Protein AF-A0A257AMX2-F1 (afdb_monomer_lite)

Radius of gyration: 30.63 Å; chains: 1; bounding box: 68×63×89 Å

Secondary structure (DSSP, 8-state):
-TTEEEEEEEEEE-TTPPPPS-TTS----EEEEEEEEEGGGTTS----SGGGPBPPPS-S-SS--GGGGTT-EEEEEEEEETTEEEEEEEEEEEEESSTT--EEEEEEETTS-EEEEEE--SSS-SSB---EEPPTT-TTSPPEE-PPPPPPSSSEEEE--S-----------------TTTT-GGGS-S-HHHHTTT---EEEEEESB---HHHHHHHHHHHHHHHT--HHHHHHHHT-SS-HHHHT-----TTTTS-----HHHHHHHHHHH---STTHHHHH-EEEEEE--PPPTT-B---SEEE------SSS-S----HHHHHHHHHHHS-TT-EEEETT-TTTHHHHHHHHTT-EEEE--S-HHHHHHHHHHS-PPPPPPP-

Sequence (388 aa):
MNGWALLNKIIWNKPNAMPSSVESRFTNVYEPVFLFVRKGSKYKYYFSVDELRLPVSSNFTINKRPEDILGLAVRNTLFKDKKGKREGCVKKVYRTKDGDGCVLALVRWEDGEESLAIVNDFFEKSKIEIDLVYPRGDCKEFPRPKLPSVVDFDDKKELRTSSASSFTSSPSCSYNYKGKYKTSPDNRGASPGARKSLFGEYLVLQRRYKILQPVIADYLRFWRRKSGITTKEIDKLLGYSATAGHWFRKDAGSWGRGGSIPLPDDWFRLKEILGFDDIYDRWVTECHLVLQTVKPHPKGKNPGDVWNIKTQHFPESHFATFPEKLVRRCILAGCPSGGVVLDPFAGSGTTGKVAQNLGREAILIELIPEYLRIIKKRCRVVKVKLKD

pLDDT: mean 79.92, std 19.14, range [26.59, 97.19]

Structure (mmCIF, N/CA/C/O backbone):
data_AF-A0A257AMX2-F1
#
_entry.id   AF-A0A257AMX2-F1
#
loop_
_atom_site.group_PDB
_atom_site.id
_atom_site.type_symbol
_atom_site.label_atom_id
_atom_site.label_alt_id
_atom_site.label_comp_id
_atom_site.label_asym_id
_atom_site.label_entity_id
_atom_site.label_seq_id
_atom_site.pdbx_PDB_ins_code
_atom_site.Cartn_x
_atom_site.Cartn_y
_atom_site.Cartn_z
_atom_site.occupancy
_atom_site.B_iso_or_equiv
_atom_site.auth_seq_id
_atom_site.auth_comp_id
_atom_site.auth_asym_id
_atom_site.auth_atom_id
_atom_site.pdbx_PDB_model_num
ATOM 1 N N . MET A 1 1 ? -5.785 -25.883 26.293 1.00 55.28 1 MET A N 1
ATOM 2 C CA . MET A 1 1 ? -6.800 -25.065 25.579 1.00 55.28 1 MET A CA 1
ATOM 3 C C . MET A 1 1 ? -7.272 -25.802 24.324 1.00 55.28 1 MET A C 1
ATOM 5 O O . MET A 1 1 ? -7.050 -25.350 23.204 1.00 55.28 1 MET A O 1
ATOM 9 N N . ASN A 1 2 ? -7.890 -26.972 24.491 1.00 69.25 2 ASN A N 1
ATOM 10 C CA . ASN A 1 2 ? -8.284 -27.798 23.350 1.00 69.25 2 ASN A CA 1
ATOM 11 C C . ASN A 1 2 ? -9.480 -27.141 22.642 1.00 69.25 2 ASN A C 1
ATOM 13 O O . ASN A 1 2 ? -10.512 -26.911 23.259 1.00 69.25 2 ASN A O 1
ATOM 17 N N . GLY A 1 3 ? -9.318 -26.783 21.363 1.00 90.00 3 GLY A N 1
ATOM 18 C CA . GLY A 1 3 ? -10.405 -26.283 20.506 1.00 90.00 3 GLY A CA 1
ATOM 19 C C . GLY A 1 3 ? -10.419 -24.781 20.188 1.00 90.00 3 GLY A C 1
ATOM 20 O O . GLY A 1 3 ? -11.161 -24.386 19.288 1.00 90.00 3 GLY A O 1
ATOM 21 N N . TRP A 1 4 ? -9.573 -23.957 20.816 1.00 93.19 4 TRP A N 1
ATOM 22 C CA . TRP A 1 4 ? -9.521 -22.500 20.594 1.00 93.19 4 TRP A CA 1
ATOM 23 C C . TRP A 1 4 ? -8.167 -22.043 20.034 1.00 93.19 4 TRP A C 1
ATOM 25 O O . TRP A 1 4 ? -7.131 -22.645 20.306 1.00 93.19 4 TRP A O 1
ATOM 35 N N . ALA A 1 5 ? -8.172 -20.973 19.241 1.00 92.88 5 ALA A N 1
ATOM 36 C CA . ALA A 1 5 ? -6.996 -20.291 18.716 1.00 92.88 5 ALA A CA 1
ATOM 37 C C . ALA A 1 5 ? -7.000 -18.831 19.187 1.00 92.88 5 ALA A C 1
ATOM 39 O O . ALA A 1 5 ? -7.995 -18.130 19.008 1.00 92.88 5 ALA A O 1
ATOM 40 N N . LEU A 1 6 ? -5.890 -18.378 19.776 1.00 93.19 6 LEU A N 1
ATOM 41 C CA . LEU A 1 6 ? -5.685 -16.973 20.132 1.00 93.19 6 LEU A CA 1
ATOM 42 C C . LEU A 1 6 ? -5.455 -16.158 18.853 1.00 93.19 6 LEU A C 1
ATOM 44 O O . LEU A 1 6 ? -4.538 -16.457 18.088 1.00 93.19 6 LEU A O 1
ATOM 48 N N . LEU A 1 7 ? -6.282 -15.140 18.628 1.00 90.38 7 LEU A N 1
ATOM 49 C CA . LEU A 1 7 ? -6.125 -14.185 17.532 1.00 90.38 7 LEU A CA 1
ATOM 50 C C . LEU A 1 7 ? -5.294 -12.980 17.944 1.00 90.38 7 LEU A C 1
ATOM 52 O O . LEU A 1 7 ? -4.414 -12.554 17.202 1.00 90.38 7 LEU A O 1
ATOM 56 N N . ASN A 1 8 ? -5.612 -12.400 19.102 1.00 91.56 8 ASN A N 1
ATOM 57 C CA . ASN A 1 8 ? -4.975 -11.177 19.557 1.00 91.56 8 ASN A CA 1
ATOM 58 C C . ASN A 1 8 ? -4.976 -11.085 21.087 1.00 91.56 8 ASN A C 1
ATOM 60 O O . ASN A 1 8 ? -5.931 -11.512 21.740 1.00 91.56 8 ASN A O 1
ATOM 64 N N . LYS A 1 9 ? -3.918 -10.493 21.645 1.00 95.12 9 LYS A N 1
ATOM 65 C CA . LYS A 1 9 ? -3.836 -10.083 23.050 1.00 95.12 9 LYS A CA 1
ATOM 66 C C . LYS A 1 9 ? -3.792 -8.565 23.078 1.00 95.12 9 LYS A C 1
ATOM 68 O O . LYS A 1 9 ? -2.822 -7.963 22.638 1.00 95.12 9 LYS A O 1
ATOM 73 N N . ILE A 1 10 ? -4.840 -7.966 23.611 1.00 94.69 10 ILE A N 1
ATOM 74 C CA . ILE A 1 10 ? -5.013 -6.521 23.671 1.00 94.69 10 ILE A CA 1
ATOM 75 C C . ILE A 1 10 ? -4.691 -6.038 25.077 1.00 94.69 10 ILE A C 1
ATOM 77 O O . ILE A 1 10 ? -5.056 -6.680 26.056 1.00 94.69 10 ILE A O 1
ATOM 81 N N . ILE A 1 11 ? -4.014 -4.902 25.179 1.00 96.12 11 ILE A N 1
ATOM 82 C CA . ILE A 1 11 ? -3.732 -4.229 26.442 1.00 96.12 11 ILE A CA 1
ATOM 83 C C . ILE A 1 11 ? -4.814 -3.184 26.676 1.00 96.12 11 ILE A C 1
ATOM 85 O O . ILE A 1 11 ? -4.823 -2.137 26.032 1.00 96.12 11 ILE A O 1
ATOM 89 N N . TRP A 1 12 ? -5.721 -3.436 27.612 1.00 94.75 12 TRP A N 1
ATOM 90 C CA . TRP A 1 12 ? -6.585 -2.390 28.137 1.00 94.75 12 TRP A CA 1
ATOM 91 C C . TRP A 1 12 ? -5.808 -1.592 29.183 1.00 94.75 12 TRP A C 1
ATOM 93 O O . TRP A 1 12 ? -5.696 -2.000 30.333 1.00 94.75 12 TRP A O 1
ATOM 103 N N . ASN A 1 13 ? -5.260 -0.451 28.772 1.00 94.12 13 ASN A N 1
ATOM 104 C CA . ASN A 1 13 ? -4.642 0.508 29.678 1.00 94.12 13 ASN A CA 1
ATOM 105 C C . ASN A 1 13 ? -5.731 1.343 30.365 1.00 94.12 13 ASN A C 1
ATOM 107 O O . ASN A 1 13 ? -6.612 1.881 29.685 1.00 94.12 13 ASN A O 1
ATOM 111 N N . LYS A 1 14 ? -5.642 1.471 31.691 1.00 91.62 14 LYS A N 1
ATOM 112 C CA . LYS A 1 14 ? -6.568 2.199 32.567 1.00 91.62 14 LYS A CA 1
ATOM 113 C C . LYS A 1 14 ? -5.898 3.510 33.008 1.00 91.62 14 LYS A C 1
ATOM 115 O O . LYS A 1 14 ? -5.185 3.510 34.008 1.00 91.62 14 LYS A O 1
ATOM 120 N N . PRO A 1 15 ? -6.109 4.649 32.313 1.00 87.25 15 PRO A N 1
ATOM 121 C CA . PRO A 1 15 ? -5.385 5.892 32.610 1.00 87.25 15 PRO A CA 1
ATOM 122 C C . PRO A 1 15 ? -5.688 6.474 33.998 1.00 87.25 15 PRO A C 1
ATOM 124 O O . PRO A 1 15 ? -4.948 7.311 34.490 1.00 87.25 15 PRO A O 1
ATOM 127 N N . ASN A 1 16 ? -6.797 6.051 34.604 1.00 87.75 16 ASN A N 1
ATOM 128 C CA . ASN A 1 16 ? -7.243 6.391 35.951 1.00 87.75 16 ASN A CA 1
ATOM 129 C C . ASN A 1 16 ? -7.242 5.150 36.865 1.00 87.75 16 ASN A C 1
ATOM 131 O O . ASN A 1 16 ? -8.154 4.975 37.672 1.00 87.75 16 ASN A O 1
ATOM 135 N N . ALA A 1 17 ? -6.281 4.239 36.682 1.00 84.06 17 ALA A N 1
ATOM 136 C CA . ALA A 1 17 ? -6.112 3.097 37.573 1.00 84.06 17 ALA A CA 1
ATOM 137 C C . ALA A 1 17 ? -5.899 3.573 39.016 1.00 84.06 17 ALA A C 1
ATOM 139 O O . ALA A 1 17 ? -5.110 4.485 39.261 1.00 84.06 17 ALA A O 1
ATOM 140 N N . MET A 1 18 ? -6.588 2.933 39.962 1.00 82.25 18 MET A N 1
ATOM 141 C CA . MET A 1 18 ? -6.368 3.196 41.380 1.00 82.25 18 MET A CA 1
ATOM 142 C C . MET A 1 18 ? -4.965 2.727 41.786 1.00 82.25 18 MET A C 1
ATOM 144 O O . MET A 1 18 ? -4.556 1.642 41.356 1.00 82.25 18 MET A O 1
ATOM 148 N N . PRO A 1 19 ? -4.238 3.504 42.609 1.00 80.19 19 PRO A N 1
ATOM 149 C CA . PRO A 1 19 ? -2.979 3.064 43.193 1.00 80.19 19 PRO A CA 1
ATOM 150 C C . PRO A 1 19 ? -3.154 1.745 43.951 1.00 80.19 19 PRO A C 1
ATOM 152 O O . PRO A 1 19 ? -4.157 1.525 44.629 1.00 80.19 19 PRO A O 1
ATOM 155 N N . SER A 1 20 ? -2.167 0.863 43.833 1.00 79.62 20 SER A N 1
ATOM 156 C CA . SER A 1 20 ? -2.071 -0.330 44.670 1.00 79.62 20 SER A CA 1
ATOM 157 C C . SER A 1 20 ? -1.654 0.075 46.084 1.00 79.62 20 SER A C 1
ATOM 159 O O . SER A 1 20 ? -0.710 0.842 46.236 1.00 79.62 20 SER A O 1
ATOM 161 N N . SER A 1 21 ? -2.302 -0.484 47.111 1.00 81.50 21 SER A N 1
ATOM 162 C CA . SER A 1 21 ? -1.868 -0.350 48.512 1.00 81.50 21 SER A CA 1
ATOM 163 C C . SER A 1 21 ? -0.588 -1.134 48.825 1.00 81.50 21 SER A C 1
ATOM 165 O O . SER A 1 21 ? -0.001 -0.969 49.887 1.00 81.50 21 SER A O 1
ATOM 167 N N . VAL A 1 22 ? -0.154 -2.009 47.913 1.00 85.44 22 VAL A N 1
ATOM 168 C CA . VAL A 1 22 ? 1.090 -2.773 48.050 1.00 85.44 22 VAL A CA 1
ATOM 169 C C . VAL A 1 22 ? 2.274 -1.920 47.604 1.00 85.44 22 VAL A C 1
ATOM 171 O O . VAL A 1 22 ? 2.378 -1.611 46.418 1.00 85.44 22 VAL A O 1
ATOM 174 N N . GLU A 1 23 ? 3.179 -1.617 48.533 1.00 83.50 23 GLU A N 1
ATOM 175 C 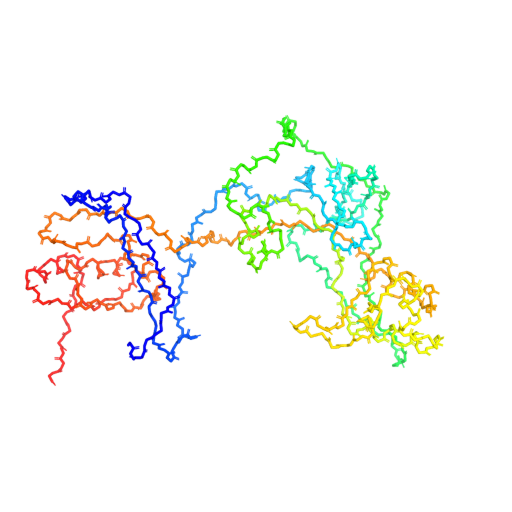CA . GLU A 1 23 ? 4.367 -0.779 48.303 1.00 83.50 23 GLU A CA 1
ATOM 176 C C . GLU A 1 23 ? 5.497 -1.504 47.550 1.00 83.50 23 GLU A C 1
ATOM 178 O O . GLU A 1 23 ? 6.275 -0.886 46.830 1.00 83.50 23 GLU A O 1
ATOM 183 N N . SER A 1 24 ? 5.578 -2.833 47.660 1.00 90.56 24 SER A N 1
ATOM 184 C CA . SER A 1 24 ? 6.691 -3.637 47.127 1.00 90.56 24 SER A CA 1
ATOM 185 C C . SER A 1 24 ? 6.611 -3.949 45.625 1.00 90.56 24 SER A C 1
ATOM 187 O O . SER A 1 24 ? 7.422 -4.720 45.108 1.00 90.56 24 SER A O 1
ATOM 189 N N . ARG A 1 25 ? 5.629 -3.398 44.898 1.00 86.62 25 ARG A N 1
ATOM 190 C CA . ARG A 1 25 ? 5.443 -3.655 43.460 1.00 86.62 25 ARG A CA 1
ATOM 191 C C . ARG A 1 25 ? 4.718 -2.520 42.745 1.00 86.62 25 ARG A C 1
ATOM 193 O O . ARG A 1 25 ? 3.963 -1.763 43.344 1.00 86.62 25 ARG A O 1
ATOM 200 N N . PHE A 1 26 ? 4.883 -2.458 41.424 1.00 86.31 26 PHE A N 1
ATOM 201 C CA . PHE A 1 26 ? 4.172 -1.486 40.595 1.00 86.31 26 PHE A CA 1
ATOM 202 C C . PHE A 1 26 ? 2.654 -1.700 40.616 1.00 86.31 26 PHE A C 1
ATOM 204 O O . PHE A 1 26 ? 2.156 -2.830 40.597 1.00 86.31 26 PHE A O 1
ATOM 211 N N . THR A 1 27 ? 1.917 -0.587 40.583 1.00 85.56 27 THR A N 1
ATOM 212 C CA . THR A 1 27 ? 0.459 -0.597 40.433 1.00 85.56 27 THR A CA 1
ATOM 213 C C . THR A 1 27 ? 0.075 -1.224 39.097 1.00 85.56 27 THR A C 1
ATOM 215 O O . THR A 1 27 ? 0.631 -0.887 38.050 1.00 85.56 27 THR A O 1
ATOM 218 N N . ASN A 1 28 ? -0.910 -2.123 39.116 1.00 84.56 28 ASN A N 1
ATOM 219 C CA . ASN A 1 28 ? -1.405 -2.731 37.892 1.00 84.56 28 ASN A CA 1
ATOM 220 C C . ASN A 1 28 ? -2.340 -1.770 37.132 1.00 84.56 28 ASN A C 1
ATOM 222 O O . ASN A 1 28 ? -3.541 -1.687 37.399 1.00 84.56 28 ASN A O 1
ATOM 226 N N . VAL A 1 29 ? -1.772 -1.058 36.158 1.00 89.25 29 VAL A N 1
ATOM 227 C CA . VAL A 1 29 ? -2.475 -0.053 35.348 1.00 89.25 29 VAL A CA 1
ATOM 228 C C . VAL A 1 29 ? -3.145 -0.617 34.091 1.00 89.25 29 VAL A C 1
ATOM 230 O O . VAL A 1 29 ? -3.764 0.141 33.348 1.00 89.25 29 VAL A O 1
ATOM 233 N N . TYR A 1 30 ? -3.071 -1.928 33.826 1.00 92.44 30 TYR A N 1
ATOM 234 C CA . TYR A 1 30 ? -3.671 -2.508 32.622 1.00 92.44 30 TYR A CA 1
ATOM 235 C C . TYR A 1 30 ? -4.237 -3.915 32.826 1.00 92.44 30 TYR A C 1
ATOM 237 O O . TYR A 1 30 ? -3.858 -4.641 33.734 1.00 92.44 30 TYR A O 1
ATOM 245 N N . GLU A 1 31 ? -5.136 -4.333 31.942 1.00 91.75 31 GLU A N 1
ATOM 246 C CA . GLU A 1 31 ? -5.644 -5.706 31.901 1.00 91.75 31 GLU A CA 1
ATOM 247 C C . GLU A 1 31 ? -5.553 -6.274 30.481 1.00 91.75 31 GLU A C 1
ATOM 249 O O . GLU A 1 31 ? -5.768 -5.545 29.508 1.00 91.75 31 GLU A O 1
ATOM 254 N N . PRO A 1 32 ? -5.198 -7.560 30.315 1.00 94.38 32 PRO A N 1
ATOM 255 C CA . PRO A 1 32 ? -5.202 -8.183 29.005 1.00 94.38 32 PRO A CA 1
ATOM 256 C C . PRO A 1 32 ? -6.629 -8.562 28.584 1.00 94.38 32 PRO A C 1
ATOM 258 O O . PRO A 1 32 ? -7.337 -9.261 29.303 1.00 94.38 32 PRO A O 1
ATOM 261 N N . VAL A 1 33 ? -7.019 -8.177 27.372 1.00 94.62 33 VAL A N 1
ATOM 262 C CA . VAL A 1 33 ? -8.220 -8.674 26.695 1.00 94.62 33 VAL A CA 1
ATOM 263 C C . VAL A 1 33 ? -7.779 -9.677 25.640 1.00 94.62 33 VAL A C 1
ATOM 265 O O . VAL A 1 33 ? -7.087 -9.331 24.680 1.00 94.62 33 VAL A O 1
ATOM 268 N N . PHE A 1 34 ? -8.156 -10.936 25.822 1.00 95.25 34 PHE A N 1
ATOM 269 C CA . PHE A 1 34 ? -7.798 -12.003 24.897 1.00 95.25 34 PHE A CA 1
ATOM 270 C C . PHE A 1 34 ? -8.931 -12.262 23.910 1.00 95.25 34 PHE A C 1
ATOM 272 O O . PHE A 1 34 ? -10.080 -12.447 24.304 1.00 95.25 34 PHE A O 1
ATOM 279 N N . LEU A 1 35 ? -8.596 -12.310 22.623 1.00 93.56 35 LEU A N 1
ATOM 280 C CA . LEU A 1 35 ? -9.538 -12.649 21.566 1.00 93.56 35 LEU A CA 1
ATOM 281 C C . LEU A 1 35 ? -9.246 -14.047 21.055 1.00 93.56 35 LEU A C 1
ATOM 283 O O . LEU A 1 35 ? -8.174 -14.301 20.505 1.00 93.56 35 LEU A O 1
ATOM 287 N N . PHE A 1 36 ? -10.222 -14.932 21.203 1.00 94.31 36 PHE A N 1
ATOM 288 C CA . PHE A 1 36 ? -10.140 -16.309 20.747 1.00 94.31 36 PHE A CA 1
ATOM 289 C C . PHE A 1 36 ? -11.183 -16.592 19.670 1.00 94.31 36 PHE A C 1
ATOM 291 O O . PHE A 1 36 ? -12.261 -16.005 19.656 1.00 94.31 36 PHE A O 1
ATOM 298 N N . VAL A 1 37 ? -10.871 -17.547 18.800 1.00 94.38 37 VAL A N 1
ATOM 299 C CA . VAL A 1 37 ? -11.831 -18.174 17.882 1.00 94.38 37 VAL A CA 1
ATOM 300 C C . VAL A 1 37 ? -11.713 -19.682 17.962 1.00 94.38 37 VAL A C 1
ATOM 302 O O . VAL A 1 37 ? -10.680 -20.213 18.372 1.00 94.38 37 VAL A O 1
ATOM 305 N N . ARG A 1 38 ? -12.754 -20.402 17.541 1.00 93.75 38 ARG A N 1
ATOM 306 C CA . ARG A 1 38 ? -12.670 -21.857 17.411 1.00 93.75 38 ARG A CA 1
ATOM 307 C C . ARG A 1 38 ? -11.550 -22.204 16.428 1.00 93.75 38 ARG A C 1
ATOM 309 O O . ARG A 1 38 ? -11.478 -21.634 15.342 1.00 93.75 38 ARG A O 1
ATOM 316 N N . LYS A 1 39 ? -10.688 -23.159 16.784 1.00 91.56 39 LYS A N 1
ATOM 317 C CA . LYS A 1 39 ? -9.498 -23.529 15.995 1.00 91.56 39 LYS A CA 1
ATOM 318 C C . LYS A 1 39 ? -9.846 -23.887 14.542 1.00 91.56 39 LYS A C 1
ATOM 320 O O . LYS A 1 39 ? -9.147 -23.452 13.635 1.00 91.56 39 LYS A O 1
ATOM 325 N N . GLY A 1 40 ? -10.956 -24.600 14.323 1.00 91.62 40 GLY A N 1
ATOM 326 C CA . GLY A 1 40 ? -11.461 -24.942 12.982 1.00 91.62 40 GLY A CA 1
ATOM 327 C C . GLY A 1 40 ? -11.976 -23.748 12.164 1.00 91.62 40 GLY A C 1
ATOM 328 O O . GLY A 1 40 ? -12.047 -23.824 10.945 1.00 91.62 40 GLY A O 1
ATOM 329 N N . SER A 1 41 ? -12.275 -22.624 12.816 1.00 90.06 41 SER A N 1
ATOM 330 C CA . SER A 1 41 ? -12.770 -21.386 12.200 1.00 90.06 41 SER A CA 1
ATOM 331 C C . SER A 1 41 ? -11.704 -20.287 12.158 1.00 90.06 41 SER A C 1
ATOM 333 O O . SER A 1 41 ? -12.023 -19.142 11.850 1.00 90.06 41 SER A O 1
ATOM 335 N N . LYS A 1 42 ? -10.428 -20.606 12.437 1.00 86.38 42 LYS A N 1
ATOM 336 C CA . LYS A 1 42 ? -9.325 -19.628 12.511 1.00 86.38 42 LYS A CA 1
ATOM 337 C C . LYS A 1 42 ? -9.189 -18.755 11.258 1.00 86.38 42 LYS A C 1
ATOM 339 O O . LYS A 1 42 ? -8.711 -17.636 11.367 1.00 86.38 42 LYS A O 1
ATOM 344 N N . TYR A 1 43 ? -9.610 -19.243 10.093 1.00 87.00 43 TYR A N 1
ATOM 345 C CA . TYR A 1 43 ? -9.562 -18.503 8.825 1.00 87.00 43 TYR A CA 1
ATOM 346 C C . TYR A 1 43 ? -10.943 -18.046 8.327 1.00 87.00 43 TYR A C 1
ATOM 348 O O . TYR A 1 43 ? -11.039 -17.431 7.270 1.00 87.00 43 TYR A O 1
ATOM 356 N N . LYS A 1 44 ? -12.016 -18.343 9.072 1.00 90.81 44 LYS A N 1
ATOM 357 C CA . LYS A 1 44 ? -13.404 -18.029 8.712 1.00 90.81 44 LYS A CA 1
ATOM 358 C C . LYS A 1 44 ? -14.175 -17.594 9.958 1.00 90.81 44 LYS A C 1
ATOM 360 O O . LYS A 1 44 ? -14.918 -18.375 10.550 1.00 90.81 44 LYS A O 1
ATOM 365 N N . TYR A 1 45 ? -13.961 -16.346 10.360 1.00 90.75 45 TYR A N 1
ATOM 366 C CA . TYR A 1 45 ? -14.624 -15.703 11.493 1.00 90.75 45 TYR A CA 1
ATOM 367 C C . TYR A 1 45 ? -15.020 -14.270 11.124 1.00 90.75 45 TYR A C 1
ATOM 369 O O . TYR A 1 45 ? -14.412 -13.657 10.247 1.00 90.75 45 TYR A O 1
ATOM 377 N N . TYR A 1 46 ? -16.042 -13.737 11.792 1.00 91.44 46 TYR A N 1
ATOM 378 C CA . TYR A 1 46 ? -16.399 -12.328 11.667 1.00 91.44 46 TYR A CA 1
ATOM 379 C C . TYR A 1 46 ? -15.476 -11.479 12.545 1.00 91.44 46 TYR A C 1
ATOM 381 O O . TYR 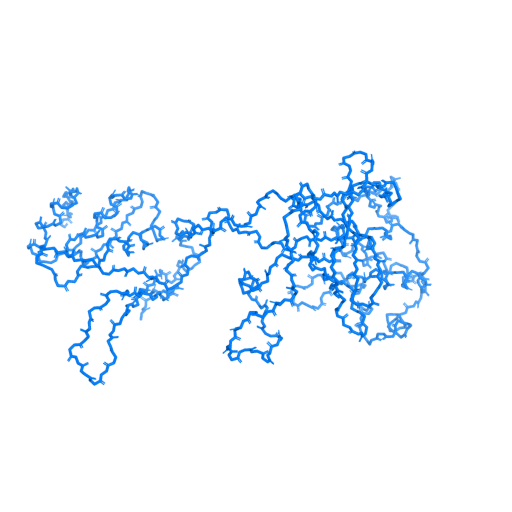A 1 46 ? -15.296 -11.780 13.726 1.00 91.44 46 TYR A O 1
ATOM 389 N N . PHE A 1 47 ? -14.903 -10.416 11.978 1.00 91.88 47 PHE A N 1
ATOM 390 C CA . PHE A 1 47 ? -14.180 -9.406 12.745 1.00 91.88 47 PHE A CA 1
ATOM 391 C C . PHE A 1 47 ? -14.157 -8.059 12.020 1.00 91.88 47 PHE A C 1
ATOM 393 O O . PHE A 1 47 ? -13.648 -7.973 10.902 1.00 91.88 47 PHE A O 1
ATOM 400 N N . SER A 1 48 ? -14.662 -6.998 12.653 1.00 90.31 48 SER A N 1
ATOM 401 C CA . SER A 1 48 ? -14.721 -5.657 12.061 1.00 90.31 48 SER A CA 1
ATOM 402 C C . SER A 1 48 ? -13.783 -4.671 12.757 1.00 90.31 48 SER A C 1
ATOM 404 O O . SER A 1 48 ? -14.049 -4.164 13.844 1.00 90.31 48 SER A O 1
ATOM 406 N N . VAL A 1 49 ? -12.669 -4.348 12.095 1.00 87.19 49 VAL A N 1
ATOM 407 C CA . VAL A 1 49 ? -11.784 -3.243 12.515 1.00 87.19 49 VAL A CA 1
ATOM 408 C C . VAL A 1 49 ? -12.361 -1.890 12.103 1.00 87.19 49 VAL A C 1
ATOM 410 O O . VAL A 1 49 ? -12.087 -0.878 12.744 1.00 87.19 49 VAL A O 1
ATOM 413 N N . ASP A 1 50 ? -13.148 -1.868 11.031 1.00 84.75 50 ASP A N 1
ATOM 414 C CA . ASP A 1 50 ? -13.620 -0.646 10.387 1.00 84.75 50 ASP A CA 1
ATOM 415 C C . ASP A 1 50 ? -14.547 0.183 11.276 1.00 84.75 50 ASP A C 1
ATOM 417 O O . ASP A 1 50 ? -14.431 1.405 11.275 1.00 84.75 50 ASP A O 1
ATOM 421 N N . GLU A 1 51 ? -15.376 -0.474 12.088 1.00 84.81 51 GLU A N 1
ATOM 422 C CA . GLU A 1 51 ? -16.253 0.156 13.092 1.00 84.81 51 GLU A CA 1
ATOM 423 C C . GLU A 1 51 ? -15.478 0.837 14.235 1.00 84.81 51 GLU A C 1
ATOM 425 O O . GLU A 1 51 ? -16.039 1.592 15.029 1.00 84.81 51 GLU A O 1
ATOM 430 N N . LEU A 1 52 ? -14.182 0.538 14.360 1.00 89.25 52 LEU A N 1
ATOM 431 C CA . LEU A 1 52 ? -13.337 0.984 15.465 1.00 89.25 52 LEU A CA 1
ATOM 432 C C . LEU A 1 52 ? -12.234 1.948 15.041 1.00 89.25 52 LEU A C 1
ATOM 434 O O . LEU A 1 52 ? -11.430 2.353 15.884 1.00 89.25 52 LEU A O 1
ATOM 438 N N . ARG A 1 53 ? -12.139 2.277 13.752 1.00 83.88 53 ARG A N 1
ATOM 439 C CA . ARG A 1 53 ? -11.067 3.128 13.239 1.00 83.88 53 ARG A CA 1
ATOM 440 C C . ARG A 1 53 ? -11.108 4.515 13.872 1.00 83.88 53 ARG A C 1
ATOM 442 O O . ARG A 1 53 ? -12.164 5.086 14.116 1.00 83.88 53 ARG A O 1
ATOM 449 N N . LEU A 1 54 ? -9.920 5.046 14.145 1.00 74.88 54 LEU A N 1
ATOM 450 C CA . LEU A 1 54 ? -9.755 6.398 14.664 1.00 74.88 54 LEU A CA 1
ATOM 451 C C . LEU A 1 54 ? -9.753 7.388 13.497 1.00 74.88 54 LEU A C 1
ATOM 453 O O . LEU A 1 54 ? -9.058 7.127 12.508 1.00 74.88 54 LEU A O 1
ATOM 457 N N . PRO A 1 55 ? -10.455 8.526 13.605 1.00 66.69 55 PRO A N 1
ATOM 458 C CA . PRO A 1 55 ? -10.368 9.571 12.596 1.00 66.69 55 PRO A CA 1
ATOM 459 C C . PRO A 1 55 ? -8.911 10.027 12.448 1.00 66.69 55 PRO A C 1
ATOM 461 O O . PRO A 1 55 ? -8.150 10.073 13.418 1.00 66.69 55 PRO A O 1
ATOM 464 N N . VAL A 1 56 ? -8.503 10.317 11.215 1.00 60.78 56 VAL A N 1
ATOM 465 C CA . VAL A 1 56 ? -7.178 10.875 10.926 1.00 60.78 56 VAL A CA 1
ATOM 466 C C . VAL A 1 56 ? -7.307 12.393 10.993 1.00 60.78 56 VAL A C 1
ATOM 468 O O . VAL A 1 56 ? -8.222 12.946 10.389 1.00 60.78 56 VAL A O 1
ATOM 471 N N . SER A 1 57 ? -6.421 13.064 11.734 1.00 49.91 57 SER A N 1
ATOM 472 C CA . SER A 1 57 ? -6.358 14.528 11.754 1.00 49.91 57 SER A CA 1
ATOM 473 C C . SER A 1 57 ? -6.116 15.049 10.334 1.00 49.91 57 SER A C 1
ATOM 475 O O . SER A 1 57 ? -5.189 14.611 9.649 1.00 49.91 57 SER A O 1
ATOM 477 N N . SER A 1 58 ? -6.988 15.948 9.899 1.00 47.88 58 SER A N 1
ATOM 478 C CA . SER A 1 58 ? -7.219 16.416 8.532 1.00 47.88 58 SER A CA 1
ATOM 479 C C . SER A 1 58 ? -6.119 17.323 7.963 1.00 47.88 58 SER A C 1
ATOM 481 O O . SER A 1 58 ? -6.403 18.445 7.565 1.00 47.88 58 SER A O 1
ATOM 483 N N . ASN A 1 59 ? -4.880 16.835 7.875 1.00 47.31 59 ASN A N 1
ATOM 484 C CA . ASN A 1 59 ? -3.826 17.484 7.075 1.00 47.31 59 ASN A CA 1
ATOM 485 C C . ASN A 1 59 ? -3.510 16.723 5.777 1.00 47.31 59 ASN A C 1
ATOM 487 O O . ASN A 1 59 ? -2.643 17.133 5.014 1.00 47.31 59 ASN A O 1
ATOM 491 N N . PHE A 1 60 ? -4.203 15.613 5.511 1.00 49.78 60 PHE A N 1
ATOM 492 C CA . PHE A 1 60 ? -4.150 14.953 4.211 1.00 49.78 60 PHE A CA 1
ATOM 493 C C . PHE A 1 60 ? -5.224 15.562 3.318 1.00 49.78 60 PHE A C 1
ATOM 495 O O . PHE A 1 60 ? -6.394 15.187 3.401 1.00 49.78 60 PHE A O 1
ATOM 502 N N . THR A 1 61 ? -4.834 16.518 2.481 1.00 50.44 61 THR A N 1
ATOM 503 C CA . THR A 1 61 ? -5.718 17.053 1.448 1.00 50.44 61 THR A CA 1
ATOM 504 C C . THR A 1 61 ? -6.023 15.925 0.467 1.00 50.44 61 THR A C 1
ATOM 506 O O . THR A 1 61 ? -5.137 15.457 -0.247 1.00 50.44 61 THR A O 1
ATOM 509 N N . ILE A 1 62 ? -7.272 15.450 0.458 1.00 52.94 62 ILE A N 1
ATOM 510 C CA . ILE A 1 62 ? -7.730 14.407 -0.475 1.00 52.94 62 ILE A CA 1
ATOM 511 C C . ILE A 1 62 ? -7.569 14.897 -1.920 1.00 52.94 62 ILE A C 1
ATOM 513 O O . ILE A 1 62 ? -7.241 14.098 -2.792 1.00 52.94 62 ILE A O 1
ATOM 517 N N . ASN A 1 63 ? -7.699 16.212 -2.140 1.00 63.81 63 ASN A N 1
ATOM 518 C CA . ASN A 1 63 ? -7.568 16.848 -3.442 1.00 63.81 63 ASN A CA 1
ATOM 519 C C . ASN A 1 63 ? -6.316 17.726 -3.518 1.00 63.81 63 ASN A C 1
ATOM 521 O O . ASN A 1 63 ? -6.367 18.911 -3.198 1.00 63.81 63 ASN A O 1
ATOM 525 N N . LYS A 1 64 ? -5.191 17.138 -3.929 1.00 71.06 64 LYS A N 1
ATOM 526 C CA . LYS A 1 64 ? -3.966 17.892 -4.213 1.00 71.06 64 LYS A CA 1
ATOM 527 C C . LYS A 1 64 ? -4.064 18.577 -5.564 1.00 71.06 64 LYS A C 1
ATOM 529 O O . LYS A 1 64 ? -4.408 17.943 -6.561 1.00 71.06 64 LYS A O 1
ATOM 534 N N . ARG A 1 65 ? -3.710 19.855 -5.598 1.00 82.56 65 ARG A N 1
ATOM 535 C CA . ARG A 1 65 ? -3.444 20.572 -6.841 1.00 82.56 65 ARG A CA 1
ATOM 536 C C . ARG A 1 65 ? -2.007 20.291 -7.288 1.00 82.56 65 ARG A C 1
ATOM 538 O O . ARG A 1 65 ? -1.160 19.987 -6.444 1.00 82.56 65 ARG A O 1
ATOM 545 N N . PRO A 1 66 ? -1.701 20.403 -8.589 1.00 86.06 66 PRO A N 1
ATOM 546 C CA . PRO A 1 66 ? -0.343 20.224 -9.094 1.00 86.06 66 PRO A CA 1
ATOM 547 C C . PRO A 1 66 ? 0.707 21.046 -8.339 1.00 86.06 66 PRO A C 1
ATOM 549 O O . PRO A 1 66 ? 1.757 20.517 -7.997 1.00 86.06 66 PRO A O 1
ATOM 552 N N . GLU A 1 67 ? 0.423 22.309 -8.025 1.00 85.25 67 GLU A N 1
ATOM 553 C CA . GLU A 1 67 ? 1.337 23.214 -7.320 1.00 85.25 67 GLU A CA 1
ATOM 554 C C . GLU A 1 67 ? 1.653 22.789 -5.873 1.00 85.25 67 GLU A C 1
ATOM 556 O O . GLU A 1 67 ? 2.686 23.183 -5.335 1.00 85.25 67 GLU A O 1
ATOM 561 N N . ASP A 1 68 ? 0.837 21.925 -5.257 1.00 82.38 68 ASP A N 1
ATOM 562 C CA . ASP A 1 68 ? 1.044 21.464 -3.877 1.00 82.38 68 ASP A CA 1
ATOM 563 C C . ASP A 1 68 ? 2.233 20.484 -3.747 1.00 82.38 68 ASP A C 1
ATOM 565 O O . ASP A 1 68 ? 2.575 20.070 -2.638 1.00 82.38 68 ASP A O 1
ATOM 569 N N . ILE A 1 69 ? 2.858 20.073 -4.861 1.00 84.62 69 ILE A N 1
ATOM 570 C CA . ILE A 1 69 ? 4.066 19.229 -4.846 1.00 84.62 69 ILE A CA 1
ATOM 571 C C . ILE A 1 69 ? 5.371 20.036 -4.830 1.00 84.62 69 ILE A C 1
ATOM 573 O O . ILE A 1 69 ? 6.445 19.436 -4.747 1.00 84.62 69 ILE A O 1
ATOM 577 N N . LEU A 1 70 ? 5.305 21.369 -4.928 1.00 85.00 70 LEU A N 1
ATOM 578 C CA . LEU A 1 70 ? 6.483 22.234 -4.838 1.00 85.00 70 LEU A CA 1
ATOM 579 C C . LEU A 1 70 ? 7.238 21.973 -3.526 1.00 85.00 70 LEU A C 1
ATOM 581 O O . LEU A 1 70 ? 6.649 21.923 -2.450 1.00 85.00 70 LEU A O 1
ATOM 585 N N . GLY A 1 71 ? 8.554 21.781 -3.622 1.00 80.44 71 GLY A N 1
ATOM 586 C CA . GLY A 1 71 ? 9.421 21.481 -2.483 1.00 80.44 71 GLY A CA 1
ATOM 587 C C . GLY A 1 71 ? 9.384 20.031 -1.988 1.00 80.44 71 GLY A C 1
ATOM 588 O O . GLY A 1 71 ? 10.211 19.675 -1.150 1.00 80.44 71 GLY A O 1
ATOM 589 N N . LEU A 1 72 ? 8.497 19.167 -2.502 1.00 83.19 72 LEU A N 1
ATOM 590 C CA . LEU A 1 72 ? 8.496 17.757 -2.105 1.00 83.19 72 LEU A CA 1
ATOM 591 C C . LEU A 1 72 ? 9.793 17.065 -2.526 1.00 83.19 72 LEU A C 1
ATOM 593 O O . LEU A 1 72 ? 10.312 17.283 -3.625 1.00 83.19 72 LEU A O 1
ATOM 597 N N . ALA A 1 73 ? 10.278 16.178 -1.657 1.00 84.31 73 ALA A N 1
ATOM 598 C CA . ALA A 1 73 ? 11.411 15.319 -1.960 1.00 84.31 73 ALA A CA 1
ATOM 599 C C . ALA A 1 73 ? 11.063 14.362 -3.110 1.00 84.31 73 ALA A C 1
ATOM 601 O O . ALA A 1 73 ? 9.968 13.796 -3.164 1.00 84.31 73 ALA A O 1
ATOM 602 N N . VAL A 1 74 ? 12.019 14.148 -4.005 1.00 87.75 74 VAL A N 1
ATOM 603 C CA . VAL A 1 74 ? 11.941 13.229 -5.135 1.00 87.75 74 VAL A CA 1
ATOM 604 C C . VAL A 1 74 ? 12.997 12.155 -4.945 1.00 87.75 74 VAL A C 1
ATOM 606 O O . VAL A 1 74 ? 14.167 12.449 -4.719 1.00 87.75 74 VAL A O 1
ATOM 609 N N . ARG A 1 75 ? 12.588 10.893 -5.054 1.00 88.06 75 ARG A N 1
ATOM 610 C CA . ARG A 1 75 ? 13.484 9.741 -4.979 1.00 88.06 75 ARG A CA 1
ATOM 611 C C . ARG A 1 75 ? 13.490 8.990 -6.291 1.00 88.06 75 ARG A C 1
ATOM 613 O O . ARG A 1 75 ? 12.466 8.471 -6.738 1.00 88.06 75 ARG A O 1
ATOM 620 N N . ASN A 1 76 ? 14.670 8.843 -6.863 1.00 84.88 76 ASN A N 1
ATOM 621 C CA . ASN A 1 76 ? 14.887 7.936 -7.962 1.00 84.88 76 ASN A CA 1
ATOM 622 C C . ASN A 1 76 ? 15.388 6.591 -7.423 1.00 84.88 76 ASN A C 1
ATOM 624 O O . ASN A 1 76 ? 16.558 6.406 -7.098 1.00 84.88 76 ASN A O 1
ATOM 628 N N . THR A 1 77 ? 14.462 5.641 -7.316 1.00 73.44 77 THR A N 1
ATOM 629 C CA . THR A 1 77 ? 14.770 4.249 -6.961 1.00 73.44 77 THR A CA 1
ATOM 630 C C . THR A 1 77 ? 14.838 3.325 -8.173 1.00 73.44 77 THR A C 1
ATOM 632 O O . THR A 1 77 ? 15.105 2.136 -8.006 1.00 73.44 77 THR A O 1
ATOM 635 N N . LEU A 1 78 ? 14.515 3.836 -9.365 1.00 74.06 78 LEU A N 1
ATOM 636 C CA . LEU A 1 78 ? 14.481 3.045 -10.590 1.00 74.06 78 LEU A CA 1
ATOM 637 C C . LEU A 1 78 ? 15.891 2.880 -11.159 1.00 74.06 78 LEU A C 1
ATOM 639 O O . LEU A 1 78 ? 16.253 1.783 -11.566 1.00 74.06 78 LEU A O 1
ATOM 643 N N . PHE A 1 79 ? 16.697 3.935 -11.113 1.00 68.94 79 PHE A N 1
ATOM 644 C CA . PHE A 1 79 ? 18.077 3.919 -11.571 1.00 68.94 79 PHE A CA 1
ATOM 645 C C . PHE A 1 79 ? 18.978 3.579 -10.379 1.00 68.94 79 PHE A C 1
ATOM 647 O O . PHE A 1 79 ? 19.091 4.349 -9.426 1.00 68.94 79 PHE A O 1
ATOM 654 N N . LYS A 1 80 ? 19.564 2.379 -10.388 1.00 57.09 80 LYS A N 1
ATOM 655 C CA . LYS A 1 80 ? 20.623 2.000 -9.446 1.00 57.09 80 LYS A CA 1
ATOM 656 C C . LYS A 1 80 ? 21.951 2.277 -10.128 1.00 57.09 80 LYS A C 1
ATOM 658 O O . LYS A 1 80 ? 22.490 1.387 -10.780 1.00 57.09 80 LYS A O 1
ATOM 663 N N . ASP A 1 81 ? 22.465 3.491 -10.001 1.00 51.94 81 ASP A N 1
ATOM 664 C CA . ASP A 1 81 ? 23.849 3.708 -10.402 1.00 51.94 81 ASP A CA 1
ATOM 665 C C . ASP A 1 81 ? 24.787 2.997 -9.407 1.00 51.94 81 ASP A C 1
ATOM 667 O O . ASP A 1 81 ? 24.401 2.709 -8.265 1.00 51.94 81 ASP A O 1
ATOM 671 N N . LYS A 1 82 ? 26.040 2.743 -9.801 1.00 46.34 82 LYS A N 1
ATOM 672 C CA . LYS A 1 82 ? 27.088 2.195 -8.915 1.00 46.34 82 LYS A CA 1
ATOM 673 C C . LYS A 1 82 ? 27.294 3.045 -7.641 1.00 46.34 82 LYS A C 1
ATOM 675 O O . LYS A 1 82 ? 27.914 2.565 -6.696 1.00 46.34 82 LYS A O 1
ATOM 680 N N . LYS A 1 83 ? 26.747 4.272 -7.596 1.00 44.72 83 LYS A N 1
ATOM 681 C CA . LYS A 1 83 ? 26.792 5.241 -6.484 1.00 44.72 83 LYS A CA 1
ATOM 682 C C . LYS A 1 83 ? 25.543 5.301 -5.579 1.00 44.72 83 LYS A C 1
ATOM 684 O O . LYS A 1 83 ? 25.580 6.009 -4.579 1.00 44.72 83 LYS A O 1
ATOM 689 N N . GLY A 1 84 ? 24.468 4.551 -5.848 1.00 55.94 84 GLY A N 1
ATOM 690 C CA . GLY A 1 84 ? 23.290 4.487 -4.963 1.00 55.94 84 GLY A CA 1
ATOM 691 C C . GLY A 1 84 ? 22.047 5.246 -5.452 1.00 55.94 84 GLY A C 1
ATOM 692 O O . GLY A 1 84 ? 21.910 5.549 -6.633 1.00 55.94 84 GLY A O 1
ATOM 693 N N . LYS A 1 85 ? 21.080 5.457 -4.543 1.00 65.50 85 LYS A N 1
ATOM 694 C CA . LYS A 1 85 ? 19.787 6.118 -4.819 1.00 65.50 85 LYS A CA 1
ATOM 695 C C . LYS A 1 85 ? 20.019 7.608 -5.089 1.00 65.50 85 LYS A C 1
ATOM 697 O O . LYS A 1 85 ? 20.698 8.243 -4.292 1.00 65.50 85 LYS A O 1
ATOM 702 N N . ARG A 1 86 ? 19.414 8.161 -6.145 1.00 83.38 86 ARG A N 1
ATOM 703 C CA . ARG A 1 86 ? 19.471 9.604 -6.439 1.00 83.38 86 ARG A CA 1
ATOM 704 C C . ARG A 1 86 ? 18.277 10.314 -5.798 1.00 83.38 86 ARG A C 1
ATOM 706 O O . ARG A 1 86 ? 17.133 9.892 -5.997 1.00 83.38 86 ARG A O 1
ATOM 713 N N . GLU A 1 87 ? 18.535 11.363 -5.027 1.00 88.12 87 GLU A N 1
ATOM 714 C CA . GLU A 1 87 ? 17.511 12.171 -4.356 1.00 88.12 87 GLU A CA 1
ATOM 715 C C . GLU A 1 87 ? 17.553 13.628 -4.851 1.00 88.12 87 GLU A C 1
ATOM 717 O O . GLU A 1 87 ? 18.540 14.090 -5.427 1.00 88.12 87 GLU A O 1
ATOM 722 N N . GLY A 1 88 ? 16.428 14.325 -4.719 1.00 89.00 88 GLY A N 1
ATOM 723 C CA . GLY A 1 88 ? 16.248 15.701 -5.172 1.00 89.00 88 GLY A CA 1
ATOM 724 C C . GLY A 1 88 ? 14.957 16.304 -4.630 1.00 89.00 88 GLY A C 1
ATOM 725 O O . GLY A 1 88 ? 14.287 15.707 -3.785 1.00 89.00 88 GLY A O 1
ATOM 726 N N . CYS A 1 89 ? 14.569 17.473 -5.127 1.00 89.38 89 CYS A N 1
ATOM 727 C CA . CYS A 1 89 ? 13.311 18.121 -4.760 1.00 89.38 89 CYS A CA 1
ATOM 728 C C . CYS A 1 89 ? 12.635 18.801 -5.955 1.00 89.38 89 CYS A C 1
ATOM 730 O O . CYS A 1 89 ? 13.279 19.167 -6.943 1.00 89.38 89 CYS A O 1
ATOM 732 N N . VAL A 1 90 ? 11.312 18.966 -5.878 1.00 89.75 90 VAL A N 1
ATOM 733 C CA . VAL A 1 90 ? 10.561 19.688 -6.912 1.00 89.75 90 VAL A CA 1
ATOM 734 C C . VAL A 1 90 ? 10.806 21.185 -6.783 1.00 89.75 90 VAL A C 1
ATOM 736 O O . VAL A 1 90 ? 10.446 21.801 -5.781 1.00 89.75 90 VAL A O 1
ATOM 739 N N . LYS A 1 91 ? 11.366 21.781 -7.834 1.00 92.44 91 LYS A N 1
ATOM 740 C CA . LYS A 1 91 ? 11.670 23.211 -7.914 1.00 92.44 91 LYS A CA 1
ATOM 741 C C . LYS A 1 91 ? 10.543 24.009 -8.565 1.00 92.44 91 LYS A C 1
ATOM 743 O O . LYS A 1 91 ? 10.246 25.114 -8.122 1.00 92.44 91 LYS A O 1
ATOM 748 N N . LYS A 1 92 ? 9.941 23.471 -9.630 1.00 92.81 92 LYS A N 1
ATOM 749 C CA . LYS A 1 92 ? 8.847 24.109 -10.382 1.00 92.81 92 LYS A CA 1
ATOM 750 C C . LYS A 1 92 ? 7.841 23.074 -10.864 1.00 92.81 92 LYS A C 1
ATOM 752 O O . LYS A 1 92 ? 8.210 21.923 -11.090 1.00 92.81 92 LYS A O 1
ATOM 757 N N . VAL A 1 93 ? 6.599 23.504 -11.062 1.00 93.50 93 VAL A N 1
ATOM 758 C CA . VAL A 1 93 ? 5.514 22.679 -11.604 1.00 93.50 93 VAL A CA 1
ATOM 759 C C . VAL A 1 93 ? 4.927 23.379 -12.822 1.00 93.50 93 VAL A C 1
ATOM 761 O O . VAL A 1 93 ? 4.804 24.602 -12.839 1.00 93.50 93 VAL A O 1
ATOM 764 N N . TYR A 1 94 ? 4.568 22.610 -13.841 1.00 93.44 94 TYR A N 1
ATOM 765 C CA . TYR A 1 94 ? 3.995 23.107 -15.084 1.00 93.44 94 TYR A CA 1
ATOM 766 C C . TYR A 1 94 ? 2.778 22.285 -15.494 1.00 93.44 94 TYR A C 1
ATOM 768 O O . TYR A 1 94 ? 2.610 21.145 -15.057 1.00 93.44 94 TYR A O 1
ATOM 776 N N . ARG A 1 95 ? 1.969 22.855 -16.386 1.00 91.56 95 ARG A N 1
ATOM 777 C CA . ARG A 1 95 ? 0.952 22.138 -17.157 1.00 91.56 95 ARG A CA 1
ATOM 778 C C . ARG A 1 95 ? 1.193 22.353 -18.652 1.00 91.56 95 ARG A C 1
ATOM 780 O O . ARG A 1 95 ? 1.465 23.488 -19.050 1.00 91.56 95 ARG A O 1
ATOM 787 N N . THR A 1 96 ? 1.133 21.290 -19.452 1.00 89.38 96 THR A N 1
ATOM 788 C CA . THR A 1 96 ? 1.227 21.386 -20.922 1.00 89.38 96 THR A CA 1
ATOM 789 C C . THR A 1 96 ? -0.057 21.967 -21.513 1.00 89.38 96 THR A C 1
ATOM 791 O O . THR A 1 96 ? -1.104 21.932 -20.860 1.00 89.38 96 THR A O 1
ATOM 794 N N . LYS A 1 97 ? 0.016 22.545 -22.717 1.00 81.94 97 LYS A N 1
ATOM 795 C CA . LYS A 1 97 ? -1.163 23.119 -23.396 1.00 81.94 97 LYS A CA 1
ATOM 796 C C . LYS A 1 97 ? -1.962 22.106 -24.228 1.00 81.94 97 LYS A C 1
ATOM 798 O O . LYS A 1 97 ? -3.064 22.430 -24.664 1.00 81.94 97 LYS A O 1
ATOM 803 N N . ASP A 1 98 ? -1.447 20.893 -24.404 1.00 69.19 98 ASP A N 1
ATOM 804 C CA . ASP A 1 98 ? -2.105 19.830 -25.168 1.00 69.19 98 ASP A CA 1
ATOM 805 C C . ASP A 1 98 ? -3.311 19.237 -24.417 1.00 69.19 98 ASP A C 1
ATOM 807 O O . ASP A 1 98 ? -3.156 18.759 -23.290 1.00 69.19 98 ASP A O 1
ATOM 811 N N . GLY A 1 99 ? -4.490 19.180 -25.051 1.00 66.50 99 GLY A N 1
ATOM 812 C CA . GLY A 1 99 ? -5.676 18.473 -24.533 1.00 66.50 99 GLY A CA 1
ATOM 813 C C . GLY A 1 99 ? -6.013 18.795 -23.066 1.00 66.50 99 GLY A C 1
ATOM 814 O O . GLY A 1 99 ? -6.137 19.960 -22.698 1.00 66.50 99 GLY A O 1
ATOM 815 N N . ASP A 1 100 ? -6.132 17.760 -22.222 1.00 61.81 100 ASP A N 1
ATOM 816 C CA . ASP A 1 100 ? -6.413 17.876 -20.774 1.00 61.81 100 ASP A CA 1
ATOM 817 C C . ASP A 1 100 ? -5.229 18.428 -19.936 1.00 61.81 100 ASP A C 1
ATOM 819 O O . ASP A 1 100 ? -5.372 18.682 -18.737 1.00 61.81 100 ASP A O 1
ATOM 823 N N . GLY A 1 101 ? -4.059 18.647 -20.551 1.00 77.88 101 GLY A N 1
ATOM 824 C CA . GLY A 1 101 ? -2.870 19.256 -19.950 1.00 77.88 101 GLY A CA 1
ATOM 825 C C . GLY A 1 101 ? -2.133 18.360 -18.946 1.00 77.88 101 GLY A C 1
ATOM 826 O O . GLY A 1 101 ? -2.485 18.281 -17.766 1.00 77.88 101 GLY A O 1
ATOM 827 N N . CYS A 1 102 ? -1.022 17.751 -19.373 1.00 88.06 102 CYS A N 1
ATOM 828 C CA . CYS A 1 102 ? -0.159 16.938 -18.511 1.00 88.06 102 CYS A CA 1
ATOM 829 C C . CYS A 1 102 ? 0.562 17.797 -17.463 1.00 88.06 102 CYS A C 1
ATOM 831 O O . CYS A 1 102 ? 1.042 18.891 -17.762 1.00 88.06 102 CYS A O 1
ATOM 833 N N . VAL A 1 103 ? 0.698 17.283 -16.238 1.00 91.88 103 VAL A N 1
ATOM 834 C CA . VAL A 1 103 ? 1.482 17.938 -15.181 1.00 91.88 103 VAL A CA 1
ATOM 835 C C . VAL A 1 103 ? 2.951 17.547 -15.310 1.00 91.88 103 VAL A C 1
ATOM 837 O O . VAL A 1 103 ? 3.279 16.362 -15.379 1.00 91.88 103 VAL A O 1
ATOM 840 N N . LEU A 1 104 ? 3.840 18.538 -15.287 1.00 93.94 104 LEU A N 1
ATOM 841 C CA . LEU A 1 104 ? 5.290 18.346 -15.299 1.00 93.94 104 LEU A CA 1
ATOM 842 C C . LEU A 1 104 ? 5.916 18.940 -14.034 1.00 93.94 104 LEU A C 1
ATOM 844 O O . LEU A 1 104 ? 5.461 19.966 -13.533 1.00 93.94 104 LEU A O 1
ATOM 848 N N . ALA A 1 105 ? 6.995 18.338 -13.548 1.00 94.75 105 ALA A N 1
ATOM 849 C CA . ALA A 1 105 ? 7.789 18.842 -12.434 1.00 94.75 105 ALA A CA 1
ATOM 850 C C . ALA A 1 105 ? 9.256 18.971 -12.841 1.00 94.75 105 ALA A C 1
ATOM 852 O O . ALA A 1 105 ? 9.867 18.004 -13.298 1.00 94.75 105 ALA A O 1
ATOM 853 N N . LEU A 1 106 ? 9.826 20.161 -12.653 1.00 95.88 106 LEU A N 1
ATOM 854 C CA . LEU A 1 106 ? 11.268 20.367 -12.736 1.00 95.88 106 LEU A CA 1
ATOM 855 C C . LEU A 1 106 ? 11.877 19.946 -11.404 1.00 95.88 106 LEU A C 1
ATOM 857 O O . LEU A 1 106 ? 11.633 20.578 -10.372 1.00 95.88 106 LEU A O 1
ATOM 861 N N . VAL A 1 107 ? 12.650 18.870 -11.437 1.00 94.56 107 VAL A N 1
ATOM 862 C CA . VAL A 1 107 ? 13.348 18.319 -10.278 1.00 94.56 107 VAL A CA 1
ATOM 863 C C . VAL A 1 107 ? 14.769 18.847 -10.278 1.00 94.56 107 VAL A C 1
ATOM 865 O O . VAL A 1 107 ? 15.455 18.734 -11.290 1.00 94.56 107 VAL A O 1
ATOM 868 N N . ARG A 1 108 ? 15.204 19.397 -9.144 1.00 94.19 108 ARG A N 1
ATOM 869 C CA . ARG A 1 108 ? 16.612 19.681 -8.873 1.00 94.19 108 ARG A CA 1
ATOM 870 C C . ARG A 1 108 ? 17.177 18.541 -8.039 1.00 94.19 108 ARG A C 1
ATOM 872 O O . ARG A 1 108 ? 16.663 18.262 -6.955 1.00 94.19 108 ARG A O 1
ATOM 879 N N . TRP A 1 109 ? 18.203 17.887 -8.553 1.00 90.81 109 TRP A N 1
ATOM 880 C CA . TRP A 1 109 ? 18.870 16.770 -7.898 1.00 90.81 109 TRP A CA 1
ATOM 881 C C . TRP A 1 109 ? 19.984 17.261 -6.972 1.00 90.81 109 TRP A C 1
ATOM 883 O O . TRP A 1 109 ? 20.467 18.387 -7.101 1.00 90.81 109 TRP A O 1
ATOM 893 N N . GLU A 1 110 ? 20.384 16.426 -6.013 1.00 88.06 110 GLU A N 1
ATOM 894 C CA . GLU A 1 110 ? 21.459 16.752 -5.061 1.00 88.06 110 GLU A CA 1
ATOM 895 C C . GLU A 1 110 ? 22.829 16.946 -5.727 1.00 88.06 110 GLU A C 1
ATOM 897 O O . GLU A 1 110 ? 23.665 17.682 -5.210 1.00 88.06 110 GLU A O 1
ATOM 902 N N . ASP A 1 111 ? 23.042 16.332 -6.892 1.00 85.69 111 ASP A N 1
ATOM 903 C CA . ASP A 1 111 ? 24.229 16.536 -7.732 1.00 85.69 111 ASP A CA 1
ATOM 904 C C . ASP A 1 111 ? 24.218 17.873 -8.500 1.00 85.69 111 ASP A C 1
ATOM 906 O O . ASP A 1 111 ? 25.184 18.198 -9.186 1.00 85.69 111 ASP A O 1
ATOM 910 N N . GLY A 1 112 ? 23.155 18.671 -8.355 1.00 86.25 112 GLY A N 1
ATOM 911 C CA . GLY A 1 112 ? 23.009 19.990 -8.964 1.00 86.25 112 GLY A CA 1
ATOM 912 C C . GLY A 1 112 ? 22.357 19.985 -10.346 1.00 86.25 112 GLY A C 1
ATOM 913 O O . GLY A 1 112 ? 21.990 21.059 -10.827 1.00 86.25 112 GLY A O 1
ATOM 914 N N . GLU A 1 113 ? 22.153 18.822 -10.971 1.00 91.06 113 GLU A N 1
ATOM 915 C CA . GLU A 1 113 ? 21.457 18.753 -12.255 1.00 91.06 113 GLU A CA 1
ATOM 916 C C . GLU A 1 113 ? 19.953 19.017 -12.100 1.00 91.06 113 GLU A C 1
ATOM 918 O O . GLU A 1 113 ? 19.344 18.802 -11.045 1.00 91.06 113 GLU A O 1
ATOM 923 N N . GLU A 1 114 ? 19.321 19.441 -13.194 1.00 93.88 114 GLU A N 1
ATOM 924 C CA . GLU A 1 114 ? 17.875 19.624 -13.263 1.00 93.88 114 GLU A CA 1
ATOM 925 C C . GLU A 1 114 ? 17.282 18.763 -14.379 1.00 93.88 114 GLU A C 1
ATOM 927 O O . GLU A 1 114 ? 17.817 18.695 -15.482 1.00 93.88 114 GLU A O 1
ATOM 932 N N . SER A 1 115 ? 16.156 18.104 -14.100 1.00 93.00 115 SER A N 1
ATOM 933 C CA . SER A 1 115 ? 15.433 17.314 -15.100 1.00 93.00 115 SER A CA 1
ATOM 934 C C . SER A 1 115 ? 13.934 17.547 -15.004 1.00 93.00 115 SER A C 1
ATOM 936 O O . SER A 1 115 ? 13.378 17.584 -13.902 1.00 93.00 115 SER A O 1
ATOM 938 N N . LEU A 1 116 ? 13.271 17.641 -16.151 1.00 94.12 116 LEU A N 1
ATOM 939 C CA . LEU A 1 116 ? 11.820 17.753 -16.234 1.00 94.12 116 LEU A CA 1
ATOM 940 C C . LEU A 1 116 ? 11.198 16.352 -16.295 1.00 94.12 116 LEU A C 1
ATOM 942 O O . LEU A 1 116 ? 11.631 15.511 -17.078 1.00 94.12 116 LEU A O 1
ATOM 946 N N . ALA A 1 117 ? 10.192 16.092 -15.464 1.00 92.88 117 ALA A N 1
ATOM 947 C CA . ALA A 1 117 ? 9.526 14.796 -15.401 1.00 92.88 117 ALA A CA 1
ATOM 948 C C . ALA A 1 117 ? 8.005 14.949 -15.429 1.00 92.88 117 ALA A C 1
ATOM 950 O O . ALA A 1 117 ? 7.452 15.861 -14.815 1.00 92.88 117 ALA A O 1
ATOM 951 N N . ILE A 1 118 ? 7.326 14.019 -16.101 1.00 93.69 118 ILE A N 1
ATOM 952 C CA . ILE A 1 118 ? 5.866 13.893 -16.038 1.00 93.69 118 ILE A CA 1
ATOM 953 C C . ILE A 1 118 ? 5.477 13.514 -14.610 1.00 93.69 118 ILE A C 1
ATOM 955 O O . ILE A 1 118 ? 6.132 12.675 -13.993 1.00 93.69 118 ILE A O 1
ATOM 959 N N . VAL A 1 119 ? 4.408 14.098 -14.083 1.00 91.69 119 VAL A N 1
ATOM 960 C CA . VAL A 1 119 ? 3.838 13.745 -12.780 1.00 91.69 119 VAL A CA 1
ATOM 961 C C . VAL A 1 119 ? 2.561 12.952 -13.017 1.00 91.69 119 VAL A C 1
ATOM 963 O O . VAL A 1 119 ? 1.723 13.347 -13.824 1.00 91.69 119 VAL A O 1
ATOM 966 N N . ASN A 1 120 ? 2.424 11.812 -12.340 1.00 88.25 120 ASN A N 1
ATOM 967 C CA . ASN A 1 120 ? 1.195 11.032 -12.397 1.00 88.25 120 ASN A CA 1
ATOM 968 C C . ASN A 1 120 ? 0.028 11.832 -11.824 1.00 88.25 120 ASN A C 1
ATOM 970 O O . ASN A 1 120 ? 0.199 12.538 -10.827 1.00 88.25 120 ASN A O 1
ATOM 974 N N . ASP A 1 121 ? -1.163 11.629 -12.378 1.00 76.00 121 ASP A N 1
ATOM 975 C CA . ASP A 1 121 ? -2.374 12.134 -11.752 1.00 76.00 121 ASP A CA 1
ATOM 976 C C . ASP A 1 121 ? -2.505 11.527 -10.338 1.00 76.00 121 ASP A C 1
ATOM 978 O O . ASP A 1 121 ? -2.352 10.317 -10.121 1.00 76.00 121 ASP A O 1
ATOM 982 N N . PHE A 1 122 ? -2.716 12.386 -9.341 1.00 77.00 122 PHE A N 1
ATOM 983 C CA . PHE A 1 122 ? -2.790 12.009 -7.928 1.00 77.00 122 PHE A CA 1
ATOM 984 C C . PHE A 1 122 ? -3.986 11.082 -7.615 1.00 77.00 122 PHE A C 1
ATOM 986 O O . PHE A 1 122 ? -4.002 10.384 -6.586 1.00 77.00 122 PHE A O 1
ATOM 993 N N . PHE A 1 123 ? -4.986 11.063 -8.497 1.00 68.75 123 PHE A N 1
ATOM 994 C CA . PHE A 1 123 ? -6.223 10.301 -8.368 1.00 68.75 123 PHE A CA 1
ATOM 995 C C . PHE A 1 123 ? -6.216 8.999 -9.168 1.00 68.75 123 PHE A C 1
ATOM 997 O O . PHE A 1 123 ? -6.931 8.065 -8.797 1.00 68.75 123 PHE A O 1
ATOM 1004 N N . GLU A 1 124 ? -5.375 8.892 -10.193 1.00 71.12 124 GLU A N 1
ATOM 1005 C CA . GLU A 1 124 ? -5.304 7.707 -11.042 1.00 71.12 124 GLU A CA 1
ATOM 1006 C C . GLU A 1 124 ? -4.416 6.589 -10.472 1.00 71.12 124 GLU A C 1
ATOM 1008 O O . GLU A 1 124 ? -3.724 6.717 -9.454 1.00 71.12 124 GLU A O 1
ATOM 1013 N N . LYS A 1 125 ? -4.451 5.430 -11.143 1.00 74.12 125 LYS A N 1
ATOM 1014 C CA . LYS A 1 125 ? -3.519 4.329 -10.879 1.00 74.12 125 LYS A CA 1
ATOM 1015 C C . LYS A 1 125 ? -2.084 4.827 -11.072 1.00 74.12 125 LYS A C 1
ATOM 1017 O O . LYS A 1 125 ? -1.798 5.626 -11.952 1.00 74.12 125 LYS A O 1
ATOM 1022 N N . SER A 1 126 ? -1.148 4.277 -10.298 1.00 79.94 126 SER A N 1
ATOM 1023 C CA . SER A 1 126 ? 0.270 4.657 -10.383 1.00 79.94 126 SER A CA 1
ATOM 1024 C C . SER A 1 126 ? 0.946 4.271 -11.699 1.00 79.94 126 SER A C 1
ATOM 1026 O O . SER A 1 126 ? 2.106 4.596 -11.877 1.00 79.94 126 SER A O 1
ATOM 1028 N N . LYS A 1 127 ? 0.295 3.475 -12.553 1.00 87.62 127 LYS A N 1
ATOM 1029 C CA . LYS A 1 127 ? 0.790 3.052 -13.864 1.00 87.62 127 LYS A CA 1
ATOM 1030 C C . LYS A 1 127 ? -0.384 2.947 -14.821 1.00 87.62 127 LYS A C 1
ATOM 1032 O O . LYS A 1 127 ? -1.416 2.382 -14.450 1.00 87.62 127 LYS A O 1
ATOM 1037 N N . ILE A 1 128 ? -0.181 3.419 -16.043 1.00 88.69 128 ILE A N 1
ATOM 1038 C CA . ILE A 1 128 ? -1.173 3.373 -17.116 1.00 88.69 128 ILE A CA 1
ATOM 1039 C C . ILE A 1 128 ? -1.195 1.957 -17.702 1.00 88.69 128 ILE A C 1
ATOM 1041 O O . ILE A 1 128 ? -0.148 1.384 -18.020 1.00 88.69 128 ILE A O 1
ATOM 1045 N N . GLU A 1 129 ? -2.385 1.372 -17.802 1.00 91.50 129 GLU A N 1
ATOM 1046 C CA . GLU A 1 129 ? -2.599 0.112 -18.517 1.00 91.50 129 GLU A CA 1
ATOM 1047 C C . GLU A 1 129 ? -2.750 0.417 -20.006 1.00 91.50 129 GLU A C 1
ATOM 1049 O O . GLU A 1 129 ? -3.413 1.383 -20.371 1.00 91.50 129 GLU A O 1
ATOM 1054 N N . ILE A 1 130 ? -2.089 -0.373 -20.849 1.00 92.31 130 ILE A N 1
ATOM 1055 C CA . ILE A 1 130 ? -2.079 -0.162 -22.295 1.00 92.31 130 ILE A CA 1
ATOM 1056 C C . ILE A 1 130 ? -2.532 -1.424 -23.022 1.00 92.31 130 ILE A C 1
ATOM 1058 O O . ILE A 1 130 ? -2.273 -2.541 -22.563 1.00 92.31 130 ILE A O 1
ATOM 1062 N N . ASP A 1 131 ? -3.159 -1.231 -24.177 1.00 91.62 131 ASP A N 1
ATOM 1063 C CA . ASP A 1 131 ? -3.555 -2.324 -25.055 1.00 91.62 131 ASP A CA 1
ATOM 1064 C C . ASP A 1 131 ? -2.405 -2.733 -25.978 1.00 91.62 131 ASP A C 1
ATOM 1066 O O . ASP A 1 131 ? -1.595 -1.908 -26.410 1.00 91.62 131 ASP A O 1
ATOM 1070 N N . LEU A 1 132 ? -2.359 -4.023 -26.303 1.00 90.75 132 LEU A N 1
ATOM 1071 C CA . LEU A 1 132 ? -1.429 -4.604 -27.265 1.00 90.75 132 LEU A CA 1
ATOM 1072 C C . LEU A 1 132 ? -2.188 -4.995 -28.532 1.00 90.75 132 LEU A C 1
ATOM 1074 O O . LEU A 1 132 ? -3.157 -5.750 -28.465 1.00 90.75 132 LEU A O 1
ATOM 1078 N N . VAL A 1 133 ? -1.737 -4.502 -29.685 1.00 89.31 133 VAL A N 1
ATOM 1079 C CA . VAL A 1 133 ? -2.385 -4.741 -30.980 1.00 89.31 133 VAL A CA 1
ATOM 1080 C C . VAL A 1 133 ? -1.458 -5.547 -31.877 1.00 89.31 133 VAL A C 1
ATOM 1082 O O . VAL A 1 133 ? -0.316 -5.153 -32.113 1.00 89.31 133 VAL A O 1
ATOM 1085 N N . TYR A 1 134 ? -1.954 -6.665 -32.402 1.00 83.62 134 TYR A N 1
ATOM 1086 C CA . TYR A 1 134 ? -1.255 -7.404 -33.447 1.00 83.62 134 TYR A CA 1
ATOM 1087 C C . TYR A 1 134 ? -1.571 -6.792 -34.817 1.00 83.62 134 TYR A C 1
ATOM 1089 O O . TYR A 1 134 ? -2.748 -6.561 -35.117 1.00 83.62 134 TYR A O 1
ATOM 1097 N N . PRO A 1 135 ? -0.560 -6.537 -35.661 1.00 74.88 135 PRO A N 1
ATOM 1098 C CA . PRO A 1 135 ? -0.807 -6.226 -37.061 1.00 74.88 135 PRO A CA 1
ATOM 1099 C C . PRO A 1 135 ? -1.546 -7.404 -37.717 1.00 74.88 135 PRO A C 1
ATOM 1101 O O . PRO A 1 135 ? -1.248 -8.572 -37.461 1.00 74.88 135 PRO A O 1
ATOM 1104 N N . ARG A 1 136 ? -2.595 -7.108 -38.496 1.00 64.06 136 ARG A N 1
ATOM 1105 C CA . ARG A 1 136 ? -3.471 -8.136 -39.082 1.00 64.06 136 ARG A CA 1
ATOM 1106 C C . ARG A 1 136 ? -2.675 -9.017 -40.053 1.00 64.06 136 ARG A C 1
ATOM 1108 O O . ARG A 1 136 ? -2.269 -8.531 -41.100 1.00 64.06 136 ARG A O 1
ATOM 1115 N N . GLY A 1 137 ? -2.559 -10.311 -39.746 1.00 56.97 137 GLY A N 1
ATOM 1116 C CA . GLY A 1 137 ? -2.300 -11.354 -40.746 1.00 56.97 137 GLY A CA 1
ATOM 1117 C C . GLY A 1 137 ? -0.966 -12.100 -40.677 1.00 56.97 137 GLY A C 1
ATOM 1118 O O . GLY A 1 137 ? -0.839 -13.081 -41.400 1.00 56.97 137 GLY A O 1
ATOM 1119 N N . ASP A 1 138 ? -0.015 -11.730 -39.811 1.00 51.75 138 ASP A N 1
ATOM 1120 C CA . ASP A 1 138 ? 1.239 -12.490 -39.681 1.00 51.75 138 ASP A CA 1
ATOM 1121 C C . ASP A 1 138 ? 1.610 -12.746 -38.210 1.00 51.75 138 ASP A C 1
ATOM 1123 O O . ASP A 1 138 ? 1.932 -11.838 -37.445 1.00 51.75 138 ASP A O 1
ATOM 1127 N N . CYS A 1 139 ? 1.569 -14.014 -37.790 1.00 52.28 139 CYS A N 1
ATOM 1128 C CA . CYS A 1 139 ? 1.906 -14.446 -36.426 1.00 52.28 139 CYS A CA 1
ATOM 1129 C C . CYS A 1 139 ? 3.413 -14.358 -36.108 1.00 52.28 139 CYS A C 1
ATOM 1131 O O . CYS A 1 139 ? 3.840 -14.796 -35.039 1.00 52.28 139 CYS A O 1
ATOM 1133 N N . LYS A 1 140 ? 4.226 -13.836 -37.035 1.00 58.97 140 LYS A N 1
ATOM 1134 C CA . LYS A 1 140 ? 5.674 -13.643 -36.878 1.00 58.97 140 LYS A CA 1
ATOM 1135 C C . LYS A 1 140 ? 6.055 -12.282 -36.288 1.00 58.97 140 LYS A C 1
ATOM 1137 O O . LYS A 1 140 ? 7.208 -12.116 -35.892 1.00 58.97 140 LYS A O 1
ATOM 1142 N N . GLU A 1 141 ? 5.122 -11.334 -36.205 1.00 78.62 141 GLU A N 1
ATOM 1143 C CA . GLU A 1 141 ? 5.383 -9.995 -35.671 1.00 78.62 141 GLU A CA 1
ATOM 1144 C C . GLU A 1 141 ? 5.005 -9.854 -34.187 1.00 78.62 141 GLU A C 1
ATOM 1146 O O . GLU A 1 141 ? 4.052 -10.456 -33.689 1.00 78.62 141 GLU A O 1
ATOM 1151 N N . PHE A 1 142 ? 5.769 -9.031 -33.463 1.00 88.81 142 PHE A N 1
ATOM 1152 C CA . PHE A 1 142 ? 5.498 -8.702 -32.064 1.00 88.81 142 PHE A CA 1
ATOM 1153 C C . PHE A 1 142 ? 4.326 -7.711 -31.941 1.00 88.81 142 PHE A C 1
ATOM 1155 O O . PHE A 1 142 ? 4.199 -6.810 -32.773 1.00 88.81 142 PHE A O 1
ATOM 1162 N N . PRO A 1 143 ? 3.478 -7.825 -30.900 1.00 91.19 143 PRO A N 1
ATOM 1163 C CA . PRO A 1 143 ? 2.368 -6.899 -30.713 1.00 91.19 143 PRO A CA 1
ATOM 1164 C C . PRO A 1 143 ? 2.863 -5.480 -30.420 1.00 91.19 143 PRO A C 1
ATOM 1166 O O . PRO A 1 143 ? 3.814 -5.282 -29.670 1.00 91.19 143 PRO A O 1
ATOM 1169 N N . ARG A 1 144 ? 2.175 -4.471 -30.951 1.00 91.38 144 ARG A N 1
ATOM 1170 C CA . ARG A 1 144 ? 2.533 -3.066 -30.735 1.00 91.38 144 ARG A CA 1
ATOM 1171 C C . ARG A 1 144 ? 1.743 -2.474 -29.564 1.00 91.38 144 ARG A C 1
ATOM 1173 O O . ARG A 1 144 ? 0.526 -2.674 -29.502 1.00 91.38 144 ARG A O 1
ATOM 1180 N N . PRO A 1 145 ? 2.395 -1.742 -28.645 1.00 93.44 145 PRO A N 1
ATOM 1181 C CA . PRO A 1 145 ? 1.709 -1.058 -27.559 1.00 93.44 145 PRO A CA 1
ATOM 1182 C C . PRO A 1 145 ? 0.948 0.165 -28.083 1.00 93.44 145 PRO A C 1
ATOM 1184 O O . PRO A 1 145 ? 1.524 1.033 -28.738 1.00 93.44 145 PRO A O 1
ATOM 1187 N N . LYS A 1 146 ? -0.344 0.273 -27.766 1.00 93.75 146 LYS A N 1
ATOM 1188 C CA . LYS A 1 146 ? -1.150 1.460 -28.077 1.00 93.75 146 LYS A CA 1
ATOM 1189 C C . LYS A 1 146 ? -0.880 2.549 -27.035 1.00 93.75 146 LYS A C 1
ATOM 1191 O O . LYS A 1 146 ? -1.597 2.672 -26.044 1.00 93.75 146 LYS A O 1
ATOM 1196 N N . LEU A 1 147 ? 0.205 3.292 -27.236 1.00 91.88 147 LEU A N 1
ATOM 1197 C CA . LEU A 1 147 ? 0.654 4.338 -26.317 1.00 91.88 147 LEU A CA 1
ATOM 1198 C C . LEU A 1 147 ? -0.080 5.671 -26.551 1.00 91.88 147 LEU A C 1
ATOM 1200 O O . LEU A 1 147 ? -0.439 5.971 -27.692 1.00 91.88 147 LEU A O 1
ATOM 1204 N N . PRO A 1 148 ? -0.251 6.502 -25.505 1.00 89.12 148 PRO A N 1
ATOM 1205 C CA . PRO A 1 148 ? -0.680 7.890 -25.656 1.00 89.12 148 PRO A CA 1
ATOM 1206 C C . PRO A 1 148 ? 0.265 8.708 -26.549 1.00 89.12 148 PRO A C 1
ATOM 1208 O O . PRO A 1 148 ? 1.418 8.319 -26.797 1.00 89.12 148 PRO A O 1
ATOM 1211 N N . SER A 1 149 ? -0.209 9.879 -26.985 1.00 88.19 149 SER A N 1
ATOM 1212 C CA . SER A 1 149 ? 0.619 10.866 -27.679 1.00 88.19 149 SER A CA 1
ATOM 1213 C C . SER A 1 149 ? 1.873 11.208 -26.868 1.00 88.19 149 SER A C 1
ATOM 1215 O O . SER A 1 149 ? 1.904 11.114 -25.635 1.00 88.19 149 SER A O 1
ATOM 1217 N N . VAL A 1 150 ? 2.945 11.545 -27.584 1.00 88.81 150 VAL A N 1
ATOM 1218 C CA . VAL A 1 150 ? 4.168 12.050 -26.958 1.00 88.81 150 VAL A CA 1
ATOM 1219 C C . VAL A 1 150 ? 3.827 13.381 -26.297 1.00 88.81 150 VAL A C 1
ATOM 1221 O O . VAL A 1 150 ? 3.131 14.201 -26.886 1.00 88.81 150 VAL A O 1
ATOM 1224 N N . VAL A 1 151 ? 4.272 13.553 -25.056 1.00 87.00 151 VAL A N 1
ATOM 1225 C CA . VAL A 1 151 ? 4.063 14.796 -24.313 1.00 87.00 151 VAL A CA 1
ATOM 1226 C C . VAL A 1 151 ? 5.077 15.815 -24.811 1.00 87.00 151 VAL A C 1
ATOM 1228 O O . VAL A 1 151 ? 6.272 15.517 -24.796 1.00 87.00 151 VAL A O 1
ATOM 1231 N N . ASP A 1 152 ? 4.615 16.996 -25.216 1.00 86.31 152 ASP A N 1
ATOM 1232 C CA . ASP A 1 152 ? 5.503 18.111 -25.518 1.00 86.31 152 ASP A CA 1
ATOM 1233 C C . ASP A 1 152 ? 5.993 18.748 -24.208 1.00 86.31 152 ASP A C 1
ATOM 1235 O O . ASP A 1 152 ? 5.219 19.220 -23.370 1.00 86.31 152 ASP A O 1
ATOM 1239 N N . PHE A 1 153 ? 7.307 18.708 -23.995 1.00 87.31 153 PHE A N 1
ATOM 1240 C CA . PHE A 1 153 ? 7.934 19.296 -22.818 1.00 87.31 153 PHE A CA 1
ATOM 1241 C C . PHE A 1 153 ? 8.216 20.787 -23.000 1.00 87.31 153 PHE A C 1
ATOM 1243 O O . PHE A 1 153 ? 8.480 21.457 -22.000 1.00 87.31 153 PHE A O 1
ATOM 1250 N N . ASP A 1 154 ? 8.168 21.323 -24.218 1.00 86.75 154 ASP A N 1
ATOM 1251 C CA . ASP A 1 154 ? 8.478 22.714 -24.530 1.00 86.75 154 ASP A CA 1
ATOM 1252 C C . ASP A 1 154 ? 7.255 23.615 -24.374 1.00 86.75 154 ASP A C 1
ATOM 1254 O O . ASP A 1 154 ? 7.362 24.647 -23.695 1.00 86.75 154 ASP A O 1
ATOM 1258 N N . ASP A 1 155 ? 6.082 23.188 -24.855 1.00 87.31 155 ASP A N 1
ATOM 1259 C CA . ASP A 1 155 ? 4.832 23.946 -24.729 1.00 87.31 155 ASP A CA 1
ATOM 1260 C C . ASP A 1 155 ? 4.145 23.784 -23.357 1.00 87.31 155 ASP A C 1
ATOM 1262 O O . ASP A 1 155 ? 3.126 23.110 -23.165 1.00 87.31 155 ASP A O 1
ATOM 1266 N N . LYS A 1 156 ? 4.733 24.442 -22.354 1.00 89.75 156 LYS A N 1
ATOM 1267 C CA . LYS A 1 156 ? 4.329 24.357 -20.945 1.00 89.75 156 LYS A CA 1
ATOM 1268 C C . LYS A 1 156 ? 4.066 25.725 -20.315 1.00 89.75 156 LYS A C 1
ATOM 1270 O O . LYS A 1 156 ? 4.758 26.706 -20.581 1.00 89.75 156 LYS A O 1
ATOM 1275 N N . LYS A 1 157 ? 3.101 25.782 -19.394 1.00 91.38 157 LYS A N 1
ATOM 1276 C CA . LYS A 1 157 ? 2.800 26.952 -18.553 1.00 91.38 157 LYS A CA 1
ATOM 1277 C C . LYS A 1 157 ? 3.165 26.662 -17.099 1.00 91.38 157 LYS A C 1
ATOM 1279 O O . LYS A 1 157 ? 2.689 25.682 -16.530 1.00 91.38 157 LYS A O 1
ATOM 1284 N N . GLU A 1 158 ? 4.006 27.506 -16.498 1.00 91.75 158 GLU A N 1
ATOM 1285 C CA . GLU A 1 158 ? 4.388 27.384 -15.082 1.00 91.75 158 GLU A CA 1
ATOM 1286 C C . GLU A 1 158 ? 3.169 27.623 -14.181 1.00 91.75 158 GLU A C 1
ATOM 1288 O O . GLU A 1 158 ? 2.437 28.602 -14.350 1.00 91.75 158 GLU A O 1
ATOM 1293 N N . LEU A 1 159 ? 2.956 26.722 -13.225 1.00 88.44 159 LEU A N 1
ATOM 1294 C CA . LEU A 1 159 ? 1.929 26.834 -12.197 1.00 88.44 159 LEU A CA 1
ATOM 1295 C C . LEU A 1 159 ? 2.553 27.444 -10.941 1.00 88.44 159 LEU A C 1
ATOM 1297 O O . LEU A 1 159 ? 3.608 27.008 -10.482 1.00 88.44 159 LEU A O 1
ATOM 1301 N N . ARG A 1 160 ? 1.895 28.462 -10.382 1.00 81.12 160 ARG A N 1
ATOM 1302 C CA . ARG A 1 160 ? 2.338 29.160 -9.171 1.00 81.12 160 ARG A CA 1
ATOM 1303 C C . ARG A 1 160 ? 1.293 29.016 -8.080 1.00 81.12 160 ARG A C 1
ATOM 1305 O O . ARG A 1 160 ? 0.098 29.103 -8.352 1.00 81.12 160 ARG A O 1
ATOM 1312 N N . THR A 1 161 ? 1.741 28.863 -6.843 1.00 67.75 161 THR A N 1
ATOM 1313 C CA . THR A 1 161 ? 0.854 28.883 -5.681 1.00 67.75 161 THR A CA 1
ATOM 1314 C C . THR A 1 161 ? 0.324 30.302 -5.471 1.00 67.75 161 THR A C 1
ATOM 1316 O O . THR A 1 161 ? 1.099 31.252 -5.394 1.00 67.75 161 THR A O 1
ATOM 1319 N N . SER A 1 162 ? -0.995 30.461 -5.352 1.00 52.06 162 SER A N 1
ATOM 1320 C CA . SER A 1 162 ? -1.680 31.749 -5.152 1.00 52.06 162 SER A CA 1
ATOM 1321 C C . SER A 1 162 ? -1.562 32.329 -3.734 1.00 52.06 162 SER A C 1
ATOM 1323 O O . SER A 1 162 ? -2.197 33.330 -3.420 1.00 52.06 162 SER A O 1
ATOM 1325 N N . SER A 1 163 ? -0.722 31.757 -2.874 1.00 43.28 163 SER A N 1
ATOM 1326 C CA . SER A 1 163 ? -0.484 32.267 -1.528 1.00 43.28 163 SER A CA 1
ATOM 1327 C C . SER A 1 163 ? 1.000 32.218 -1.194 1.00 43.28 163 SER A C 1
ATOM 1329 O O . SER A 1 163 ? 1.555 31.163 -0.884 1.00 43.28 163 SER A O 1
ATOM 1331 N N . ALA A 1 164 ? 1.621 33.396 -1.194 1.00 38.97 164 ALA A N 1
ATOM 1332 C CA . ALA A 1 164 ? 2.767 33.684 -0.349 1.00 38.97 164 ALA A CA 1
ATOM 1333 C C . ALA A 1 164 ? 2.322 33.587 1.123 1.00 38.97 164 ALA A C 1
ATOM 1335 O O . ALA A 1 164 ? 2.084 34.586 1.788 1.00 38.97 164 ALA A O 1
ATOM 1336 N N . SER A 1 165 ? 2.153 32.368 1.628 1.00 33.53 165 SER A N 1
ATOM 1337 C CA . SER A 1 165 ? 2.271 32.100 3.054 1.00 33.53 165 SER A CA 1
ATOM 1338 C C . SER A 1 165 ? 3.624 31.445 3.234 1.00 33.53 165 SER A C 1
ATOM 1340 O O . SER A 1 165 ? 3.837 30.308 2.814 1.00 33.53 165 SER A O 1
ATOM 1342 N N . SER A 1 166 ? 4.541 32.217 3.791 1.00 35.00 166 SER A N 1
ATOM 1343 C CA . SER A 1 166 ? 5.885 31.866 4.212 1.00 35.00 166 SER A CA 1
ATOM 1344 C C . SER A 1 166 ? 5.942 30.468 4.843 1.00 35.00 166 SER A C 1
ATOM 1346 O O . SER A 1 166 ? 5.795 30.311 6.048 1.00 35.00 166 SER A O 1
ATOM 1348 N N . PHE A 1 167 ? 6.196 29.440 4.038 1.00 31.56 167 PHE A N 1
ATOM 1349 C CA . PHE A 1 167 ? 6.801 28.203 4.513 1.00 31.56 167 PHE A CA 1
ATOM 1350 C C . PHE A 1 167 ? 8.289 28.292 4.201 1.00 31.56 167 PHE A C 1
ATOM 1352 O O . PHE A 1 167 ? 8.831 27.589 3.354 1.00 31.56 167 PHE A O 1
ATOM 1359 N N . THR A 1 168 ? 8.981 29.163 4.933 1.00 28.69 168 THR A N 1
ATOM 1360 C CA . THR A 1 168 ? 10.380 28.906 5.269 1.00 28.69 168 THR A CA 1
ATOM 1361 C C . THR A 1 168 ? 10.399 27.730 6.241 1.00 28.69 168 THR A C 1
ATOM 1363 O O . THR A 1 168 ? 10.641 27.886 7.435 1.00 28.69 168 THR A O 1
ATOM 1366 N N . SER A 1 169 ? 10.098 26.529 5.753 1.00 31.19 169 SER A N 1
ATOM 1367 C CA . SER A 1 169 ? 10.610 25.328 6.390 1.00 31.19 169 SER A CA 1
ATOM 1368 C C . SER A 1 169 ? 12.044 25.184 5.909 1.00 31.19 169 SER A C 1
ATOM 1370 O O . SER A 1 169 ? 12.319 24.542 4.896 1.00 31.19 169 SER A O 1
ATOM 1372 N N . SER A 1 170 ? 12.964 25.819 6.633 1.00 27.19 170 SER A N 1
ATOM 1373 C CA . SER A 1 170 ? 14.346 25.354 6.679 1.00 27.19 170 SER A CA 1
ATOM 1374 C C . SER A 1 170 ? 14.324 23.826 6.843 1.00 27.19 170 SER A C 1
ATOM 1376 O O . SER A 1 170 ? 13.497 23.323 7.612 1.00 27.19 170 SER A O 1
ATOM 1378 N N . PRO A 1 171 ? 15.181 23.060 6.152 1.00 32.78 171 PRO A N 1
ATOM 1379 C CA . PRO A 1 171 ? 15.221 21.614 6.290 1.00 32.78 171 PRO A CA 1
ATOM 1380 C C . PRO A 1 171 ? 15.858 21.246 7.636 1.00 32.78 171 PRO A C 1
ATOM 1382 O O . PRO A 1 171 ? 16.981 20.766 7.706 1.00 32.78 171 PRO A O 1
ATOM 1385 N N . SER A 1 172 ? 15.141 21.449 8.739 1.00 28.45 172 SER A N 1
ATOM 1386 C CA . SER A 1 172 ? 15.418 20.786 10.009 1.00 28.45 172 SER A CA 1
ATOM 1387 C C . SER A 1 172 ? 14.514 19.561 10.119 1.00 28.45 172 SER A C 1
ATOM 1389 O O . SER A 1 172 ? 13.627 19.453 10.961 1.00 28.45 172 SER A O 1
ATOM 1391 N N . CYS A 1 173 ? 14.762 18.574 9.255 1.00 30.88 173 CYS A N 1
ATOM 1392 C CA . CYS A 1 173 ? 14.313 17.212 9.522 1.00 30.88 173 CYS A CA 1
ATOM 1393 C C . CYS A 1 173 ? 15.133 16.639 10.689 1.00 30.88 173 CYS A C 1
ATOM 1395 O O . CYS A 1 173 ? 16.048 15.843 10.499 1.00 30.88 173 CYS A O 1
ATOM 1397 N N . SER A 1 174 ? 14.801 17.028 11.919 1.00 26.59 174 SER A N 1
ATOM 1398 C CA . SER A 1 174 ? 15.239 16.326 13.125 1.00 26.59 174 SER A CA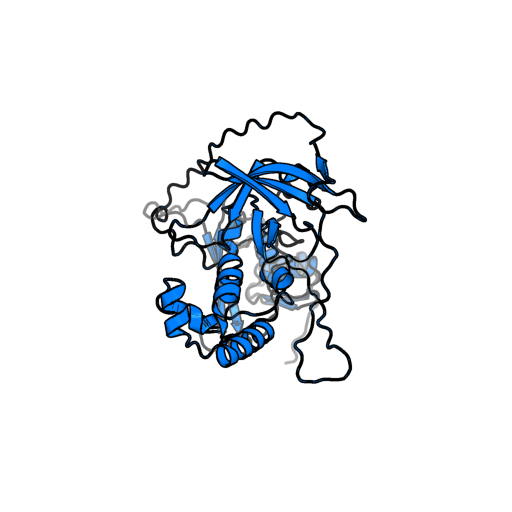 1
ATOM 1399 C C . SER A 1 174 ? 14.020 15.821 13.896 1.00 26.59 174 SER A C 1
ATOM 1401 O O . SER A 1 174 ? 13.645 16.303 14.961 1.00 26.59 174 SER A O 1
ATOM 1403 N N . TYR A 1 175 ? 13.402 14.757 13.375 1.00 32.66 175 TYR A N 1
ATOM 1404 C CA . TYR A 1 175 ? 12.597 13.885 14.226 1.00 32.66 175 TYR A CA 1
ATOM 1405 C C . TYR A 1 175 ? 13.528 13.258 15.268 1.00 32.66 175 TYR A C 1
ATOM 1407 O O . TYR A 1 175 ? 14.285 12.328 14.983 1.00 32.66 175 TYR A O 1
ATOM 1415 N N . ASN A 1 176 ? 13.498 13.796 16.485 1.00 32.00 176 ASN A N 1
ATOM 1416 C CA . ASN A 1 176 ? 14.364 13.386 17.584 1.00 32.00 176 ASN A CA 1
ATOM 1417 C C . ASN A 1 176 ? 13.846 12.080 18.224 1.00 32.00 176 ASN A C 1
ATOM 1419 O O . ASN A 1 176 ? 13.429 12.034 19.378 1.00 32.00 176 ASN A O 1
ATOM 1423 N N . TYR A 1 177 ? 13.838 10.991 17.450 1.00 41.34 177 TYR A N 1
ATOM 1424 C CA . TYR A 1 177 ? 13.529 9.647 17.935 1.00 41.34 177 TYR A CA 1
ATOM 1425 C C . TYR A 1 177 ? 14.814 8.969 18.439 1.00 41.34 177 TYR A C 1
ATOM 1427 O O . TYR A 1 177 ? 15.605 8.430 17.662 1.00 41.34 177 TYR A O 1
ATOM 1435 N N . LYS A 1 178 ? 15.026 8.983 19.761 1.00 39.03 178 LYS A N 1
ATOM 1436 C CA . LYS A 1 178 ? 16.157 8.331 20.456 1.00 39.03 178 LYS A CA 1
ATOM 1437 C C . LYS A 1 178 ? 15.882 6.848 20.762 1.00 39.03 178 LYS A C 1
ATOM 1439 O O . LYS A 1 178 ? 16.101 6.379 21.872 1.00 39.03 178 LYS A O 1
ATOM 1444 N N . GLY A 1 179 ? 15.347 6.103 19.795 1.00 42.66 179 GLY A N 1
ATOM 1445 C CA . GLY A 1 179 ? 15.100 4.665 19.939 1.00 42.66 179 GLY A CA 1
ATOM 1446 C C . GLY A 1 179 ? 16.260 3.808 19.424 1.00 42.66 179 GLY A C 1
ATOM 1447 O O . GLY A 1 179 ? 16.925 4.165 18.452 1.00 42.66 179 GLY A O 1
ATOM 1448 N N . LYS A 1 180 ? 16.434 2.627 20.030 1.00 33.91 180 LYS A N 1
ATOM 1449 C CA . LYS A 1 180 ? 17.488 1.612 19.794 1.00 33.91 180 LYS A CA 1
ATOM 1450 C C . LYS A 1 180 ? 17.738 1.202 18.328 1.00 33.91 180 LYS A C 1
ATOM 1452 O O . LYS A 1 180 ? 18.749 0.584 18.030 1.00 33.91 180 LYS A O 1
ATOM 1457 N N . TYR A 1 181 ? 16.857 1.545 17.392 1.00 36.03 181 TYR A N 1
ATOM 1458 C CA . TYR A 1 181 ? 16.914 1.067 16.006 1.00 36.03 181 TYR A CA 1
ATOM 1459 C C . TYR A 1 181 ? 17.687 1.977 15.033 1.00 36.03 181 TYR A C 1
ATOM 1461 O O . TYR A 1 181 ? 17.686 1.703 13.836 1.00 36.03 181 TYR A O 1
ATOM 1469 N N . LYS A 1 182 ? 18.308 3.074 15.495 1.00 46.19 182 LYS A N 1
ATOM 1470 C CA . LYS A 1 182 ? 18.935 4.106 14.637 1.00 46.19 182 LYS A CA 1
ATOM 1471 C C . LYS A 1 182 ? 19.971 3.551 13.640 1.00 46.19 182 LYS A C 1
ATOM 1473 O O . LYS A 1 182 ? 20.135 4.138 12.579 1.00 46.19 182 LYS A O 1
ATOM 1478 N N . THR A 1 183 ? 20.592 2.414 13.948 1.00 33.75 183 THR A N 1
ATOM 1479 C CA . THR A 1 183 ? 21.772 1.864 13.262 1.00 33.75 183 THR A CA 1
ATOM 1480 C C . THR A 1 183 ? 21.511 0.656 12.353 1.00 33.75 183 THR A C 1
ATOM 1482 O O . THR A 1 183 ? 22.463 0.054 11.869 1.00 33.75 183 THR A O 1
ATOM 1485 N N . SER A 1 184 ? 20.256 0.297 12.054 1.00 33.19 184 SER A N 1
ATOM 1486 C CA . SER A 1 184 ? 19.964 -0.784 11.089 1.00 33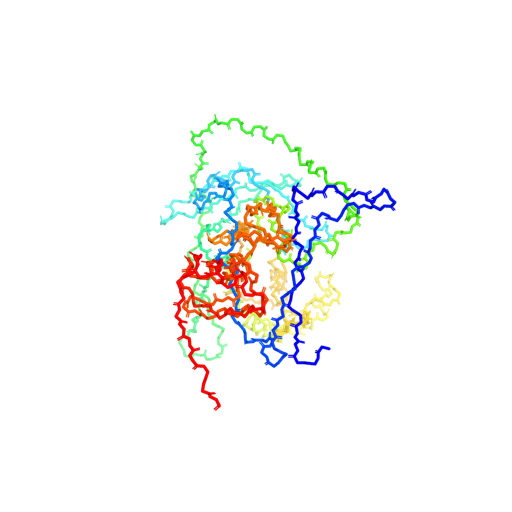.19 184 SER A CA 1
ATOM 1487 C C . SER A 1 184 ? 18.903 -0.364 10.062 1.00 33.19 184 SER A C 1
ATOM 1489 O O . SER A 1 184 ? 17.705 -0.553 10.299 1.00 33.19 184 SER A O 1
ATOM 1491 N N . PRO A 1 185 ? 19.309 0.222 8.918 1.00 38.16 185 PRO A N 1
ATOM 1492 C CA . PRO A 1 185 ? 18.404 0.585 7.824 1.00 38.16 185 PRO A CA 1
ATOM 1493 C C . PRO A 1 185 ? 17.731 -0.634 7.173 1.00 38.16 185 PRO A C 1
ATOM 1495 O O . PRO A 1 185 ? 16.590 -0.534 6.720 1.00 38.16 185 PRO A O 1
ATOM 1498 N N . ASP A 1 186 ? 18.389 -1.796 7.191 1.00 39.59 186 ASP A N 1
ATOM 1499 C CA . ASP A 1 186 ? 18.022 -2.935 6.337 1.00 39.59 186 ASP A CA 1
ATOM 1500 C C . ASP A 1 186 ? 16.825 -3.765 6.819 1.00 39.59 186 ASP A C 1
ATOM 1502 O O . ASP A 1 186 ? 16.274 -4.547 6.053 1.00 39.59 186 ASP A O 1
ATOM 1506 N N . ASN A 1 187 ? 16.333 -3.544 8.043 1.00 33.72 187 ASN A N 1
ATOM 1507 C CA . ASN A 1 187 ? 15.137 -4.230 8.559 1.00 33.72 187 ASN A CA 1
ATOM 1508 C C . ASN A 1 187 ? 13.964 -3.297 8.902 1.00 33.72 187 ASN A C 1
ATOM 1510 O O . ASN A 1 187 ? 12.961 -3.717 9.480 1.00 33.72 187 ASN A O 1
ATOM 1514 N N . ARG A 1 188 ? 14.020 -2.028 8.485 1.00 37.00 188 ARG A N 1
ATOM 1515 C CA . ARG A 1 188 ? 12.976 -1.019 8.756 1.00 37.00 188 ARG A CA 1
ATOM 1516 C C . ARG A 1 188 ? 11.936 -0.877 7.633 1.00 37.00 188 ARG A C 1
ATOM 1518 O O . ARG A 1 188 ? 11.466 0.222 7.354 1.00 37.00 188 ARG A O 1
ATOM 1525 N N . GLY A 1 189 ? 11.554 -1.980 6.981 1.00 37.47 189 GLY A N 1
ATOM 1526 C CA . GLY A 1 189 ? 10.721 -1.914 5.767 1.00 37.47 189 GLY A CA 1
ATOM 1527 C C . GLY A 1 189 ? 9.730 -3.050 5.508 1.00 37.47 189 GLY A C 1
ATOM 1528 O O . GLY A 1 189 ? 8.934 -2.929 4.569 1.00 37.47 189 GLY A O 1
ATOM 1529 N N . ALA A 1 190 ? 9.716 -4.119 6.310 1.00 34.69 190 ALA A N 1
ATOM 1530 C CA . ALA A 1 190 ? 8.905 -5.299 5.992 1.00 34.69 190 ALA A CA 1
ATOM 1531 C C . ALA A 1 190 ? 7.389 -5.051 6.121 1.00 34.69 190 ALA A C 1
ATOM 1533 O O . ALA A 1 190 ? 6.606 -5.577 5.336 1.00 34.69 190 ALA A O 1
ATOM 1534 N N . SER A 1 191 ? 6.961 -4.196 7.057 1.00 42.03 191 SER A N 1
ATOM 1535 C CA . SER A 1 191 ? 5.544 -3.858 7.223 1.00 42.03 191 SER A CA 1
ATOM 1536 C C . SER A 1 191 ? 5.192 -2.581 6.455 1.00 42.03 191 SER A C 1
ATOM 1538 O O . SER A 1 191 ? 5.742 -1.516 6.765 1.00 42.03 191 SER A O 1
ATOM 1540 N N . PRO A 1 192 ? 4.215 -2.623 5.524 1.00 41.31 192 PRO A N 1
ATOM 1541 C CA . PRO A 1 192 ? 3.649 -1.428 4.907 1.00 41.31 192 PRO A CA 1
ATOM 1542 C C . PRO A 1 192 ? 3.207 -0.399 5.945 1.00 41.31 192 PRO A C 1
ATOM 1544 O O . PRO A 1 192 ? 3.247 0.780 5.638 1.00 41.31 192 PRO A O 1
ATOM 1547 N N . GLY A 1 193 ? 2.822 -0.854 7.153 1.00 38.53 193 GLY A N 1
ATOM 1548 C CA . GLY A 1 193 ? 2.412 -0.094 8.340 1.00 38.53 193 GLY A CA 1
ATOM 1549 C C . GLY A 1 193 ? 3.484 0.824 8.934 1.00 38.53 193 GLY A C 1
ATOM 1550 O O . GLY A 1 193 ? 3.181 1.962 9.275 1.00 38.53 193 GLY A O 1
ATOM 1551 N N . ALA A 1 194 ? 4.731 0.357 9.013 1.00 38.75 194 ALA A N 1
ATOM 1552 C CA . ALA A 1 194 ? 5.847 1.129 9.570 1.00 38.75 194 ALA A CA 1
ATOM 1553 C C . ALA A 1 194 ? 6.324 2.230 8.607 1.00 38.75 194 ALA A C 1
ATOM 1555 O O . ALA A 1 194 ? 6.726 3.307 9.039 1.00 38.75 194 ALA A O 1
ATOM 1556 N N . ARG A 1 195 ? 6.179 2.006 7.292 1.00 42.62 195 ARG A N 1
ATOM 1557 C CA . ARG A 1 195 ? 6.331 3.066 6.282 1.00 42.62 195 ARG A CA 1
ATOM 1558 C C . ARG A 1 195 ? 5.260 4.165 6.428 1.00 42.62 195 ARG A C 1
ATOM 1560 O O . ARG A 1 195 ? 5.546 5.305 6.089 1.00 42.62 195 ARG A O 1
ATOM 1567 N N . LYS A 1 196 ? 4.070 3.849 6.976 1.00 41.84 196 LYS A N 1
ATOM 1568 C CA . LYS A 1 196 ? 2.913 4.771 7.115 1.00 41.84 196 LYS A CA 1
ATOM 1569 C C 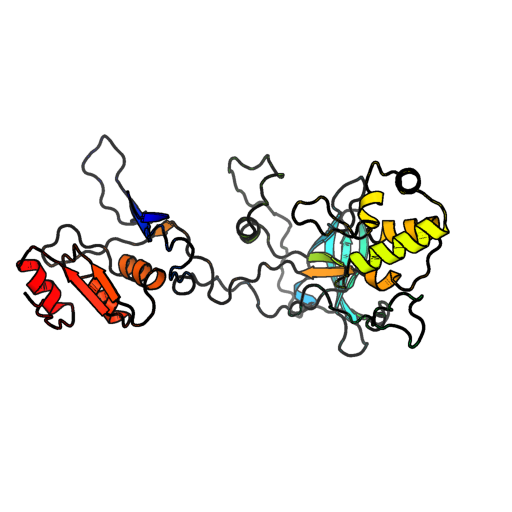. LYS A 1 196 ? 3.066 5.860 8.170 1.00 41.84 196 LYS A C 1
ATOM 1571 O O . LYS A 1 196 ? 2.235 6.757 8.193 1.00 41.84 196 LYS A O 1
ATOM 1576 N N . SER A 1 197 ? 4.026 5.757 9.087 1.00 38.59 197 SER A N 1
ATOM 1577 C CA . SER A 1 197 ? 4.099 6.659 10.247 1.00 38.59 197 SER A CA 1
ATOM 1578 C C . SER A 1 197 ? 5.340 7.546 10.290 1.00 38.59 197 SER A C 1
ATOM 1580 O O . SER A 1 197 ? 5.436 8.364 11.195 1.00 38.59 197 SER A O 1
ATOM 1582 N N . LEU A 1 198 ? 6.300 7.360 9.378 1.00 38.84 198 LEU A N 1
ATOM 1583 C CA . LEU A 1 198 ? 7.635 7.969 9.485 1.00 38.84 198 LEU A CA 1
ATOM 1584 C C . LEU A 1 198 ? 8.009 8.913 8.341 1.00 38.84 198 LEU A C 1
ATOM 1586 O O . LEU A 1 198 ? 8.927 9.707 8.511 1.00 38.84 198 LEU A O 1
ATOM 1590 N N . PHE A 1 199 ? 7.341 8.839 7.192 1.00 45.78 199 PHE A N 1
ATOM 1591 C CA . PHE A 1 199 ? 7.737 9.604 6.014 1.00 45.78 199 PHE A CA 1
ATOM 1592 C C . PHE A 1 199 ? 6.585 10.514 5.602 1.00 45.78 199 PHE A C 1
ATOM 1594 O O . PHE A 1 199 ? 5.473 10.033 5.385 1.00 45.78 199 PHE A O 1
ATOM 1601 N N . GLY A 1 200 ? 6.859 11.820 5.537 1.00 56.72 200 GLY A N 1
ATOM 1602 C CA . GLY A 1 200 ? 5.986 12.789 4.877 1.00 56.72 200 GLY A CA 1
ATOM 1603 C C . GLY A 1 200 ? 5.770 12.432 3.405 1.00 56.72 200 GLY A C 1
ATOM 1604 O O . GLY A 1 200 ? 6.234 11.401 2.923 1.00 56.72 200 GLY A O 1
ATOM 1605 N N . GLU A 1 201 ? 5.041 13.265 2.680 1.00 74.31 201 GLU A N 1
ATOM 1606 C CA . GLU A 1 201 ? 4.775 13.026 1.263 1.00 74.31 201 GLU A CA 1
ATOM 1607 C C . GLU A 1 201 ? 6.059 13.209 0.440 1.00 74.31 201 GLU A C 1
ATOM 1609 O O . GLU A 1 201 ? 6.811 14.159 0.642 1.00 74.31 201 GLU A O 1
ATOM 1614 N N . TYR A 1 202 ? 6.334 12.279 -0.474 1.00 81.44 202 TYR A N 1
ATOM 1615 C CA . TYR A 1 202 ? 7.468 12.357 -1.398 1.00 81.44 202 TYR A CA 1
ATOM 1616 C C . TYR A 1 202 ? 7.090 11.730 -2.738 1.00 81.44 202 TYR A C 1
ATOM 1618 O O . TYR A 1 202 ? 6.172 10.912 -2.828 1.00 81.44 202 TYR A O 1
ATOM 1626 N N . LEU A 1 203 ? 7.799 12.108 -3.792 1.00 86.81 203 LEU A N 1
ATOM 1627 C CA . LEU A 1 203 ? 7.629 11.573 -5.137 1.00 86.81 203 LEU A CA 1
ATOM 1628 C C . LEU A 1 203 ? 8.653 10.467 -5.386 1.00 86.81 203 LEU A C 1
ATOM 1630 O O . LEU A 1 203 ? 9.799 10.551 -4.945 1.00 86.81 203 LEU A O 1
ATOM 1634 N N . VAL A 1 204 ? 8.249 9.421 -6.103 1.00 88.94 204 VAL A N 1
ATOM 1635 C CA . VAL A 1 204 ? 9.157 8.363 -6.565 1.00 88.94 204 VAL A CA 1
ATOM 1636 C C . VAL A 1 204 ? 9.082 8.251 -8.073 1.00 88.94 204 VAL A C 1
ATOM 1638 O O . VAL A 1 204 ? 7.988 8.201 -8.632 1.00 88.94 204 VAL A O 1
ATOM 1641 N N . LEU A 1 205 ? 10.242 8.156 -8.718 1.00 90.31 205 LEU A N 1
ATOM 1642 C CA . LEU A 1 205 ? 10.325 7.877 -10.145 1.00 90.31 205 LEU A CA 1
ATOM 1643 C C . LEU A 1 205 ? 9.951 6.415 -10.426 1.00 90.31 205 LEU A C 1
ATOM 1645 O O . LEU A 1 205 ? 10.558 5.487 -9.883 1.00 90.31 205 LEU A O 1
ATOM 1649 N N . GLN A 1 206 ? 8.945 6.207 -11.273 1.00 90.62 206 GLN A N 1
ATOM 1650 C CA . GLN A 1 206 ? 8.477 4.886 -11.695 1.00 90.62 206 GLN A CA 1
ATOM 1651 C C . GLN A 1 206 ? 8.278 4.841 -13.210 1.00 90.62 206 GLN A C 1
ATOM 1653 O O . GLN A 1 206 ? 8.093 5.875 -13.843 1.00 90.62 206 GLN A O 1
ATOM 1658 N N . ARG A 1 207 ? 8.274 3.634 -13.791 1.00 92.38 207 ARG A N 1
ATOM 1659 C CA . ARG A 1 207 ? 7.851 3.447 -15.187 1.00 92.38 207 ARG A CA 1
ATOM 1660 C C . ARG A 1 207 ? 6.384 3.833 -15.340 1.00 92.38 207 ARG A C 1
ATOM 1662 O O . ARG A 1 207 ? 5.562 3.350 -14.559 1.00 92.38 207 ARG A O 1
ATOM 1669 N N . ARG A 1 208 ? 6.092 4.634 -16.363 1.00 92.69 208 ARG A N 1
ATOM 1670 C CA . ARG A 1 208 ? 4.776 5.227 -16.634 1.00 92.69 208 ARG A CA 1
ATOM 1671 C C . ARG A 1 208 ? 3.713 4.178 -16.950 1.00 92.69 208 ARG A C 1
ATOM 1673 O O . ARG A 1 208 ? 2.562 4.302 -16.533 1.00 92.69 208 ARG A O 1
ATOM 1680 N N . TYR A 1 209 ? 4.111 3.121 -17.651 1.00 93.94 209 TYR A N 1
ATOM 1681 C CA . TYR A 1 209 ? 3.209 2.077 -18.120 1.00 93.94 209 TYR A CA 1
ATOM 1682 C C . TYR A 1 209 ? 3.339 0.787 -17.310 1.00 93.94 209 TYR A C 1
ATOM 1684 O O . TYR A 1 209 ? 4.403 0.425 -16.790 1.00 93.94 209 TYR A O 1
ATOM 1692 N N . LYS A 1 210 ? 2.240 0.038 -17.230 1.00 92.75 210 LYS A N 1
ATOM 1693 C CA . LYS A 1 210 ? 2.261 -1.354 -16.785 1.00 92.75 210 LYS A CA 1
ATOM 1694 C C . LYS A 1 210 ? 2.808 -2.211 -17.927 1.00 92.75 210 LYS A C 1
ATOM 1696 O O . LYS A 1 210 ? 2.221 -2.267 -19.002 1.00 92.75 210 LYS A O 1
ATOM 1701 N N . ILE A 1 211 ? 3.935 -2.872 -17.684 1.00 91.44 211 ILE A N 1
ATOM 1702 C CA . ILE A 1 211 ? 4.632 -3.674 -18.694 1.00 91.44 211 ILE A CA 1
ATOM 1703 C C . ILE A 1 211 ? 4.398 -5.156 -18.427 1.00 91.44 211 ILE A C 1
ATOM 1705 O O . ILE A 1 211 ? 4.557 -5.628 -17.296 1.00 91.44 211 ILE A O 1
ATOM 1709 N N . LEU A 1 212 ? 4.067 -5.896 -19.482 1.00 90.69 212 LEU A N 1
ATOM 1710 C CA . LEU A 1 212 ? 3.967 -7.350 -19.444 1.00 90.69 212 LEU A CA 1
ATOM 1711 C C . LEU A 1 212 ? 5.355 -7.957 -19.660 1.00 90.69 212 LEU A C 1
ATOM 1713 O O . LEU A 1 212 ? 5.824 -8.095 -20.787 1.00 90.69 212 LEU A O 1
ATOM 1717 N N . GLN A 1 213 ? 6.013 -8.330 -18.562 1.00 92.00 213 GLN A N 1
ATOM 1718 C CA . GLN A 1 213 ? 7.374 -8.875 -18.581 1.00 92.00 213 GLN A CA 1
ATOM 1719 C C . GLN A 1 213 ? 7.567 -10.052 -19.566 1.00 92.00 213 GLN A C 1
ATOM 1721 O O . GLN A 1 213 ? 8.570 -10.031 -20.280 1.00 92.00 213 GLN A O 1
ATOM 1726 N N . PRO A 1 214 ? 6.629 -11.015 -19.707 1.00 91.31 214 PRO A N 1
ATOM 1727 C CA . PRO A 1 214 ? 6.779 -12.108 -20.670 1.00 91.31 214 PRO A CA 1
ATOM 1728 C C . PRO A 1 214 ? 6.916 -11.658 -22.131 1.00 91.31 214 PRO A C 1
ATOM 1730 O O . PRO A 1 214 ? 7.667 -12.283 -22.878 1.00 91.31 214 PRO A O 1
ATOM 1733 N N . VAL A 1 215 ? 6.235 -10.573 -22.523 1.00 91.94 215 VAL A N 1
ATOM 1734 C CA . VAL A 1 215 ? 6.297 -10.011 -23.886 1.00 91.94 215 VAL A CA 1
ATOM 1735 C C . VAL A 1 215 ? 7.696 -9.465 -24.158 1.00 91.94 215 VAL A C 1
ATOM 1737 O O . VAL A 1 215 ? 8.315 -9.798 -25.166 1.00 91.94 215 VAL A O 1
ATOM 1740 N N . ILE A 1 216 ? 8.235 -8.703 -23.204 1.00 94.75 216 ILE A N 1
ATOM 1741 C CA . ILE A 1 216 ? 9.597 -8.168 -23.281 1.00 94.75 216 ILE A CA 1
ATOM 1742 C C . ILE A 1 216 ? 10.636 -9.297 -23.303 1.00 94.75 216 ILE A C 1
ATOM 1744 O O . ILE A 1 216 ? 11.570 -9.265 -24.100 1.00 94.75 216 ILE A O 1
ATOM 1748 N N . ALA A 1 217 ? 10.458 -10.338 -22.488 1.00 94.31 217 ALA A N 1
ATOM 1749 C CA . ALA A 1 217 ? 11.363 -11.486 -22.468 1.00 94.31 217 ALA A CA 1
ATOM 1750 C C . ALA A 1 217 ? 11.360 -12.278 -23.789 1.00 94.31 217 ALA A C 1
ATOM 1752 O O . ALA A 1 217 ? 12.394 -12.820 -24.188 1.00 94.31 217 ALA A O 1
ATOM 1753 N N . ASP A 1 218 ? 10.219 -12.385 -24.475 1.00 93.56 218 ASP A N 1
ATOM 1754 C CA . ASP A 1 218 ? 10.142 -12.994 -25.811 1.00 93.56 218 ASP A CA 1
ATOM 1755 C C . ASP A 1 218 ? 10.842 -12.160 -26.871 1.00 93.56 218 ASP A C 1
ATOM 1757 O O . ASP A 1 218 ? 11.646 -12.700 -27.636 1.00 93.56 218 ASP A O 1
ATOM 1761 N N . TYR A 1 219 ? 10.593 -10.855 -26.854 1.00 94.94 219 TYR A N 1
ATOM 1762 C CA . TYR A 1 219 ? 11.227 -9.903 -27.751 1.00 94.94 219 TYR A CA 1
ATOM 1763 C C . TYR A 1 219 ? 12.753 -9.922 -27.618 1.00 94.94 219 TYR A C 1
ATOM 1765 O O . TYR A 1 219 ? 13.468 -10.177 -28.588 1.00 94.94 219 TYR A O 1
ATOM 1773 N N . LEU A 1 220 ? 13.265 -9.792 -26.392 1.00 95.94 220 LEU A N 1
ATOM 1774 C CA . LEU A 1 220 ? 14.702 -9.832 -26.133 1.00 95.94 220 LEU A CA 1
ATOM 1775 C C . LEU A 1 220 ? 15.315 -11.189 -26.510 1.00 95.94 220 LEU A C 1
ATOM 1777 O O . LEU A 1 220 ? 16.410 -11.240 -27.066 1.00 95.94 220 LEU A O 1
ATOM 1781 N N . ARG A 1 221 ? 14.625 -12.314 -26.266 1.00 95.00 221 ARG A N 1
ATOM 1782 C CA . ARG A 1 221 ? 15.122 -13.643 -26.676 1.00 95.00 221 ARG A CA 1
ATOM 1783 C C . ARG A 1 221 ? 15.166 -13.838 -28.180 1.00 95.00 221 ARG A C 1
ATOM 1785 O O . ARG A 1 221 ? 15.999 -14.617 -28.642 1.00 95.00 221 ARG A O 1
ATOM 1792 N N . PHE A 1 222 ? 14.244 -13.246 -28.929 1.00 94.75 222 PHE A N 1
ATOM 1793 C CA . PHE A 1 222 ? 14.278 -13.292 -30.386 1.00 94.75 222 PHE A CA 1
ATOM 1794 C C . PHE A 1 222 ? 15.528 -12.583 -30.907 1.00 94.75 222 PHE A C 1
ATOM 1796 O O . PHE A 1 222 ? 16.343 -13.213 -31.578 1.00 94.75 222 PHE A O 1
ATOM 1803 N N . TRP A 1 223 ? 15.743 -11.337 -30.488 1.00 95.62 223 TRP A N 1
ATOM 1804 C CA . TRP A 1 223 ? 16.888 -10.544 -30.930 1.00 95.62 223 TRP A CA 1
ATOM 1805 C C . TRP A 1 223 ? 18.227 -11.092 -30.439 1.00 95.62 223 TRP A C 1
ATOM 1807 O O . TRP A 1 223 ? 19.167 -11.177 -31.218 1.00 95.62 223 TRP A O 1
ATOM 1817 N N . ARG A 1 224 ? 18.292 -11.610 -29.208 1.00 96.19 224 ARG A N 1
ATOM 1818 C CA . ARG A 1 224 ? 19.474 -12.328 -28.707 1.00 96.19 224 ARG A CA 1
ATOM 1819 C C . ARG A 1 224 ? 19.821 -13.564 -29.535 1.00 96.19 224 ARG A C 1
ATOM 1821 O O . ARG A 1 224 ? 20.988 -13.827 -29.793 1.00 96.19 224 ARG A O 1
ATOM 1828 N N . ARG A 1 225 ? 18.823 -14.358 -29.941 1.00 94.75 225 ARG A N 1
ATOM 1829 C CA . ARG A 1 225 ? 19.068 -15.519 -30.815 1.00 94.75 225 ARG A CA 1
ATOM 1830 C C . ARG A 1 225 ? 19.541 -15.084 -32.198 1.00 94.75 225 ARG A C 1
ATOM 1832 O O . ARG A 1 225 ? 20.424 -15.728 -32.745 1.00 94.75 225 ARG A O 1
ATOM 1839 N N . LYS A 1 226 ? 18.980 -13.995 -32.725 1.00 94.25 226 LYS A N 1
ATOM 1840 C CA . LYS A 1 226 ? 19.363 -13.422 -34.019 1.00 94.25 226 LYS A CA 1
ATOM 1841 C C . LYS A 1 226 ? 20.790 -12.862 -34.011 1.00 94.25 226 LYS A C 1
ATOM 1843 O O . LYS A 1 226 ? 21.491 -13.034 -34.997 1.00 94.25 226 LYS A O 1
ATOM 1848 N N . SER A 1 227 ? 21.223 -12.242 -32.913 1.00 93.88 227 SER A N 1
ATOM 1849 C CA . SER A 1 227 ? 22.587 -11.717 -32.768 1.00 93.88 227 SER A CA 1
ATOM 1850 C C . SER A 1 227 ? 23.628 -12.786 -32.422 1.00 93.88 227 SER A C 1
ATOM 1852 O O . SER A 1 227 ? 24.821 -12.525 -32.517 1.00 93.88 227 SER A O 1
ATOM 1854 N N . GLY A 1 228 ? 23.199 -13.979 -31.997 1.00 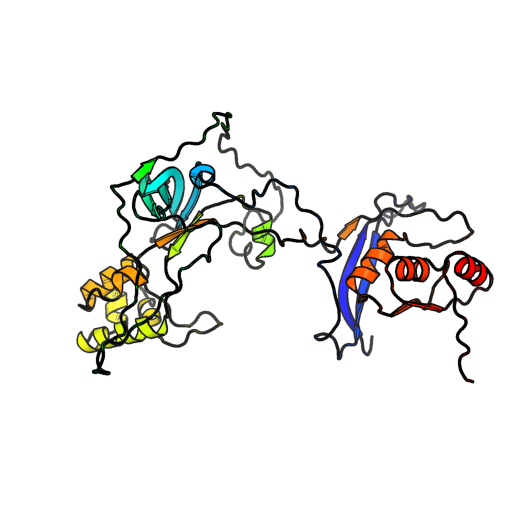94.69 228 GLY A N 1
ATOM 1855 C CA . GLY A 1 228 ? 24.099 -15.062 -31.590 1.00 94.69 228 GLY A CA 1
ATOM 1856 C C . GLY A 1 228 ? 24.802 -14.838 -30.245 1.00 94.69 228 GLY A C 1
ATOM 1857 O O . GLY A 1 228 ? 25.641 -15.648 -29.866 1.00 94.69 228 GLY A O 1
ATOM 1858 N N . ILE A 1 229 ? 24.452 -13.781 -29.503 1.00 94.62 229 ILE A N 1
ATOM 1859 C CA . ILE A 1 229 ? 25.130 -13.394 -28.259 1.00 94.62 229 ILE A CA 1
ATOM 1860 C C . ILE A 1 229 ? 24.539 -14.146 -27.057 1.00 94.62 229 ILE A C 1
ATOM 1862 O O . ILE A 1 229 ? 23.325 -14.254 -26.870 1.00 94.62 229 ILE A O 1
ATOM 1866 N N . THR A 1 230 ? 25.390 -14.652 -26.176 1.00 94.81 230 THR A N 1
ATOM 1867 C CA . THR A 1 230 ? 24.995 -15.302 -24.923 1.00 94.81 230 THR A CA 1
ATOM 1868 C C . THR A 1 230 ? 24.706 -14.286 -23.814 1.00 94.81 230 THR A C 1
ATOM 1870 O O . THR A 1 230 ? 25.207 -13.166 -23.797 1.00 94.81 230 THR A O 1
ATOM 1873 N N . THR A 1 231 ? 23.936 -14.675 -22.793 1.00 93.19 231 THR A N 1
ATOM 1874 C CA . THR A 1 231 ? 23.701 -13.790 -21.632 1.00 93.19 231 THR A CA 1
ATOM 1875 C C . THR A 1 231 ? 24.976 -13.461 -20.866 1.00 93.19 231 THR A C 1
ATOM 1877 O O . THR A 1 231 ? 25.059 -12.384 -20.293 1.00 93.19 231 THR A O 1
ATOM 1880 N N . LYS A 1 232 ? 25.965 -14.366 -20.871 1.00 93.62 232 LYS A N 1
ATOM 1881 C CA . LYS A 1 232 ? 27.264 -14.140 -20.223 1.00 93.62 232 LYS A CA 1
ATOM 1882 C C . LYS A 1 232 ? 28.063 -13.048 -20.935 1.00 93.62 232 LYS A C 1
ATOM 1884 O O . LYS A 1 232 ? 28.706 -12.240 -20.276 1.00 93.62 232 LYS A O 1
ATOM 1889 N N . GLU A 1 233 ? 28.005 -13.006 -22.263 1.00 94.25 233 GLU A N 1
ATOM 1890 C CA . GLU A 1 233 ? 28.632 -11.938 -23.049 1.00 94.25 233 GLU A CA 1
ATOM 1891 C C . GLU A 1 233 ? 27.932 -10.600 -22.826 1.00 94.25 233 GLU A C 1
ATOM 1893 O O . GLU A 1 233 ? 28.610 -9.596 -22.643 1.00 94.25 233 GLU A O 1
ATOM 1898 N N . ILE A 1 234 ? 26.597 -10.587 -22.738 1.00 94.62 234 ILE A N 1
ATOM 1899 C CA . ILE A 1 234 ? 25.837 -9.377 -22.383 1.00 94.62 234 ILE A CA 1
ATOM 1900 C C . ILE A 1 234 ? 26.236 -8.870 -20.993 1.00 94.62 234 ILE A C 1
ATOM 1902 O O . ILE A 1 234 ? 26.516 -7.685 -20.839 1.00 94.62 234 ILE A O 1
ATOM 1906 N N . ASP A 1 235 ? 26.298 -9.750 -19.987 1.00 93.25 235 ASP A N 1
ATOM 1907 C CA . ASP A 1 235 ? 26.766 -9.384 -18.645 1.00 93.25 235 ASP A CA 1
ATOM 1908 C C . ASP A 1 235 ? 28.182 -8.777 -18.708 1.00 93.25 235 ASP A C 1
ATOM 1910 O O . ASP A 1 235 ? 28.414 -7.709 -18.143 1.00 93.25 235 ASP A O 1
ATOM 1914 N N . LYS A 1 236 ? 29.103 -9.375 -19.479 1.00 93.81 236 LYS A N 1
ATOM 1915 C CA . LYS A 1 236 ? 30.463 -8.845 -19.683 1.00 93.81 236 LYS A CA 1
ATOM 1916 C C . LYS A 1 236 ? 30.466 -7.459 -20.343 1.00 93.81 236 LYS A C 1
ATOM 1918 O O . LYS A 1 236 ? 31.185 -6.583 -19.873 1.00 93.81 236 LYS A O 1
ATOM 1923 N N . LEU A 1 237 ? 29.673 -7.257 -21.397 1.00 93.00 237 LEU A N 1
ATOM 1924 C CA . LEU A 1 237 ? 29.576 -5.986 -22.130 1.00 93.00 237 LEU A CA 1
ATOM 1925 C C . LEU A 1 237 ? 28.977 -4.863 -21.272 1.00 93.00 237 LEU A C 1
ATOM 1927 O O . LEU A 1 237 ? 29.414 -3.721 -21.359 1.00 93.00 237 LEU A O 1
ATOM 1931 N N . LEU A 1 238 ? 28.011 -5.190 -20.412 1.00 89.31 238 LEU A N 1
ATOM 1932 C CA . LEU A 1 238 ? 27.356 -4.227 -19.522 1.00 89.31 238 LEU A CA 1
ATOM 1933 C C . LEU A 1 238 ? 28.078 -4.044 -18.176 1.00 89.31 238 LEU A C 1
ATOM 1935 O O . LEU A 1 238 ? 27.707 -3.174 -17.387 1.00 89.31 238 LEU A O 1
ATOM 1939 N N . GLY A 1 239 ? 29.105 -4.850 -17.893 1.00 89.06 239 GLY A N 1
ATOM 1940 C CA . GLY A 1 239 ? 29.828 -4.829 -16.621 1.00 89.06 239 GLY A CA 1
ATOM 1941 C C . GLY A 1 239 ? 29.026 -5.392 -15.441 1.00 89.06 239 GLY A C 1
ATOM 1942 O O . GLY A 1 239 ? 29.219 -4.953 -14.304 1.00 89.06 239 GLY A O 1
ATOM 1943 N N . TYR A 1 240 ? 28.125 -6.341 -15.702 1.00 86.62 240 TYR A N 1
ATOM 1944 C CA . TYR A 1 240 ? 27.357 -7.089 -14.706 1.00 86.62 240 TYR A CA 1
ATOM 1945 C C . TYR A 1 240 ? 27.947 -8.483 -14.453 1.00 86.62 240 TYR A C 1
ATOM 1947 O O . TYR A 1 240 ? 28.697 -9.021 -15.261 1.00 86.62 240 TYR A O 1
ATOM 1955 N N . SER A 1 241 ? 27.608 -9.079 -13.305 1.00 81.19 241 SER A N 1
ATOM 1956 C CA . SER A 1 241 ? 28.065 -10.426 -12.932 1.00 81.19 241 SER A CA 1
ATOM 1957 C C . SER A 1 241 ? 27.058 -11.531 -13.268 1.00 81.19 241 SER A C 1
ATOM 1959 O O . SER A 1 241 ? 27.467 -12.622 -13.658 1.00 81.19 241 SER A O 1
ATOM 1961 N N . ALA A 1 242 ? 25.756 -11.278 -13.094 1.00 82.75 242 ALA A N 1
ATOM 1962 C CA . ALA A 1 242 ? 24.693 -12.259 -13.342 1.00 82.75 242 ALA A CA 1
ATOM 1963 C C . ALA A 1 242 ? 23.302 -11.604 -13.498 1.00 82.75 242 ALA A C 1
ATOM 1965 O O . ALA A 1 242 ? 22.298 -12.145 -13.029 1.00 82.75 242 ALA A O 1
ATOM 1966 N N . THR A 1 243 ? 23.222 -10.416 -14.103 1.00 83.50 243 THR A N 1
ATOM 1967 C CA . THR A 1 243 ? 21.968 -9.644 -14.190 1.00 83.50 243 THR A CA 1
ATOM 1968 C C . THR A 1 243 ? 21.207 -9.971 -15.469 1.00 83.50 243 THR A C 1
ATOM 1970 O O . THR A 1 243 ? 19.993 -10.191 -15.427 1.00 83.50 243 THR A O 1
ATOM 1973 N N . ALA A 1 244 ? 21.916 -10.051 -16.598 1.00 87.69 244 ALA A N 1
ATOM 1974 C CA . ALA A 1 244 ? 21.326 -10.125 -17.927 1.00 87.69 244 ALA A CA 1
ATOM 1975 C C . ALA A 1 244 ? 20.389 -11.322 -18.071 1.00 87.69 244 ALA A C 1
ATOM 1977 O O . ALA A 1 244 ? 19.307 -11.206 -18.642 1.00 87.69 244 ALA A O 1
ATOM 1978 N N . GLY A 1 245 ? 20.752 -12.463 -17.478 1.00 88.62 245 GLY A N 1
ATOM 1979 C CA . GLY A 1 245 ? 19.939 -13.678 -17.494 1.00 88.62 245 GLY A CA 1
ATOM 1980 C C . GLY A 1 245 ? 18.496 -13.487 -17.005 1.00 88.62 245 GLY A C 1
ATOM 1981 O O . GLY A 1 245 ? 17.603 -14.174 -17.501 1.00 88.62 245 GLY A O 1
ATOM 1982 N N . HIS A 1 246 ? 18.238 -12.546 -16.091 1.00 89.69 246 HIS A N 1
ATOM 1983 C CA . HIS A 1 246 ? 16.891 -12.273 -15.581 1.00 89.69 246 HIS A CA 1
ATOM 1984 C C . HIS A 1 246 ? 15.978 -11.594 -16.610 1.00 89.69 246 HIS A C 1
ATOM 1986 O O . HIS A 1 246 ? 14.766 -11.794 -16.567 1.00 89.69 246 HIS A O 1
ATOM 1992 N N . TRP A 1 247 ? 16.522 -10.848 -17.571 1.00 92.62 247 TRP A N 1
ATOM 1993 C CA . TRP A 1 247 ? 15.720 -10.152 -18.584 1.00 92.62 247 TRP A CA 1
ATOM 1994 C C . TRP A 1 247 ? 15.127 -11.089 -19.644 1.00 92.62 247 TRP A C 1
ATOM 1996 O O . TRP A 1 247 ? 14.123 -10.767 -20.270 1.00 92.62 247 TRP A O 1
ATOM 2006 N N . PHE A 1 248 ? 15.711 -12.278 -19.813 1.00 92.75 248 PHE A N 1
ATOM 2007 C CA . PHE A 1 248 ? 15.294 -13.274 -20.812 1.00 92.75 248 PHE A CA 1
ATOM 2008 C C . PHE A 1 248 ? 14.406 -14.388 -20.233 1.00 92.75 248 PHE A C 1
ATOM 2010 O O . PHE A 1 248 ? 14.027 -15.319 -20.949 1.00 92.75 248 PHE A O 1
ATOM 2017 N N . ARG A 1 249 ? 14.103 -14.328 -18.932 1.00 89.25 249 ARG A N 1
ATOM 2018 C CA . ARG A 1 249 ? 13.279 -15.306 -18.211 1.00 89.25 249 ARG A CA 1
ATOM 2019 C C . ARG A 1 249 ? 11.797 -14.956 -18.289 1.00 89.25 249 ARG A C 1
ATOM 2021 O O . ARG A 1 249 ? 11.445 -13.790 -18.376 1.00 89.25 249 ARG A O 1
ATOM 2028 N N . LYS A 1 250 ? 10.935 -15.973 -18.251 1.00 85.06 250 LYS A N 1
ATOM 2029 C CA . LYS A 1 250 ? 9.464 -15.851 -18.358 1.00 85.06 250 LYS A CA 1
ATOM 2030 C C . LYS A 1 250 ? 8.736 -16.158 -17.052 1.00 85.06 250 LYS A C 1
ATOM 2032 O O . LYS A 1 250 ? 7.565 -15.830 -16.896 1.00 85.06 250 LYS A O 1
ATOM 2037 N N . ASP A 1 251 ? 9.413 -16.839 -16.141 1.00 76.44 251 ASP A N 1
ATOM 2038 C CA . ASP A 1 251 ? 8.899 -17.229 -14.845 1.00 76.44 251 ASP A CA 1
ATOM 2039 C C . ASP A 1 251 ? 8.880 -16.005 -13.928 1.00 76.44 251 ASP A C 1
ATOM 2041 O O . ASP A 1 251 ? 9.891 -15.605 -13.362 1.00 76.44 251 ASP A O 1
ATOM 2045 N N . ALA A 1 252 ? 7.724 -15.365 -13.774 1.00 60.03 252 ALA A N 1
ATOM 2046 C CA . ALA A 1 252 ? 7.532 -14.362 -12.733 1.00 60.03 252 ALA A CA 1
ATOM 2047 C C . ALA A 1 252 ? 7.377 -15.079 -11.376 1.00 60.03 252 ALA A C 1
ATOM 2049 O O . ALA A 1 252 ? 6.273 -15.387 -10.938 1.00 60.03 252 ALA A O 1
ATOM 2050 N N . GLY A 1 253 ? 8.490 -15.428 -10.728 1.00 52.34 253 GLY A N 1
ATOM 2051 C CA . GLY A 1 253 ? 8.471 -16.147 -9.452 1.00 52.34 253 GLY A CA 1
ATOM 2052 C C . GLY A 1 253 ? 8.197 -15.245 -8.241 1.00 52.34 253 GLY A C 1
ATOM 2053 O O . GLY A 1 253 ? 8.948 -14.301 -7.991 1.00 52.34 253 GLY A O 1
ATOM 2054 N N . SER A 1 254 ? 7.204 -15.606 -7.417 1.00 48.09 254 SER A N 1
ATOM 2055 C CA . SER A 1 254 ? 6.832 -14.937 -6.149 1.00 48.09 254 SER A CA 1
ATOM 2056 C C . SER A 1 254 ? 7.937 -14.898 -5.076 1.00 48.09 254 SER A C 1
ATOM 2058 O O . SER A 1 254 ? 7.798 -14.194 -4.081 1.00 48.09 254 SER A O 1
ATOM 2060 N N . TRP A 1 255 ? 9.039 -15.629 -5.277 1.00 45.91 255 TRP A N 1
ATOM 2061 C CA . TRP A 1 255 ? 10.160 -15.773 -4.335 1.00 45.91 255 TRP A CA 1
ATOM 2062 C C . TRP A 1 255 ? 11.456 -15.066 -4.780 1.00 45.91 255 TRP A C 1
ATOM 2064 O O . TRP A 1 255 ? 12.531 -15.354 -4.261 1.00 45.91 255 TRP A O 1
ATOM 2074 N N . GLY A 1 256 ? 11.387 -14.144 -5.750 1.00 48.34 256 GLY A N 1
ATOM 2075 C CA . GLY A 1 256 ? 12.514 -13.257 -6.083 1.00 48.34 256 GLY A CA 1
ATOM 2076 C C . GLY A 1 256 ? 13.592 -13.838 -7.010 1.00 48.34 256 GLY A C 1
ATOM 2077 O O . GLY A 1 256 ? 14.663 -13.253 -7.125 1.00 48.34 256 GLY A O 1
ATOM 2078 N N . ARG A 1 257 ? 13.327 -14.958 -7.700 1.00 58.38 257 ARG A N 1
ATOM 2079 C CA . ARG A 1 257 ? 14.222 -15.547 -8.728 1.00 58.38 257 ARG A CA 1
ATOM 2080 C C . ARG A 1 257 ? 13.677 -15.459 -10.160 1.00 58.38 257 ARG A C 1
ATOM 2082 O O . ARG A 1 257 ? 14.188 -16.138 -11.049 1.00 58.38 257 ARG A O 1
ATOM 2089 N N . GLY A 1 258 ? 12.639 -14.649 -10.361 1.00 70.69 258 GLY A N 1
ATOM 2090 C CA . GLY A 1 258 ? 11.915 -14.565 -11.622 1.00 70.69 258 GLY A CA 1
ATOM 2091 C C . GLY A 1 258 ? 12.507 -13.621 -12.669 1.00 70.69 258 GLY A C 1
ATOM 2092 O O . GLY A 1 258 ? 13.547 -12.990 -12.455 1.00 70.69 258 GLY A O 1
ATOM 2093 N N . GLY A 1 259 ? 11.811 -13.534 -13.803 1.00 82.50 259 GLY A N 1
ATOM 2094 C CA . GLY A 1 259 ? 12.099 -12.599 -14.885 1.00 82.50 259 GLY A CA 1
ATOM 2095 C C . GLY A 1 259 ? 11.922 -11.133 -14.479 1.00 82.50 259 GLY A C 1
ATOM 2096 O O . GLY A 1 259 ? 11.026 -10.787 -13.705 1.00 82.50 259 GLY A O 1
ATOM 2097 N N . SER A 1 260 ? 12.783 -10.260 -14.998 1.00 88.38 260 SER A N 1
ATOM 2098 C CA . SER A 1 260 ? 12.763 -8.816 -14.741 1.00 88.38 260 SER A CA 1
ATOM 2099 C C . SER A 1 260 ? 12.721 -8.014 -16.045 1.00 88.38 260 SER A C 1
ATOM 2101 O O . SER A 1 260 ? 12.866 -8.566 -17.134 1.00 88.38 260 SER A O 1
ATOM 2103 N N . ILE A 1 261 ? 12.468 -6.707 -15.935 1.00 91.19 261 ILE A N 1
ATOM 2104 C CA . ILE A 1 261 ? 12.467 -5.770 -17.067 1.00 91.19 261 ILE A CA 1
ATOM 2105 C C . ILE A 1 261 ? 13.738 -4.911 -16.963 1.00 91.19 261 ILE A C 1
ATOM 2107 O O . ILE A 1 261 ? 13.936 -4.321 -15.888 1.00 91.19 261 ILE A O 1
ATOM 2111 N N . PRO A 1 262 ? 14.562 -4.809 -18.027 1.00 91.75 262 PRO A N 1
ATOM 2112 C CA . PRO A 1 262 ? 15.760 -3.962 -18.047 1.00 91.75 262 PRO A CA 1
ATOM 2113 C C . PRO A 1 262 ? 15.452 -2.524 -17.646 1.00 91.75 262 PRO A C 1
ATOM 2115 O O . PRO A 1 262 ? 14.396 -2.003 -18.015 1.00 91.75 262 PRO A O 1
ATOM 2118 N N . LEU A 1 263 ? 16.339 -1.884 -16.878 1.00 89.50 263 LEU A N 1
ATOM 2119 C CA . LEU A 1 263 ? 16.225 -0.451 -16.583 1.00 89.50 263 LEU A CA 1
ATOM 2120 C C . LEU A 1 263 ? 16.250 0.370 -17.883 1.00 89.50 263 LEU A C 1
ATOM 2122 O O . LEU A 1 263 ? 16.726 -0.147 -18.888 1.00 89.50 263 LEU A O 1
ATOM 2126 N N . PRO A 1 264 ? 15.748 1.619 -17.893 1.00 90.75 264 PRO A N 1
ATOM 2127 C CA . PRO A 1 264 ? 15.762 2.437 -19.105 1.00 90.75 264 PRO A CA 1
ATOM 2128 C C . PRO A 1 264 ? 17.144 2.533 -19.773 1.00 90.75 264 PRO A C 1
ATOM 2130 O O . PRO A 1 264 ? 17.251 2.289 -20.968 1.00 90.75 264 PRO A O 1
ATOM 2133 N N . ASP A 1 265 ? 18.208 2.761 -19.000 1.00 89.38 265 ASP A N 1
ATOM 2134 C CA . ASP A 1 265 ? 19.571 2.822 -19.551 1.00 89.38 265 ASP A CA 1
ATOM 2135 C C . ASP A 1 265 ? 20.046 1.457 -20.069 1.00 89.38 265 ASP A C 1
ATOM 2137 O O . ASP A 1 265 ? 20.630 1.357 -21.147 1.00 89.38 265 ASP A O 1
ATOM 2141 N N . ASP A 1 266 ? 19.751 0.381 -19.331 1.00 91.75 266 ASP A N 1
ATOM 2142 C CA . ASP A 1 266 ? 20.078 -0.985 -19.754 1.00 91.75 266 ASP A CA 1
ATOM 2143 C C . ASP A 1 266 ? 19.329 -1.377 -21.028 1.00 91.75 266 ASP A C 1
ATOM 2145 O O . ASP A 1 266 ? 19.863 -2.117 -21.847 1.00 91.75 266 ASP A O 1
ATOM 2149 N N . TRP A 1 267 ? 18.099 -0.891 -21.212 1.00 95.44 267 TRP A N 1
ATOM 2150 C CA . TRP A 1 267 ? 17.298 -1.137 -22.407 1.00 95.44 267 TRP A CA 1
ATOM 2151 C C . TRP A 1 267 ? 17.992 -0.594 -23.656 1.00 95.44 267 TRP A C 1
ATOM 2153 O O . TRP A 1 267 ? 18.154 -1.334 -24.624 1.00 95.44 267 TRP A O 1
ATOM 2163 N N . PHE A 1 268 ? 18.466 0.653 -23.619 1.00 95.56 268 PHE A N 1
ATOM 2164 C CA . PHE A 1 268 ? 19.171 1.248 -24.755 1.00 95.56 268 PHE A CA 1
ATOM 2165 C C . PHE A 1 268 ? 20.546 0.615 -24.987 1.00 95.56 268 PHE A C 1
ATOM 2167 O O . PHE A 1 268 ? 20.896 0.328 -26.127 1.00 95.56 268 PHE A O 1
ATOM 2174 N N . ARG A 1 269 ? 21.283 0.259 -23.928 1.00 94.94 269 ARG A N 1
ATOM 2175 C CA . ARG A 1 269 ? 22.536 -0.501 -24.092 1.00 94.94 269 ARG A CA 1
ATOM 2176 C C . ARG A 1 269 ? 22.297 -1.889 -24.689 1.00 94.94 269 ARG A C 1
ATOM 2178 O O . ARG A 1 269 ? 23.048 -2.344 -25.544 1.00 94.94 269 ARG A O 1
ATOM 2185 N N . LEU A 1 270 ? 21.235 -2.582 -24.273 1.00 95.44 270 LEU A N 1
ATOM 2186 C CA . LEU A 1 270 ? 20.834 -3.848 -24.891 1.00 95.44 270 LEU A CA 1
ATOM 2187 C C . LEU A 1 270 ? 20.442 -3.658 -26.354 1.00 95.44 270 LEU A C 1
ATOM 2189 O O . LEU A 1 270 ? 20.729 -4.540 -27.157 1.00 95.44 270 LEU A O 1
ATOM 2193 N N . LYS A 1 271 ? 19.799 -2.539 -26.695 1.00 96.75 271 LYS A N 1
ATOM 2194 C CA . LYS A 1 271 ? 19.438 -2.200 -28.071 1.00 96.75 271 LYS A CA 1
ATOM 2195 C C . LYS A 1 271 ? 20.673 -2.058 -28.950 1.00 96.75 271 LYS A C 1
ATOM 2197 O O . LYS A 1 271 ? 20.703 -2.646 -30.024 1.00 96.75 271 LYS A O 1
ATOM 2202 N N . GLU A 1 272 ? 21.705 -1.375 -28.466 1.00 96.38 272 GLU A N 1
ATOM 2203 C CA . GLU A 1 272 ? 23.000 -1.271 -29.149 1.00 96.38 272 GLU A CA 1
ATOM 2204 C C . GLU A 1 272 ? 23.666 -2.645 -29.333 1.00 96.38 272 GLU A C 1
ATOM 2206 O O . GLU A 1 272 ? 24.154 -2.956 -30.415 1.00 96.38 272 GLU A O 1
ATOM 2211 N N . ILE A 1 273 ? 23.638 -3.500 -28.303 1.00 96.25 273 ILE A N 1
ATOM 2212 C CA . ILE A 1 273 ? 24.265 -4.835 -28.340 1.00 96.25 273 ILE A CA 1
ATOM 2213 C C . ILE A 1 273 ? 23.507 -5.809 -29.258 1.00 96.25 273 ILE A C 1
ATOM 2215 O O . ILE A 1 273 ? 24.116 -6.628 -29.944 1.00 96.25 273 ILE A O 1
ATOM 2219 N N . LEU A 1 274 ? 22.174 -5.789 -29.220 1.00 96.25 274 LEU A N 1
ATOM 2220 C CA . LEU A 1 274 ? 21.317 -6.781 -29.878 1.00 96.25 274 LEU A CA 1
ATOM 2221 C C . LEU A 1 274 ? 20.745 -6.312 -31.223 1.00 96.25 274 LEU A C 1
ATOM 2223 O O . LEU A 1 274 ? 20.249 -7.146 -31.981 1.00 96.25 274 LEU A O 1
ATOM 2227 N N . GLY A 1 275 ? 20.789 -5.009 -31.509 1.00 95.44 275 GLY A N 1
ATOM 2228 C CA . GLY A 1 275 ? 20.324 -4.412 -32.761 1.00 95.44 275 GLY A CA 1
ATOM 2229 C C . GLY A 1 275 ? 18.810 -4.483 -32.970 1.00 95.44 275 GLY A C 1
ATOM 2230 O O . GLY A 1 275 ? 18.368 -4.681 -34.100 1.00 95.44 275 GLY A O 1
ATOM 2231 N N . PHE A 1 276 ? 18.016 -4.396 -31.898 1.00 95.31 276 PHE A N 1
ATOM 2232 C CA . PHE A 1 276 ? 16.556 -4.472 -31.988 1.00 95.31 276 PHE A CA 1
ATOM 2233 C C . PHE A 1 276 ? 15.893 -3.119 -32.302 1.00 95.31 276 PHE A C 1
ATOM 2235 O O . PHE A 1 276 ? 16.496 -2.063 -32.121 1.00 95.31 276 PHE A O 1
ATOM 2242 N N . ASP A 1 277 ? 14.661 -3.157 -32.816 1.00 94.19 277 ASP A N 1
ATOM 2243 C CA . ASP A 1 277 ? 13.890 -1.972 -33.229 1.00 94.19 277 ASP A CA 1
ATOM 2244 C C . ASP A 1 277 ? 13.386 -1.105 -32.047 1.00 94.19 277 ASP A C 1
ATOM 2246 O O . ASP A 1 277 ? 13.795 -1.261 -30.901 1.00 94.19 277 ASP A O 1
ATOM 2250 N N . ASP A 1 278 ? 12.573 -0.081 -32.304 1.00 94.94 278 ASP A N 1
ATOM 2251 C CA . ASP A 1 278 ? 12.078 0.879 -31.303 1.00 94.94 278 ASP A CA 1
ATOM 2252 C C . ASP A 1 278 ? 10.647 0.610 -30.815 1.00 94.94 278 ASP A C 1
ATOM 2254 O O . ASP A 1 278 ? 10.122 1.379 -30.004 1.00 94.94 278 ASP A O 1
ATOM 2258 N N . ILE A 1 279 ? 10.033 -0.508 -31.230 1.00 93.44 279 ILE A N 1
ATOM 2259 C CA . ILE A 1 279 ? 8.613 -0.819 -30.983 1.00 93.44 279 ILE A CA 1
ATOM 2260 C C . ILE A 1 279 ? 8.245 -0.715 -29.492 1.00 93.44 279 ILE A C 1
ATOM 2262 O O . ILE A 1 279 ? 7.128 -0.315 -29.149 1.00 93.44 279 ILE A O 1
ATOM 2266 N N . TYR A 1 280 ? 9.173 -1.062 -28.596 1.00 96.31 280 TYR A N 1
ATOM 2267 C CA . TYR A 1 280 ? 8.949 -1.069 -27.149 1.00 96.31 280 TYR A CA 1
ATOM 2268 C C . TYR A 1 280 ? 9.711 0.006 -26.369 1.00 96.31 280 TYR A C 1
ATOM 2270 O O . TYR A 1 280 ? 9.539 0.068 -25.149 1.00 96.31 280 TYR A O 1
ATOM 2278 N N . ASP A 1 281 ? 10.482 0.878 -27.026 1.00 96.31 281 ASP A N 1
ATOM 2279 C CA . ASP A 1 281 ? 11.333 1.870 -26.353 1.00 96.31 281 ASP A CA 1
ATOM 2280 C C . ASP A 1 281 ? 10.514 2.732 -25.394 1.00 96.31 281 ASP A C 1
ATOM 2282 O O . ASP A 1 281 ? 10.741 2.717 -24.182 1.00 96.31 281 ASP A O 1
ATOM 2286 N N . ARG A 1 282 ? 9.480 3.411 -25.901 1.00 95.50 282 ARG A N 1
ATOM 2287 C CA . ARG A 1 282 ? 8.604 4.256 -25.076 1.00 95.50 282 ARG A CA 1
ATOM 2288 C C . ARG A 1 282 ? 7.890 3.467 -23.974 1.00 95.50 282 ARG A C 1
ATOM 2290 O O . ARG A 1 282 ? 7.768 3.951 -22.852 1.00 95.50 282 ARG A O 1
ATOM 2297 N N . TRP A 1 283 ? 7.442 2.243 -24.262 1.00 95.44 283 TRP A N 1
ATOM 2298 C CA . TRP A 1 283 ? 6.711 1.427 -23.287 1.00 95.44 283 TRP A CA 1
ATOM 2299 C C . TRP A 1 283 ? 7.591 1.010 -22.101 1.00 95.44 283 TRP A C 1
ATOM 2301 O O . TRP A 1 283 ? 7.125 0.998 -20.959 1.00 95.44 283 TRP A O 1
ATOM 2311 N N . VAL A 1 284 ? 8.863 0.691 -22.362 1.00 94.50 284 VAL A N 1
ATOM 2312 C CA . VAL A 1 284 ? 9.818 0.212 -21.353 1.00 94.50 284 VAL A CA 1
ATOM 2313 C C . VAL A 1 284 ? 10.496 1.352 -20.594 1.00 94.50 284 VAL A C 1
ATOM 2315 O O . VAL A 1 284 ? 10.789 1.191 -19.400 1.00 94.50 284 VAL A O 1
ATOM 2318 N N . THR A 1 285 ? 10.747 2.481 -21.260 1.00 94.12 285 THR A N 1
ATOM 2319 C CA . THR A 1 285 ? 11.669 3.511 -20.759 1.00 94.12 285 THR A CA 1
ATOM 2320 C C . THR A 1 285 ? 10.986 4.771 -20.230 1.00 94.12 285 THR A C 1
ATOM 2322 O O . THR A 1 285 ? 11.532 5.394 -19.318 1.00 94.12 285 THR A O 1
ATOM 2325 N N . GLU A 1 286 ? 9.778 5.125 -20.694 1.00 93.56 286 GLU A N 1
ATOM 2326 C CA . GLU A 1 286 ? 9.088 6.315 -20.182 1.00 93.56 286 GLU A CA 1
ATOM 2327 C C . GLU A 1 286 ? 8.781 6.182 -18.685 1.00 93.56 286 GLU A C 1
ATOM 2329 O O . GLU A 1 286 ? 8.217 5.190 -18.201 1.00 93.56 286 GLU A O 1
ATOM 2334 N N . CYS A 1 287 ? 9.121 7.233 -17.945 1.00 93.06 287 CYS A N 1
ATOM 2335 C CA . CYS A 1 287 ? 8.944 7.315 -16.506 1.00 93.06 287 CYS A CA 1
ATOM 2336 C C . CYS A 1 287 ? 8.099 8.529 -16.118 1.00 93.06 287 CYS A C 1
ATOM 2338 O O . CYS A 1 287 ? 7.977 9.499 -16.861 1.00 93.06 287 CYS A O 1
ATOM 2340 N N . HIS A 1 288 ? 7.532 8.471 -14.921 1.00 94.00 288 HIS A N 1
ATOM 2341 C CA . HIS A 1 288 ? 6.817 9.577 -14.297 1.00 94.00 288 HIS A CA 1
ATOM 2342 C C . HIS A 1 288 ? 7.067 9.598 -12.784 1.00 94.00 288 HIS A C 1
ATOM 2344 O O . HIS A 1 288 ? 7.509 8.612 -12.182 1.00 94.00 288 HIS A O 1
ATOM 2350 N N . LEU A 1 289 ? 6.791 10.734 -12.158 1.00 93.06 289 LEU A N 1
ATOM 2351 C CA . LEU A 1 289 ? 6.812 10.896 -10.716 1.00 93.06 289 LEU A CA 1
ATOM 2352 C C . LEU A 1 289 ? 5.466 10.482 -10.139 1.00 93.06 289 LEU A C 1
ATOM 2354 O O . LEU A 1 289 ? 4.428 11.055 -10.461 1.00 93.06 289 LEU A O 1
ATOM 2358 N N . VAL A 1 290 ? 5.495 9.500 -9.246 1.00 89.25 290 VAL A N 1
ATOM 2359 C CA . VAL A 1 290 ? 4.315 9.020 -8.531 1.00 89.25 290 VAL A CA 1
ATOM 2360 C C . VAL A 1 290 ? 4.391 9.504 -7.098 1.00 89.25 290 VAL A C 1
ATOM 2362 O O . VAL A 1 290 ? 5.323 9.153 -6.363 1.00 89.25 290 VAL A O 1
ATOM 2365 N N . LEU A 1 291 ? 3.382 10.265 -6.682 1.00 84.94 291 LEU A N 1
ATOM 2366 C CA . LEU A 1 291 ? 3.264 10.712 -5.304 1.00 84.94 291 LEU A CA 1
ATOM 2367 C C . LEU A 1 291 ? 3.039 9.508 -4.390 1.00 84.94 291 LEU A C 1
ATOM 2369 O O . LEU A 1 291 ? 2.023 8.819 -4.468 1.00 84.94 291 LEU A O 1
ATOM 2373 N N . GLN A 1 292 ? 3.996 9.258 -3.502 1.00 79.06 292 GLN A N 1
ATOM 2374 C CA . GLN A 1 292 ? 3.868 8.254 -2.460 1.00 79.06 292 GLN A CA 1
ATOM 2375 C C . GLN A 1 292 ? 3.088 8.856 -1.298 1.00 79.06 292 GLN A C 1
ATOM 2377 O O . GLN A 1 292 ? 3.650 9.252 -0.279 1.00 79.06 292 GLN A O 1
ATOM 2382 N N . THR A 1 293 ? 1.767 8.906 -1.447 1.00 62.41 293 THR A N 1
ATOM 2383 C CA . THR A 1 293 ? 0.888 9.019 -0.289 1.00 62.41 293 THR A CA 1
ATOM 2384 C C . THR A 1 293 ? 0.550 7.616 0.187 1.00 62.41 293 THR A C 1
ATOM 2386 O O . THR A 1 293 ? 0.070 6.764 -0.565 1.00 62.41 293 THR A O 1
ATOM 2389 N N . VAL A 1 294 ? 0.755 7.345 1.474 1.00 53.56 294 VAL A N 1
ATOM 2390 C CA . VAL A 1 294 ? -0.052 6.295 2.088 1.00 53.56 294 VAL A CA 1
ATOM 2391 C C . VAL A 1 294 ? -1.442 6.894 2.215 1.00 53.56 294 VAL A C 1
ATOM 2393 O O . VAL A 1 294 ? -1.712 7.591 3.189 1.00 53.56 294 VAL A O 1
ATOM 2396 N N . LYS A 1 295 ? -2.312 6.649 1.225 1.00 51.94 295 LYS A N 1
ATOM 2397 C CA . LYS A 1 295 ? -3.721 7.033 1.338 1.00 51.94 295 LYS A CA 1
ATOM 2398 C C . LYS A 1 295 ? -4.245 6.429 2.652 1.00 51.94 295 LYS A C 1
ATOM 2400 O O . LYS A 1 295 ? -4.171 5.201 2.819 1.00 51.94 295 LYS A O 1
ATOM 2405 N N . PRO A 1 296 ? -4.681 7.243 3.633 1.00 53.12 296 PRO A N 1
ATOM 2406 C CA . PRO A 1 296 ? -5.287 6.695 4.832 1.00 53.12 296 PRO A CA 1
ATOM 2407 C C . PRO A 1 296 ? -6.513 5.882 4.412 1.00 53.12 296 PRO A C 1
ATOM 2409 O O . PRO A 1 296 ? -7.162 6.181 3.411 1.00 53.12 296 PRO A O 1
ATOM 2412 N N . HIS A 1 297 ? -6.829 4.823 5.157 1.00 60.97 297 HIS A N 1
ATOM 2413 C CA . HIS A 1 297 ? -8.088 4.121 4.922 1.00 60.97 297 HIS A CA 1
ATOM 2414 C C . HIS A 1 297 ? -9.238 5.135 5.066 1.00 60.97 297 HIS A C 1
ATOM 2416 O O . HIS A 1 297 ? -9.185 5.920 6.015 1.00 60.97 297 HIS A O 1
ATOM 2422 N N . PRO A 1 298 ? -10.270 5.123 4.203 1.00 63.72 298 PRO A N 1
ATOM 2423 C CA . PRO A 1 298 ? -11.306 6.163 4.188 1.00 63.72 298 PRO A CA 1
ATOM 2424 C C . PRO A 1 298 ? -12.011 6.329 5.542 1.00 63.72 298 PRO A C 1
ATOM 2426 O O . PRO A 1 298 ? -12.328 7.435 5.954 1.00 63.72 298 PRO A O 1
ATOM 2429 N N . LYS A 1 299 ? -12.180 5.227 6.284 1.00 67.31 299 LYS A N 1
ATOM 2430 C CA . LYS A 1 299 ? -12.761 5.218 7.642 1.00 67.31 299 LYS A CA 1
ATOM 2431 C C . LYS A 1 299 ? -11.773 5.549 8.775 1.00 67.31 299 LYS A C 1
ATOM 2433 O O . LYS A 1 299 ? -12.149 5.524 9.937 1.00 67.31 299 LYS A O 1
ATOM 2438 N N . GLY A 1 300 ? -10.499 5.792 8.467 1.00 69.69 300 GLY A N 1
ATOM 2439 C CA . GLY A 1 300 ? -9.477 6.197 9.433 1.00 69.69 300 GLY A CA 1
ATOM 2440 C C . GLY A 1 300 ? -8.440 5.133 9.827 1.00 69.69 300 GLY A C 1
ATOM 2441 O O . GLY A 1 300 ? -8.319 4.050 9.241 1.00 69.69 300 GLY A O 1
ATOM 2442 N N . LYS A 1 301 ? -7.626 5.450 10.836 1.00 70.00 301 LYS A N 1
ATOM 2443 C CA . LYS A 1 301 ? -6.489 4.638 11.291 1.00 70.00 301 LYS A CA 1
ATOM 2444 C C . LYS A 1 301 ? -6.959 3.412 12.078 1.00 70.00 301 LYS A C 1
ATOM 2446 O O . LYS A 1 301 ? -7.883 3.496 12.880 1.00 70.00 301 LYS A O 1
ATOM 2451 N N . ASN A 1 302 ? -6.274 2.277 11.901 1.00 81.00 302 ASN A N 1
ATOM 2452 C CA . ASN A 1 302 ? -6.449 1.125 12.790 1.00 81.00 302 ASN A CA 1
ATOM 2453 C C . ASN A 1 302 ? -6.174 1.563 14.245 1.00 81.00 302 ASN A C 1
ATOM 2455 O O . ASN A 1 302 ? -5.146 2.198 14.500 1.00 81.00 302 ASN A O 1
ATOM 2459 N N . PRO A 1 303 ? -7.070 1.252 15.191 1.00 82.00 303 PRO A N 1
ATOM 2460 C CA . PRO A 1 303 ? -7.014 1.831 16.522 1.00 82.00 303 PRO A CA 1
ATOM 2461 C C . PRO A 1 303 ? -6.014 1.133 17.461 1.00 82.00 303 PRO A C 1
ATOM 2463 O O . PRO A 1 303 ? -5.948 1.498 18.634 1.00 82.00 303 PRO A O 1
ATOM 2466 N N . GLY A 1 304 ? -5.259 0.145 16.965 1.00 86.19 304 GLY A N 1
ATOM 2467 C CA . GLY A 1 304 ? -4.208 -0.562 17.694 1.00 86.19 304 GLY A CA 1
ATOM 2468 C C . GLY A 1 304 ? -4.713 -1.580 18.721 1.00 86.19 304 GLY A C 1
ATOM 2469 O O . GLY A 1 304 ? -5.918 -1.753 18.942 1.00 86.19 304 GLY A O 1
ATOM 2470 N N . ASP A 1 305 ? -3.755 -2.252 19.352 1.00 90.06 305 ASP A N 1
ATOM 2471 C CA . ASP A 1 305 ? -3.917 -3.275 20.391 1.00 90.06 305 ASP A CA 1
ATOM 2472 C C . ASP A 1 305 ? -3.659 -2.745 21.813 1.00 90.06 305 ASP A C 1
ATOM 2474 O O . ASP A 1 305 ? -3.791 -3.495 22.774 1.00 90.06 305 ASP A O 1
ATOM 2478 N N . VAL A 1 306 ? -3.377 -1.447 21.969 1.00 92.81 306 VAL A N 1
ATOM 2479 C CA . VAL A 1 306 ? -3.358 -0.757 23.267 1.00 92.81 306 VAL A CA 1
ATOM 2480 C C . VAL A 1 306 ? -4.563 0.171 23.358 1.00 92.81 306 VAL A C 1
ATOM 2482 O O . VAL A 1 306 ? -4.669 1.175 22.652 1.00 92.81 306 VAL A O 1
ATOM 2485 N N . TRP A 1 307 ? -5.517 -0.188 24.206 1.00 92.56 307 TRP A N 1
ATOM 2486 C CA . TRP A 1 307 ? -6.782 0.513 24.364 1.00 92.56 307 TRP A CA 1
ATOM 2487 C C . TRP A 1 307 ? -6.749 1.359 25.627 1.00 92.56 307 TRP A C 1
ATOM 2489 O O . TRP A 1 307 ? -6.845 0.843 26.735 1.00 92.56 307 TRP A O 1
ATOM 2499 N N . ASN A 1 308 ? -6.657 2.675 25.452 1.00 91.31 308 ASN A N 1
ATOM 2500 C CA . ASN A 1 308 ? -6.739 3.633 26.551 1.00 91.31 308 ASN A CA 1
ATOM 2501 C C . ASN A 1 308 ? -8.211 3.897 26.894 1.00 91.31 308 ASN A C 1
ATOM 2503 O O . ASN A 1 308 ? -8.883 4.697 26.234 1.00 91.31 308 ASN A O 1
ATOM 2507 N N . ILE A 1 309 ? -8.731 3.193 27.899 1.00 91.50 309 ILE A N 1
ATOM 2508 C CA . ILE A 1 309 ? -10.126 3.303 28.337 1.00 91.50 309 ILE A CA 1
ATOM 2509 C C . ILE A 1 309 ? -10.133 3.506 29.850 1.00 91.50 309 ILE A C 1
ATOM 2511 O O . ILE A 1 309 ? -9.610 2.682 30.594 1.00 91.50 309 ILE A O 1
ATOM 2515 N N . LYS A 1 310 ? -10.722 4.617 30.300 1.00 89.56 310 LYS A N 1
ATOM 2516 C CA . LYS A 1 310 ? -10.878 4.903 31.728 1.00 89.56 310 LYS A CA 1
ATOM 2517 C C . LYS A 1 310 ? -11.814 3.885 32.380 1.00 89.56 310 LYS A C 1
ATOM 2519 O O . LYS A 1 310 ? -12.792 3.467 31.758 1.00 89.56 310 LYS A O 1
ATOM 2524 N N . THR A 1 311 ? -11.529 3.516 33.623 1.00 86.00 311 THR A N 1
ATOM 2525 C CA . THR A 1 311 ? -12.490 2.806 34.473 1.00 86.00 311 THR A CA 1
ATOM 2526 C C . THR A 1 311 ? -13.710 3.697 34.711 1.00 86.00 311 THR A C 1
ATOM 2528 O O . THR A 1 311 ? -13.605 4.926 34.702 1.00 86.00 311 THR A O 1
ATOM 2531 N N . GLN A 1 312 ? -14.876 3.080 34.884 1.00 82.62 312 GLN A N 1
ATOM 2532 C CA . GLN A 1 312 ? -16.142 3.768 35.121 1.00 82.62 312 GLN A CA 1
ATOM 2533 C C . GLN A 1 312 ? -16.715 3.264 36.442 1.00 82.62 312 GLN A C 1
ATOM 2535 O O . GLN A 1 312 ? -16.848 2.056 36.622 1.00 82.62 312 GLN A O 1
ATOM 2540 N N . HIS A 1 313 ? -17.032 4.182 37.355 1.00 73.62 313 HIS A N 1
ATOM 2541 C CA . HIS A 1 313 ? -17.661 3.827 38.622 1.00 73.62 313 HIS A CA 1
ATOM 2542 C C . HIS A 1 313 ? -19.111 3.396 38.385 1.00 73.62 313 HIS A C 1
ATOM 2544 O O . HIS A 1 313 ? -19.813 4.003 37.570 1.00 73.62 313 HIS A O 1
ATOM 2550 N N . PHE A 1 314 ? -19.570 2.385 39.118 1.00 69.19 314 PHE A N 1
ATOM 2551 C CA . PHE A 1 314 ? -20.973 1.994 39.144 1.00 69.19 314 PHE A CA 1
ATOM 2552 C C . PHE A 1 314 ? -21.492 2.081 40.591 1.00 69.19 314 PHE A C 1
ATOM 2554 O O . PHE A 1 314 ? -20.931 1.414 41.454 1.00 69.19 314 PHE A O 1
ATOM 2561 N N . PRO A 1 315 ? -22.483 2.949 40.887 1.00 59.94 315 PRO A N 1
ATOM 2562 C CA . PRO A 1 315 ? -22.921 3.213 42.263 1.00 59.94 315 PRO A CA 1
ATOM 2563 C C . PRO A 1 315 ? -23.632 2.044 42.951 1.00 59.94 315 PRO A C 1
ATOM 2565 O O . PRO A 1 315 ? -23.597 1.949 44.173 1.00 59.94 315 PRO A O 1
ATOM 2568 N N . GLU A 1 316 ? -24.299 1.172 42.191 1.00 63.56 316 GLU A N 1
ATOM 2569 C CA . GLU A 1 316 ? -24.925 -0.023 42.761 1.00 63.56 316 GLU A CA 1
ATOM 2570 C C . GLU A 1 316 ? -23.827 -1.054 43.061 1.00 63.56 316 GLU A C 1
ATOM 2572 O O . GLU A 1 316 ? -22.906 -1.235 42.266 1.00 63.56 316 GLU A O 1
ATOM 2577 N N . SER A 1 317 ? -23.909 -1.691 44.231 1.00 52.69 317 SER A N 1
ATOM 2578 C CA . SER A 1 317 ? -22.888 -2.553 44.838 1.00 52.69 317 SER A CA 1
ATOM 2579 C C . SER A 1 317 ? -22.318 -3.608 43.877 1.00 52.69 317 SER A C 1
ATOM 2581 O O . SER A 1 317 ? -22.866 -4.704 43.749 1.00 52.69 317 SER A O 1
ATOM 2583 N N . HIS A 1 318 ? -21.198 -3.303 43.220 1.00 57.56 318 HIS A N 1
ATOM 2584 C CA . HIS A 1 318 ? -20.489 -4.251 42.368 1.00 57.56 318 HIS A CA 1
ATOM 2585 C C . HIS A 1 318 ? -18.983 -4.032 42.440 1.00 57.56 318 HIS A C 1
ATOM 2587 O O . HIS A 1 318 ? -18.478 -2.944 42.175 1.00 57.56 318 HIS A O 1
ATOM 2593 N N . PHE A 1 319 ? -18.256 -5.111 42.714 1.00 55.38 319 PHE A N 1
ATOM 2594 C CA . PHE A 1 319 ? -16.806 -5.071 42.893 1.00 55.38 319 PHE A CA 1
ATOM 2595 C C . PHE A 1 319 ? -16.006 -5.165 41.575 1.00 55.38 319 PHE A C 1
ATOM 2597 O O . PHE A 1 319 ? -14.780 -5.185 41.608 1.00 55.38 319 PHE A O 1
ATOM 2604 N N . ALA A 1 320 ? -16.654 -5.235 40.402 1.00 56.41 320 ALA A N 1
ATOM 2605 C CA . ALA A 1 320 ? -15.947 -5.535 39.148 1.00 56.41 320 ALA A CA 1
ATOM 2606 C C . ALA A 1 320 ? -16.688 -5.120 37.857 1.00 56.41 320 ALA A C 1
ATOM 2608 O O . ALA A 1 320 ? -16.734 -5.880 36.891 1.00 56.41 320 ALA A O 1
ATOM 2609 N N . THR A 1 321 ? -17.299 -3.931 37.792 1.00 63.97 321 THR A N 1
ATOM 2610 C CA . THR A 1 321 ? -17.898 -3.473 36.523 1.00 63.97 321 THR A CA 1
ATOM 2611 C C . THR A 1 321 ? -16.834 -2.943 35.564 1.00 63.97 321 THR A C 1
ATOM 2613 O O . THR A 1 321 ? -16.228 -1.898 35.808 1.00 63.97 321 THR A O 1
ATOM 2616 N N . PHE A 1 322 ? -16.641 -3.618 34.430 1.00 82.25 322 PHE A N 1
ATOM 2617 C CA . PHE A 1 322 ? -15.885 -3.056 33.311 1.00 82.25 322 PHE A CA 1
ATOM 2618 C C . PHE A 1 322 ? -16.667 -1.911 32.628 1.00 82.25 322 PHE A C 1
ATOM 2620 O O . PHE A 1 322 ? -17.901 -1.925 32.606 1.00 82.25 322 PHE A O 1
ATOM 2627 N N . PRO A 1 323 ? -15.977 -0.906 32.053 1.00 91.00 323 PRO A N 1
ATOM 2628 C CA . PRO A 1 323 ? -16.626 0.252 31.441 1.00 91.00 323 PRO A CA 1
ATOM 2629 C C . PRO A 1 323 ? -17.362 -0.119 30.146 1.00 91.00 323 PRO A C 1
ATOM 2631 O O . PRO A 1 323 ? -16.858 -0.895 29.331 1.00 91.00 323 PRO A O 1
ATOM 2634 N N . GLU A 1 324 ? -18.506 0.522 29.883 1.00 93.62 324 GLU A N 1
ATOM 2635 C CA . GLU A 1 324 ? -19.319 0.268 28.677 1.00 93.62 324 GLU A CA 1
ATOM 2636 C C . GLU A 1 324 ? -18.515 0.447 27.380 1.00 93.62 324 GLU A C 1
ATOM 2638 O O . GLU A 1 324 ? -18.707 -0.284 26.409 1.00 93.62 324 GLU A O 1
ATOM 2643 N N . LYS A 1 325 ? -17.547 1.373 27.367 1.00 93.69 325 LYS A N 1
ATOM 2644 C CA . LYS A 1 325 ? -16.666 1.623 26.215 1.00 93.69 325 LYS A CA 1
ATOM 2645 C C . LYS A 1 325 ? -15.788 0.419 25.854 1.00 93.69 325 LYS A C 1
ATOM 2647 O O . LYS A 1 325 ? -15.526 0.213 24.668 1.00 93.69 325 LYS A O 1
ATOM 2652 N N . LEU A 1 326 ? -15.337 -0.358 26.844 1.00 94.75 326 LEU A N 1
ATOM 2653 C CA . LEU A 1 326 ? -14.547 -1.572 26.612 1.00 94.75 326 LEU A CA 1
ATOM 2654 C C . LEU A 1 326 ? -15.401 -2.627 25.908 1.00 94.75 326 LEU A C 1
ATOM 2656 O O . LEU A 1 326 ? -15.037 -3.115 24.840 1.00 94.75 326 LEU A O 1
ATOM 2660 N N . VAL A 1 327 ? -16.586 -2.883 26.459 1.00 95.25 327 VAL A N 1
ATOM 2661 C CA . VAL A 1 327 ? -17.577 -3.817 25.911 1.00 95.25 327 VAL A CA 1
ATOM 2662 C C . VAL A 1 327 ? -17.991 -3.419 24.505 1.00 95.25 327 VAL A C 1
ATOM 2664 O O . VAL A 1 327 ? -17.978 -4.244 23.596 1.00 95.25 327 VAL A O 1
ATOM 2667 N N . ARG A 1 328 ? -18.305 -2.133 24.301 1.00 96.06 328 ARG A N 1
ATOM 2668 C CA . ARG A 1 328 ? -18.713 -1.590 23.002 1.00 96.06 328 ARG A CA 1
ATOM 2669 C C . ARG A 1 328 ? -17.664 -1.895 21.941 1.00 96.06 328 ARG A C 1
ATOM 2671 O O . ARG A 1 328 ? -18.011 -2.279 20.829 1.00 96.06 328 ARG A O 1
ATOM 2678 N N . ARG A 1 329 ? -16.383 -1.754 22.292 1.00 95.19 329 ARG A N 1
ATOM 2679 C CA . ARG A 1 329 ? -15.264 -2.046 21.395 1.00 95.19 329 ARG A CA 1
ATOM 2680 C C . ARG A 1 329 ? -15.170 -3.539 21.072 1.00 95.19 329 ARG A C 1
ATOM 2682 O O . ARG A 1 329 ? -15.018 -3.881 19.904 1.00 95.19 329 ARG A O 1
ATOM 2689 N N . CYS A 1 330 ? -15.328 -4.415 22.065 1.00 95.75 330 CYS A N 1
ATOM 2690 C CA . CYS A 1 330 ? -15.358 -5.865 21.854 1.00 95.75 330 CYS A CA 1
ATOM 2691 C C . CYS A 1 330 ? -16.533 -6.307 20.966 1.00 95.75 330 CYS A C 1
ATOM 2693 O O . CYS A 1 330 ? -16.320 -7.066 20.024 1.00 95.75 330 CYS A O 1
ATOM 2695 N N . ILE A 1 331 ? -17.749 -5.805 21.216 1.00 97.19 331 ILE A N 1
ATOM 2696 C CA . ILE A 1 331 ? -18.954 -6.178 20.456 1.00 97.19 331 ILE A CA 1
ATOM 2697 C C . ILE A 1 331 ? -18.864 -5.695 19.008 1.00 97.19 331 ILE A C 1
ATOM 2699 O O . ILE A 1 331 ? -19.110 -6.480 18.100 1.00 97.19 331 ILE A O 1
ATOM 2703 N N . LEU A 1 332 ? -18.469 -4.441 18.765 1.00 95.75 332 LEU A N 1
ATOM 2704 C CA . LEU A 1 332 ? -18.324 -3.929 17.397 1.00 95.75 332 LEU A CA 1
ATOM 2705 C C . LEU A 1 332 ? -17.269 -4.693 16.590 1.00 95.75 332 LEU A C 1
ATOM 2707 O O . LEU A 1 332 ? -17.464 -4.919 15.397 1.00 95.75 332 LEU A O 1
ATOM 2711 N N . ALA A 1 333 ? -16.183 -5.118 17.242 1.00 94.56 333 ALA A N 1
ATOM 2712 C CA . ALA A 1 333 ? -15.174 -5.947 16.602 1.00 94.56 333 ALA A CA 1
ATOM 2713 C C . ALA A 1 333 ? -15.679 -7.366 16.329 1.00 94.56 333 ALA A C 1
ATOM 2715 O O . ALA A 1 333 ? -15.511 -7.858 15.221 1.00 94.56 333 ALA A O 1
ATOM 2716 N N . GLY A 1 334 ? -16.254 -8.034 17.330 1.00 94.25 334 GLY A N 1
ATOM 2717 C CA . GLY A 1 334 ? -16.475 -9.482 17.316 1.00 94.25 334 GLY A CA 1
ATOM 2718 C C . GLY A 1 334 ? -17.885 -9.947 16.955 1.00 94.25 334 GLY A C 1
ATOM 2719 O O . GLY A 1 334 ? -18.059 -11.134 16.702 1.00 94.25 334 GLY A O 1
ATOM 2720 N N . CYS A 1 335 ? -18.883 -9.058 16.919 1.00 96.00 335 CYS A N 1
ATOM 2721 C CA . CYS A 1 335 ? -20.282 -9.423 16.691 1.00 96.00 335 CYS A CA 1
ATOM 2722 C C . CYS A 1 335 ? -20.898 -8.628 15.519 1.00 96.00 335 CYS A C 1
ATOM 2724 O O . CYS A 1 335 ? -20.913 -7.386 15.553 1.00 96.00 335 CYS A O 1
ATOM 2726 N N . PRO A 1 336 ? -21.412 -9.309 14.474 1.00 94.81 336 PRO A N 1
ATOM 2727 C CA . PRO A 1 336 ? -22.095 -8.643 13.370 1.00 94.81 336 PRO A CA 1
ATOM 2728 C C . PRO A 1 336 ? -23.359 -7.913 13.845 1.00 94.81 336 PRO A C 1
ATOM 2730 O O . PRO A 1 336 ? -23.869 -8.147 14.942 1.00 94.81 336 PRO A O 1
ATOM 2733 N N . SER A 1 337 ? -23.862 -6.988 13.024 1.00 93.88 337 SER A N 1
ATOM 2734 C CA . SER A 1 337 ? -25.160 -6.347 13.285 1.00 93.88 337 SER A CA 1
ATOM 2735 C C . SER A 1 337 ? -26.269 -7.402 13.348 1.00 93.88 337 SER A C 1
ATOM 2737 O O . SER A 1 337 ? -26.244 -8.343 12.558 1.00 93.88 337 SER A O 1
ATOM 2739 N N . GLY A 1 338 ? -27.195 -7.280 14.304 1.00 95.06 338 GLY A N 1
ATOM 2740 C CA . GLY A 1 338 ? -28.223 -8.296 14.564 1.00 95.06 338 GLY A CA 1
ATOM 2741 C C . GLY A 1 338 ? -27.697 -9.631 15.112 1.00 95.06 338 GLY A C 1
ATOM 2742 O O . GLY A 1 338 ? -28.475 -10.561 15.284 1.00 95.06 338 GLY A O 1
ATOM 2743 N N . GLY A 1 339 ? -26.393 -9.756 15.384 1.00 95.81 339 GLY A N 1
ATOM 2744 C CA . GLY A 1 339 ? -25.816 -10.954 15.992 1.00 95.81 339 GLY A CA 1
ATOM 2745 C C . GLY A 1 339 ? -26.170 -11.109 17.475 1.00 95.81 339 GLY A C 1
ATOM 2746 O O . GLY A 1 339 ? -26.734 -10.208 18.099 1.00 95.81 339 GLY A O 1
ATOM 2747 N N . VAL A 1 340 ? -25.774 -12.247 18.050 1.00 96.94 340 VAL A N 1
ATOM 2748 C CA . VAL A 1 340 ? -26.019 -12.606 19.456 1.00 96.94 340 VAL A CA 1
ATOM 2749 C C . VAL A 1 340 ? -24.709 -12.577 20.244 1.00 96.94 340 VAL A C 1
ATOM 2751 O O . VAL A 1 340 ? -23.700 -13.130 19.804 1.00 96.94 340 VAL A O 1
ATOM 2754 N N . VAL A 1 341 ? -24.718 -11.951 21.422 1.00 97.19 341 VAL A N 1
ATOM 2755 C CA . VAL A 1 341 ? -23.582 -11.909 22.357 1.00 97.19 341 VAL A CA 1
ATOM 2756 C C . VAL A 1 341 ? -23.879 -12.775 23.581 1.00 97.19 341 VAL A C 1
ATOM 2758 O O . VAL A 1 341 ? -24.885 -12.569 24.250 1.00 97.19 341 VAL A O 1
ATOM 2761 N N . LEU A 1 342 ? -23.001 -13.723 23.906 1.00 96.62 342 LEU A N 1
ATOM 2762 C CA . LEU A 1 342 ? -23.086 -14.509 25.142 1.00 96.62 342 LEU A CA 1
ATOM 2763 C C . LEU A 1 342 ? -22.149 -13.924 26.200 1.00 96.62 342 LEU A C 1
ATOM 2765 O O . LEU A 1 342 ? -20.957 -13.761 25.940 1.00 96.62 342 LEU A O 1
ATOM 2769 N N . ASP A 1 343 ? -22.680 -13.680 27.394 1.00 95.50 343 ASP A N 1
ATOM 2770 C CA . ASP A 1 343 ? -21.901 -13.371 28.589 1.00 95.50 343 ASP A CA 1
ATOM 2771 C C . ASP A 1 343 ? -22.229 -14.379 29.703 1.00 95.50 343 ASP A C 1
ATOM 2773 O O . ASP A 1 343 ? -23.314 -14.304 30.291 1.00 95.50 343 ASP A O 1
ATOM 2777 N N . PRO A 1 344 ? -21.337 -15.351 29.978 1.00 95.19 344 PRO A N 1
ATOM 2778 C CA . PRO A 1 344 ? -21.578 -16.363 30.998 1.00 95.19 344 PRO A CA 1
ATOM 2779 C C . PRO A 1 344 ? -21.381 -15.850 32.438 1.00 95.19 344 PRO A C 1
ATOM 2781 O O . PRO A 1 344 ? -21.680 -16.585 33.375 1.00 95.19 344 PRO A O 1
ATOM 2784 N N . PHE A 1 345 ? -20.864 -14.627 32.613 1.00 93.25 345 PHE A N 1
ATOM 2785 C CA . PHE A 1 345 ? -20.575 -14.007 33.910 1.00 93.25 345 PHE A CA 1
ATOM 2786 C C . PHE A 1 345 ? -21.077 -12.558 33.910 1.00 93.25 345 PHE A C 1
ATOM 2788 O O . PHE A 1 345 ? -20.307 -11.605 34.050 1.00 93.25 345 PHE A O 1
ATOM 2795 N N . ALA A 1 346 ? -22.382 -12.397 33.687 1.00 91.56 346 ALA A N 1
ATOM 2796 C CA . ALA A 1 346 ? -22.963 -11.126 33.272 1.00 91.56 346 ALA A CA 1
ATOM 2797 C C . ALA A 1 346 ? -22.850 -9.994 34.308 1.00 91.56 346 ALA A C 1
ATOM 2799 O O . ALA A 1 346 ? -22.895 -8.818 33.924 1.00 91.56 346 ALA A O 1
ATOM 2800 N N . GLY A 1 347 ? -22.725 -10.307 35.603 1.00 91.00 347 GLY A N 1
ATOM 2801 C CA . GLY A 1 347 ? -22.620 -9.324 36.676 1.00 91.00 347 GLY A CA 1
ATOM 2802 C C . GLY A 1 347 ? -23.778 -8.328 36.633 1.00 91.00 347 GLY A C 1
ATOM 2803 O O . GLY A 1 347 ? -24.947 -8.696 36.605 1.00 91.00 347 GLY A O 1
ATOM 2804 N N . SER A 1 348 ? -23.471 -7.033 36.549 1.00 90.00 348 SER A N 1
ATOM 2805 C CA . SER A 1 348 ? -24.488 -5.974 36.440 1.00 90.00 348 SER A CA 1
ATOM 2806 C C . SER A 1 348 ? -25.188 -5.890 35.069 1.00 90.00 348 SER A C 1
ATOM 2808 O O . SER A 1 348 ? -26.016 -5.006 34.842 1.00 90.00 348 SER A O 1
ATOM 2810 N N . GLY A 1 349 ? -24.857 -6.760 34.111 1.00 91.81 349 GLY A N 1
ATOM 2811 C CA . GLY A 1 349 ? -25.474 -6.792 32.782 1.00 91.81 349 GLY A CA 1
ATOM 2812 C C . GLY A 1 349 ? -24.947 -5.748 31.801 1.00 91.81 349 GLY A C 1
ATOM 2813 O O . GLY A 1 349 ? -25.640 -5.401 30.843 1.00 91.81 349 GLY A O 1
ATOM 2814 N N . THR A 1 350 ? -23.739 -5.216 32.009 1.00 93.56 350 THR A N 1
ATOM 2815 C CA . THR A 1 350 ? -23.123 -4.235 31.096 1.00 93.56 350 THR A CA 1
ATOM 2816 C C . THR A 1 350 ? -23.044 -4.761 29.660 1.00 93.56 350 THR A C 1
ATOM 2818 O O . THR A 1 350 ? -23.356 -4.017 28.731 1.00 93.56 350 THR A O 1
ATOM 2821 N N . THR A 1 351 ? -22.712 -6.041 29.467 1.00 95.44 351 THR A N 1
ATOM 2822 C CA . THR A 1 351 ? -22.654 -6.666 28.136 1.00 95.44 351 THR A CA 1
ATOM 2823 C C . THR A 1 351 ? -23.995 -6.634 27.417 1.00 95.44 351 THR A C 1
ATOM 2825 O O . THR A 1 351 ? -24.058 -6.192 26.271 1.00 95.44 351 THR A O 1
ATOM 2828 N N . GLY A 1 352 ? -25.080 -7.013 28.098 1.00 95.25 352 GLY A N 1
ATOM 2829 C CA . GLY A 1 352 ? -26.418 -7.008 27.504 1.00 95.25 352 GLY A CA 1
ATOM 2830 C C . GLY A 1 352 ? -26.916 -5.606 27.186 1.00 95.25 352 GLY A C 1
ATOM 2831 O O . GLY A 1 352 ? -27.390 -5.373 26.076 1.00 95.25 352 GLY A O 1
ATOM 2832 N N . LYS A 1 353 ? -26.723 -4.647 28.102 1.00 94.75 353 LYS A N 1
ATOM 2833 C CA . LYS A 1 353 ? -27.076 -3.240 27.863 1.00 94.75 353 LYS A CA 1
ATOM 2834 C C . LYS A 1 353 ? -26.385 -2.705 26.606 1.00 94.75 353 LYS A C 1
ATOM 2836 O O . LYS A 1 353 ? -27.023 -2.100 25.748 1.00 94.75 353 LYS A O 1
ATOM 2841 N N . VAL A 1 354 ? -25.075 -2.929 26.480 1.00 96.38 354 VAL A N 1
ATOM 2842 C CA . VAL A 1 354 ? -24.303 -2.435 25.331 1.00 96.38 354 VAL A CA 1
ATOM 2843 C C . VAL A 1 354 ? -24.675 -3.173 24.043 1.00 96.38 354 VAL A C 1
ATOM 2845 O O . VAL A 1 354 ? -24.784 -2.526 23.004 1.00 96.38 354 VAL A O 1
ATOM 2848 N N . ALA A 1 355 ? -24.910 -4.488 24.093 1.00 97.00 355 ALA A N 1
ATOM 2849 C CA . ALA A 1 355 ? -25.382 -5.256 22.940 1.00 97.00 355 ALA A CA 1
ATOM 2850 C C . ALA A 1 355 ? -26.710 -4.695 22.407 1.00 97.00 355 ALA A C 1
ATOM 2852 O O . ALA A 1 355 ? -26.804 -4.372 21.223 1.00 97.00 355 ALA A O 1
ATOM 2853 N N . GLN A 1 356 ? -27.685 -4.466 23.291 1.00 95.06 356 GLN A N 1
ATOM 2854 C CA . GLN A 1 356 ? -28.991 -3.908 22.934 1.00 95.06 356 GLN A CA 1
ATOM 2855 C C . GLN A 1 356 ? -28.888 -2.495 22.360 1.00 95.06 356 GLN A C 1
ATOM 2857 O O . GLN A 1 356 ? -29.483 -2.212 21.323 1.00 95.06 356 GLN A O 1
ATOM 2862 N N . ASN A 1 357 ? -28.076 -1.628 22.974 1.00 95.81 357 ASN A N 1
ATOM 2863 C CA . ASN A 1 357 ? -27.827 -0.274 22.466 1.00 95.81 357 ASN A CA 1
ATOM 2864 C C . ASN A 1 357 ? -27.188 -0.270 21.069 1.00 95.81 357 ASN A C 1
ATOM 2866 O O . ASN A 1 357 ? -27.318 0.701 20.329 1.00 95.81 357 ASN A O 1
ATOM 2870 N N . LEU A 1 358 ? -26.479 -1.341 20.710 1.00 96.56 358 LEU A N 1
ATOM 2871 C CA . LEU A 1 358 ? -25.902 -1.538 19.387 1.00 96.56 358 LEU A CA 1
ATOM 2872 C C . LEU A 1 358 ? -26.844 -2.305 18.437 1.00 96.56 358 LEU A C 1
ATOM 2874 O O . LEU A 1 358 ? -26.445 -2.571 17.310 1.00 96.56 358 LEU A O 1
ATOM 2878 N N . GLY A 1 359 ? -28.060 -2.685 18.837 1.00 95.44 359 GLY A N 1
ATOM 2879 C CA . GLY A 1 359 ? -28.966 -3.476 17.992 1.00 95.44 359 GLY A CA 1
ATOM 2880 C C . GLY A 1 359 ? -28.518 -4.932 17.810 1.00 95.44 359 GLY A C 1
ATOM 2881 O O . GLY A 1 359 ? -28.619 -5.485 16.716 1.00 95.44 359 GLY A O 1
ATOM 2882 N N . ARG A 1 360 ? -27.942 -5.531 18.857 1.00 96.38 360 ARG A N 1
ATOM 2883 C CA . ARG A 1 360 ? -27.603 -6.958 18.953 1.00 96.38 360 ARG A CA 1
ATOM 2884 C C . ARG A 1 360 ? -28.432 -7.611 20.056 1.00 96.38 360 ARG A C 1
ATOM 2886 O O . ARG A 1 360 ? -28.837 -6.950 21.015 1.00 96.38 360 ARG A O 1
ATOM 2893 N N . GLU A 1 361 ? -28.626 -8.915 19.948 1.00 95.88 361 GLU A N 1
ATOM 2894 C CA . GLU A 1 361 ? -29.195 -9.723 21.022 1.00 95.88 361 GLU A CA 1
ATOM 2895 C C . GLU A 1 361 ? -28.116 -10.128 22.031 1.00 95.88 361 GLU A C 1
ATOM 2897 O O . GLU A 1 361 ? -26.919 -10.143 21.721 1.00 95.88 361 GLU A O 1
ATOM 2902 N N . ALA A 1 362 ? -28.532 -10.464 23.252 1.00 95.56 362 ALA A N 1
ATOM 2903 C CA . ALA A 1 362 ? -27.622 -10.949 24.276 1.00 95.56 362 ALA A CA 1
ATOM 2904 C C . ALA A 1 362 ? -28.237 -12.062 25.124 1.00 95.56 362 ALA A C 1
ATOM 2906 O O . ALA A 1 362 ? -29.390 -11.971 25.542 1.00 95.56 362 ALA A O 1
ATOM 2907 N N . ILE A 1 363 ? -27.422 -13.071 25.425 1.00 96.06 363 ILE A N 1
ATOM 2908 C CA . ILE A 1 363 ? -27.699 -14.121 26.403 1.00 96.06 363 ILE A CA 1
ATOM 2909 C C . ILE A 1 363 ? -26.796 -13.848 27.603 1.00 96.06 363 ILE A C 1
ATOM 2911 O O . ILE A 1 363 ? -25.573 -13.833 27.471 1.00 96.06 363 ILE A O 1
ATOM 2915 N N . LEU A 1 364 ? -27.404 -13.602 28.760 1.00 94.00 364 LEU A N 1
ATOM 2916 C CA . LEU A 1 364 ? -26.707 -13.282 30.001 1.00 94.00 364 LEU A CA 1
ATOM 2917 C C . LEU A 1 364 ? -26.937 -14.402 31.013 1.00 94.00 364 LEU A C 1
ATOM 2919 O O . LEU A 1 364 ? -28.088 -14.727 31.305 1.00 94.00 364 LEU A O 1
ATOM 2923 N N . ILE A 1 365 ? -25.858 -14.959 31.556 1.00 94.25 365 ILE A N 1
ATOM 2924 C CA . ILE A 1 365 ? -25.902 -15.947 32.637 1.00 94.25 365 ILE A CA 1
ATOM 2925 C C . ILE A 1 365 ? -25.298 -15.300 33.879 1.00 94.25 365 ILE A C 1
ATOM 2927 O O . ILE A 1 365 ? -24.230 -14.692 33.821 1.00 94.25 365 ILE A O 1
ATOM 2931 N N . GLU A 1 366 ? -26.014 -15.396 34.994 1.00 92.19 366 GLU A N 1
ATOM 2932 C CA . GLU A 1 366 ? -25.594 -14.845 36.276 1.00 92.19 366 GLU A CA 1
ATOM 2933 C C . GLU A 1 366 ? -26.120 -15.732 37.404 1.00 92.19 366 GLU A C 1
ATOM 2935 O O . GLU A 1 366 ? -27.285 -16.137 37.390 1.00 92.19 366 GLU A O 1
ATOM 2940 N N . LEU A 1 367 ? -25.242 -16.042 38.356 1.00 92.62 367 LEU A N 1
ATOM 2941 C CA . LEU A 1 367 ? -25.516 -16.937 39.474 1.00 92.62 367 LEU A CA 1
ATOM 2942 C C . LEU A 1 367 ? -26.157 -16.191 40.652 1.00 92.62 367 LEU A C 1
ATOM 2944 O O . LEU A 1 367 ? -26.981 -16.763 41.360 1.00 92.62 367 LEU A O 1
ATOM 2948 N N . ILE A 1 368 ? -25.786 -14.925 40.864 1.00 90.44 368 ILE A N 1
ATOM 2949 C CA . ILE A 1 368 ? -26.172 -14.128 42.033 1.00 90.44 368 ILE A CA 1
ATOM 2950 C C . ILE A 1 368 ? -27.542 -13.456 41.794 1.00 90.44 368 ILE A C 1
ATOM 2952 O O . ILE A 1 368 ? -27.667 -12.593 40.915 1.00 90.44 368 ILE A O 1
ATOM 2956 N N . PRO A 1 369 ? -28.597 -13.793 42.567 1.00 89.38 369 PRO A N 1
ATOM 2957 C CA . PRO A 1 369 ? -29.953 -13.281 42.341 1.00 89.38 369 PRO A CA 1
ATOM 2958 C C . PRO A 1 369 ? -30.093 -11.753 42.403 1.00 89.38 369 PRO A C 1
ATOM 2960 O O . PRO A 1 369 ? -30.923 -11.171 41.696 1.00 89.38 369 PRO A O 1
ATOM 2963 N N . GLU A 1 370 ? -29.291 -11.081 43.223 1.00 88.25 370 GLU A N 1
ATOM 2964 C CA . GLU A 1 370 ? -29.264 -9.623 43.360 1.00 88.25 370 GLU A CA 1
ATOM 2965 C C . GLU A 1 370 ? -28.899 -8.956 42.029 1.00 88.25 370 GLU A C 1
ATOM 2967 O O . GLU A 1 370 ? -29.530 -7.979 41.615 1.00 88.25 370 GLU A O 1
ATOM 2972 N N . TYR A 1 371 ? -27.944 -9.535 41.304 1.00 88.44 371 TYR A N 1
ATOM 2973 C CA . TYR A 1 371 ? -27.490 -9.039 40.010 1.00 88.44 371 TYR A CA 1
ATOM 2974 C C . TYR A 1 371 ? -28.538 -9.242 38.915 1.00 88.44 371 TYR A C 1
ATOM 2976 O O . TYR A 1 371 ? -28.712 -8.371 38.061 1.00 88.44 371 TYR A O 1
ATOM 2984 N N . LEU A 1 372 ? -29.356 -10.297 39.002 1.00 88.00 372 LEU A N 1
ATOM 2985 C CA . LEU A 1 372 ? -30.508 -10.470 38.109 1.00 88.00 372 LEU A CA 1
ATOM 2986 C C . LEU A 1 372 ? -31.514 -9.316 38.228 1.00 88.00 372 LEU A C 1
ATOM 2988 O O . LEU A 1 372 ? -32.140 -8.948 37.230 1.00 88.00 372 LEU A O 1
ATOM 2992 N N . ARG A 1 373 ? -31.687 -8.724 39.421 1.00 88.00 373 ARG A N 1
ATOM 2993 C CA . ARG A 1 373 ? -32.559 -7.545 39.599 1.00 88.00 373 ARG A CA 1
ATOM 2994 C C . ARG A 1 373 ? -31.996 -6.332 38.856 1.00 88.00 373 ARG A C 1
ATOM 2996 O O . ARG A 1 373 ? -32.756 -5.612 38.213 1.00 88.00 373 ARG A O 1
ATOM 3003 N N . ILE A 1 374 ? -30.681 -6.140 38.901 1.00 88.88 374 ILE A N 1
ATOM 3004 C CA . ILE A 1 374 ? -29.974 -5.041 38.228 1.00 88.88 374 ILE A CA 1
ATOM 3005 C C . ILE A 1 374 ? -30.004 -5.230 36.705 1.00 88.88 374 ILE A C 1
ATOM 3007 O O . ILE A 1 374 ? -30.357 -4.303 35.973 1.00 88.88 374 ILE A O 1
ATOM 3011 N N . ILE A 1 375 ? -29.757 -6.452 36.222 1.00 90.75 375 ILE A N 1
ATOM 3012 C CA . ILE A 1 375 ? -29.871 -6.814 34.801 1.00 90.75 375 ILE A CA 1
ATOM 3013 C C . ILE A 1 375 ? -31.273 -6.492 34.270 1.00 90.75 375 ILE A C 1
ATOM 3015 O O . ILE A 1 375 ? -31.391 -5.842 33.233 1.00 90.75 375 ILE A O 1
ATOM 3019 N N . LYS A 1 376 ? -32.334 -6.883 34.992 1.00 89.88 376 LYS A N 1
ATOM 3020 C CA . LYS A 1 376 ? -33.733 -6.615 34.602 1.00 89.88 376 LYS A CA 1
ATOM 3021 C C . LYS A 1 376 ? -34.070 -5.127 34.510 1.00 89.88 376 LYS A C 1
ATOM 3023 O O . LYS A 1 376 ? -34.912 -4.759 33.702 1.00 89.88 376 LYS A O 1
ATOM 3028 N N . LYS A 1 377 ? -33.431 -4.280 35.323 1.00 89.44 377 LYS A N 1
ATOM 3029 C CA . LYS A 1 377 ? -33.590 -2.818 35.244 1.00 89.44 377 LYS A CA 1
ATOM 3030 C C . LYS A 1 377 ? -32.837 -2.219 34.053 1.00 89.44 377 LYS A C 1
ATOM 3032 O O . LYS A 1 377 ? -33.299 -1.249 33.463 1.00 89.44 377 LYS A O 1
ATOM 3037 N N . ARG A 1 378 ? -31.662 -2.765 33.720 1.00 89.12 378 ARG A N 1
ATOM 3038 C CA . ARG A 1 378 ? -30.741 -2.202 32.714 1.00 89.12 378 ARG A CA 1
ATOM 3039 C C . ARG A 1 378 ? -30.985 -2.699 31.293 1.00 89.12 378 ARG A C 1
ATOM 3041 O O . ARG A 1 378 ? -30.637 -1.994 30.350 1.00 89.12 378 ARG A O 1
ATOM 3048 N N . CYS A 1 379 ? -31.517 -3.906 31.144 1.00 90.12 379 CYS A N 1
ATOM 3049 C CA . CYS A 1 379 ? -31.683 -4.582 29.863 1.00 90.12 379 CYS A CA 1
ATOM 3050 C C . CYS A 1 379 ? -33.161 -4.869 29.605 1.00 90.12 379 CYS A C 1
ATOM 3052 O O . CYS A 1 379 ? -33.912 -5.204 30.519 1.00 90.12 379 CYS A O 1
ATOM 3054 N N . ARG A 1 380 ? -33.576 -4.829 28.339 1.00 84.44 380 ARG A N 1
ATOM 3055 C CA . ARG A 1 380 ? -34.868 -5.386 27.920 1.00 84.44 380 ARG A CA 1
ATOM 3056 C C . ARG A 1 380 ? -34.780 -6.909 28.006 1.00 84.44 380 ARG A C 1
ATOM 3058 O O . ARG A 1 380 ? -34.036 -7.511 27.239 1.00 84.44 380 ARG A O 1
ATOM 3065 N N . VAL A 1 381 ? -35.471 -7.533 28.956 1.00 77.19 381 VAL A N 1
ATOM 3066 C CA . VAL A 1 381 ? -35.364 -8.983 29.190 1.00 77.19 381 VAL A CA 1
ATOM 3067 C C . VAL A 1 381 ? -36.560 -9.712 28.588 1.00 77.19 381 VAL A C 1
ATOM 3069 O O . VAL A 1 381 ? -37.699 -9.448 28.963 1.00 77.19 381 VAL A O 1
ATOM 3072 N N . VAL A 1 382 ? -36.291 -10.685 27.718 1.00 72.12 382 VAL A N 1
ATOM 3073 C CA . VAL A 1 382 ? -37.264 -11.704 27.302 1.00 72.12 382 VAL A CA 1
ATOM 3074 C C . VAL A 1 382 ? -36.924 -12.988 28.055 1.00 72.12 382 VAL A C 1
ATOM 3076 O O . VAL A 1 382 ? -35.791 -13.462 27.993 1.00 72.12 382 VAL A O 1
ATOM 3079 N N . LYS A 1 383 ? -37.874 -13.542 28.818 1.00 62.44 383 LYS A N 1
ATOM 3080 C CA . LYS A 1 383 ? -37.662 -14.825 29.505 1.00 62.44 383 LYS A CA 1
ATOM 3081 C C . LYS A 1 383 ? -37.710 -15.959 28.482 1.00 62.44 383 LYS A C 1
ATOM 3083 O O . LYS A 1 383 ? -38.761 -16.205 27.899 1.00 62.44 383 LYS A O 1
ATOM 3088 N N . VAL A 1 384 ? -36.605 -16.684 28.329 1.00 60.50 384 VAL A N 1
ATOM 3089 C CA . VAL A 1 384 ? -36.564 -17.949 27.587 1.00 60.50 384 VAL A CA 1
ATOM 3090 C C . VAL A 1 384 ? -36.694 -19.083 28.603 1.00 60.50 384 VAL A C 1
ATOM 3092 O O . VAL A 1 384 ? -35.845 -19.221 29.481 1.00 60.50 384 VAL A O 1
ATOM 3095 N N . LYS A 1 385 ? -37.773 -19.872 28.528 1.00 52.38 385 LYS A N 1
ATOM 3096 C CA . LYS A 1 385 ? -37.841 -21.156 29.240 1.00 52.38 385 LYS A CA 1
ATOM 3097 C C . LYS A 1 385 ? -36.962 -22.141 28.473 1.00 52.38 385 LYS A C 1
ATOM 3099 O O . LYS A 1 385 ? -37.239 -22.407 27.304 1.00 52.38 385 LYS A O 1
ATOM 3104 N N . LEU A 1 386 ? -35.907 -22.647 29.105 1.00 54.72 386 LEU A N 1
ATOM 3105 C CA . LEU A 1 386 ? -35.217 -23.827 28.592 1.00 54.72 386 LEU A CA 1
ATOM 3106 C C . LEU A 1 386 ? -36.217 -24.987 28.681 1.00 54.72 386 LEU A C 1
ATOM 3108 O O . LEU A 1 386 ? -36.908 -25.110 29.690 1.00 54.72 386 LEU A O 1
ATOM 3112 N N . LYS A 1 387 ? -36.385 -25.745 27.593 1.00 46.56 387 LYS A N 1
ATOM 3113 C CA . LYS A 1 387 ? -37.135 -27.003 27.657 1.00 46.56 387 LYS A CA 1
ATOM 3114 C C . LYS A 1 387 ? -36.306 -27.969 28.500 1.00 46.56 387 LYS A C 1
ATOM 3116 O O . LYS A 1 387 ? -35.107 -28.073 28.239 1.00 46.56 387 LYS A O 1
ATOM 3121 N N . ASP A 1 388 ? -36.957 -28.557 29.500 1.00 47.66 388 ASP A N 1
ATOM 3122 C CA . ASP A 1 388 ? -36.379 -29.552 30.409 1.00 47.66 388 ASP A CA 1
ATOM 3123 C C . ASP A 1 388 ? -35.793 -30.754 29.657 1.00 47.66 388 ASP A C 1
ATOM 3125 O O . ASP A 1 388 ? -36.366 -31.130 28.600 1.00 47.66 388 ASP A O 1
#

Foldseek 3Di:
DPFKDWDDKFKAFAPPQDADPDPPDGGDRTDIDIDMDGPVCPPPAFFDLLLVFDADDPPPDPDDDLQNQAFFKEWEPLDQDPVGIKIWGFHWWKFAPPDPTWIWTWTQTPVRDTDIFTADDQPDDQADEWDWADDPDDPPDATFTPDDDDGDPPRIDTDDDPDPPDPPPDPPPCPPPPDPCPPDPPPQPPDPVSVQPRDDKHWYKDQRHDDQLQSQLVQLVVLCVVLVDDQCVLCVQVVHDRDSVQSNFNDPDPPPPHHDADRLVSVVVSCVSRVDDCSCNSVRYHIHIYIPDPPADPSHHRPDSHHHDHADDDPPDDPDDGDLVVLLVVCNGRADAQEEAEDQDCQLNSNQLSCVVRNYHYDYHHDDVVSVVSNVVRHDDDDDDDDD